Protein AF-A0A2V7ZHM8-F1 (afdb_monomer)

Structure (mmCIF, N/CA/C/O backbone):
data_AF-A0A2V7ZHM8-F1
#
_entry.id   AF-A0A2V7ZHM8-F1
#
loop_
_atom_site.group_PDB
_atom_site.id
_atom_site.type_symbol
_atom_site.label_atom_id
_atom_site.label_alt_id
_atom_site.label_comp_id
_atom_site.label_asym_id
_atom_site.label_entity_id
_atom_site.label_seq_id
_atom_site.pdbx_PDB_ins_code
_atom_site.Cartn_x
_atom_site.Cartn_y
_atom_site.Cartn_z
_atom_site.occupancy
_atom_site.B_iso_or_equiv
_atom_site.auth_seq_id
_atom_site.auth_comp_id
_atom_site.auth_asym_id
_atom_site.auth_atom_id
_atom_site.pdbx_PDB_model_num
ATOM 1 N N . ARG A 1 1 ? -1.872 -27.016 -12.077 1.00 74.06 1 ARG A N 1
ATOM 2 C CA . ARG A 1 1 ? -2.513 -27.579 -10.863 1.00 74.06 1 ARG A CA 1
ATOM 3 C C . ARG A 1 1 ? -2.550 -29.087 -11.020 1.00 74.06 1 ARG A C 1
ATOM 5 O O . ARG A 1 1 ? -3.034 -29.529 -12.051 1.00 74.06 1 ARG A O 1
ATOM 12 N N . THR A 1 2 ? -2.051 -29.843 -10.055 1.00 80.50 2 THR A N 1
ATOM 13 C CA . THR A 1 2 ? -2.220 -31.299 -9.960 1.00 80.50 2 THR A CA 1
ATOM 14 C C . THR A 1 2 ? -3.497 -31.598 -9.173 1.00 80.50 2 THR A C 1
ATOM 16 O O . THR A 1 2 ? -3.803 -30.917 -8.192 1.00 80.50 2 THR A O 1
ATOM 19 N N . ASP A 1 3 ? -4.294 -32.559 -9.631 1.00 82.62 3 ASP A N 1
ATOM 20 C CA . ASP A 1 3 ? -5.570 -32.958 -9.017 1.00 82.62 3 ASP A CA 1
ATOM 21 C C . ASP A 1 3 ? -5.411 -34.114 -8.013 1.00 82.62 3 ASP A C 1
ATOM 23 O O . ASP A 1 3 ? -6.248 -34.278 -7.124 1.00 82.62 3 ASP A O 1
ATOM 27 N N . ARG A 1 4 ? -4.313 -34.871 -8.121 1.00 87.69 4 ARG A N 1
ATOM 28 C CA . ARG A 1 4 ? -4.004 -36.047 -7.302 1.00 87.69 4 ARG A CA 1
ATOM 29 C C . ARG A 1 4 ? -2.527 -36.126 -6.919 1.00 87.69 4 ARG A C 1
ATOM 31 O O . ARG A 1 4 ? -1.658 -35.643 -7.649 1.00 87.69 4 ARG A O 1
ATOM 38 N N . ASP A 1 5 ? -2.264 -36.781 -5.795 1.00 89.88 5 ASP A N 1
ATOM 39 C CA . ASP A 1 5 ? -0.916 -37.145 -5.354 1.00 89.88 5 ASP A CA 1
ATOM 40 C C . ASP A 1 5 ? -0.389 -38.304 -6.222 1.00 89.88 5 ASP A C 1
ATOM 42 O O . ASP A 1 5 ? -1.156 -39.190 -6.605 1.00 89.88 5 ASP A O 1
ATOM 46 N N . GLY A 1 6 ? 0.911 -38.331 -6.526 1.00 91.50 6 GLY A N 1
ATOM 47 C CA . GLY A 1 6 ? 1.528 -39.464 -7.221 1.00 91.50 6 GLY A CA 1
ATOM 48 C C . GLY A 1 6 ? 2.809 -39.133 -7.984 1.00 91.50 6 GLY A C 1
ATOM 49 O O . GLY A 1 6 ? 3.387 -38.061 -7.828 1.00 91.50 6 GLY A O 1
ATOM 50 N N . GLN A 1 7 ? 3.266 -40.085 -8.800 1.00 92.06 7 GLN A N 1
ATOM 51 C CA . GLN A 1 7 ? 4.446 -39.941 -9.658 1.00 92.06 7 GLN A CA 1
ATOM 52 C C . GLN A 1 7 ? 4.055 -39.308 -10.995 1.00 92.06 7 GLN A C 1
ATOM 54 O O . GLN A 1 7 ? 3.276 -39.893 -11.744 1.00 92.06 7 GLN A O 1
ATOM 59 N N . TYR A 1 8 ? 4.610 -38.135 -11.286 1.00 92.31 8 TYR A N 1
ATOM 60 C CA . TYR A 1 8 ? 4.442 -37.443 -12.560 1.00 92.31 8 TYR A CA 1
ATOM 61 C C . TYR A 1 8 ? 5.712 -37.604 -13.388 1.00 92.31 8 TYR A C 1
ATOM 63 O O . TYR A 1 8 ? 6.814 -37.379 -12.881 1.00 92.31 8 TYR A O 1
ATOM 71 N N . ALA A 1 9 ? 5.565 -37.970 -14.660 1.00 92.50 9 ALA A N 1
ATOM 72 C CA . ALA A 1 9 ? 6.679 -37.991 -15.601 1.00 92.50 9 ALA A CA 1
ATOM 73 C C . ALA A 1 9 ? 6.706 -36.696 -16.418 1.00 92.50 9 ALA A C 1
ATOM 75 O O . ALA A 1 9 ? 5.668 -36.208 -16.855 1.00 92.50 9 ALA A O 1
ATOM 76 N N . PHE A 1 10 ? 7.898 -36.158 -16.647 1.00 93.44 10 PHE A N 1
ATOM 77 C CA . PHE A 1 10 ? 8.151 -34.958 -17.434 1.00 93.44 10 PHE A CA 1
ATOM 78 C C . PHE A 1 10 ? 9.160 -35.267 -18.530 1.00 93.44 10 PHE A C 1
ATOM 80 O O . PHE A 1 10 ? 10.179 -35.901 -18.264 1.00 93.44 10 PHE A O 1
ATOM 87 N N . ASN A 1 11 ? 8.894 -34.794 -19.746 1.00 91.69 11 ASN A N 1
ATOM 88 C CA . ASN A 1 11 ? 9.739 -35.008 -20.914 1.00 91.69 11 ASN A CA 1
ATOM 89 C C . ASN A 1 11 ? 10.029 -33.682 -21.619 1.00 91.69 11 ASN A C 1
ATOM 91 O O . ASN A 1 11 ? 9.105 -32.934 -21.933 1.00 91.69 11 ASN A O 1
ATOM 95 N N . LEU A 1 12 ? 11.301 -33.422 -21.909 1.00 90.69 12 LEU A N 1
ATOM 96 C CA . LEU A 1 12 ? 11.744 -32.324 -22.765 1.00 90.69 12 LEU A CA 1
ATOM 97 C C . LEU A 1 12 ? 12.401 -32.875 -24.019 1.00 90.69 12 LEU A C 1
ATOM 99 O O . LEU A 1 12 ? 13.257 -33.752 -23.925 1.00 90.69 12 LEU A O 1
ATOM 103 N N . ARG A 1 13 ? 12.032 -32.329 -25.174 1.00 88.00 13 ARG A N 1
ATOM 104 C CA . ARG A 1 13 ? 12.689 -32.575 -26.454 1.00 88.00 13 ARG A CA 1
ATOM 105 C C . ARG A 1 13 ? 13.188 -31.255 -27.021 1.00 88.00 13 ARG A C 1
ATOM 107 O O . ARG A 1 13 ? 12.374 -30.357 -27.231 1.00 88.00 13 ARG A O 1
ATOM 114 N N . SER A 1 14 ? 14.493 -31.147 -27.256 1.00 84.75 14 SER A N 1
ATOM 115 C CA . SER A 1 14 ? 15.100 -29.931 -27.797 1.00 84.75 14 SER A CA 1
ATOM 116 C C . SER A 1 14 ? 16.310 -30.188 -28.692 1.00 84.75 14 SER A C 1
ATOM 118 O O . SER A 1 14 ? 17.034 -31.163 -28.479 1.00 84.75 14 SER A O 1
ATOM 120 N N . ASP A 1 15 ? 16.505 -29.327 -29.692 1.00 76.69 15 ASP A N 1
ATOM 121 C CA . ASP A 1 15 ? 17.686 -29.260 -30.573 1.00 76.69 15 ASP A CA 1
ATOM 122 C C . ASP A 1 15 ? 18.849 -28.447 -29.985 1.00 76.69 15 ASP A C 1
ATOM 124 O O . ASP A 1 15 ? 19.999 -28.641 -30.350 1.00 76.69 15 ASP A O 1
ATOM 128 N N . ASP A 1 16 ? 18.572 -27.564 -29.038 1.00 79.94 16 ASP A N 1
ATOM 129 C CA . ASP A 1 16 ? 19.584 -26.875 -28.242 1.00 79.94 16 ASP A CA 1
ATOM 130 C C . ASP A 1 16 ? 19.283 -27.036 -26.737 1.00 79.94 16 ASP A C 1
ATOM 132 O O . ASP A 1 16 ? 18.416 -27.813 -26.322 1.00 79.94 16 ASP A O 1
ATOM 136 N N . GLY A 1 17 ? 20.020 -26.329 -25.879 1.00 82.56 17 GLY A N 1
ATOM 137 C CA . GLY A 1 17 ? 19.919 -26.471 -24.431 1.00 82.56 17 GLY A CA 1
ATOM 138 C C . GLY A 1 17 ? 18.535 -26.116 -23.883 1.00 82.56 17 GLY A C 1
ATOM 139 O O . GLY A 1 17 ? 18.048 -24.994 -24.064 1.00 82.56 17 GLY A O 1
ATOM 140 N N . SER A 1 18 ? 17.935 -27.043 -23.132 1.00 87.75 18 SER A N 1
ATOM 141 C CA . SER A 1 18 ? 16.683 -26.797 -22.415 1.00 87.75 18 SER A CA 1
ATOM 142 C C . SER A 1 18 ? 16.666 -27.340 -20.986 1.00 87.75 18 SER A C 1
ATOM 144 O O . SER A 1 18 ? 17.352 -28.304 -20.655 1.00 87.75 18 SER A O 1
ATOM 146 N N . THR A 1 19 ? 15.881 -26.707 -20.109 1.00 90.06 19 THR A N 1
ATOM 147 C CA . THR A 1 19 ? 15.662 -27.182 -18.735 1.00 90.06 19 THR A CA 1
ATOM 148 C C . THR A 1 19 ? 14.205 -27.042 -18.302 1.00 90.06 19 THR A C 1
ATOM 150 O O . THR A 1 19 ? 13.504 -26.108 -18.704 1.00 90.06 19 THR A O 1
ATOM 153 N N . LEU A 1 20 ? 13.751 -27.973 -17.459 1.00 91.12 20 LEU A N 1
ATOM 154 C CA . LEU A 1 20 ? 12.465 -27.932 -16.764 1.00 91.12 20 LEU A CA 1
ATOM 155 C C . LEU A 1 20 ? 12.730 -27.803 -15.269 1.00 91.12 20 LEU A C 1
ATOM 157 O O . LEU A 1 20 ? 13.329 -28.687 -14.654 1.00 91.12 20 LEU A O 1
ATOM 161 N N . GLU A 1 21 ? 12.253 -26.711 -14.685 1.00 88.38 21 GLU A N 1
ATOM 162 C CA . GLU A 1 21 ? 12.226 -26.489 -13.244 1.00 88.38 21 GLU A CA 1
ATOM 163 C C . GLU A 1 21 ? 10.799 -26.686 -12.717 1.00 88.38 21 GLU A C 1
ATOM 165 O O . GLU A 1 21 ? 9.851 -26.111 -13.256 1.00 88.38 21 GLU A O 1
ATOM 170 N N . LEU A 1 22 ? 10.663 -27.442 -11.628 1.00 83.50 22 LEU A N 1
ATOM 171 C CA . LEU A 1 22 ? 9.430 -27.603 -10.862 1.00 83.50 22 LEU A CA 1
ATOM 172 C C . LEU A 1 22 ? 9.650 -27.034 -9.457 1.00 83.50 22 LEU A C 1
ATOM 174 O O . LEU A 1 22 ? 10.612 -27.390 -8.779 1.00 83.50 22 LEU A O 1
ATOM 178 N N . ASP A 1 23 ? 8.808 -26.090 -9.043 1.00 78.56 23 ASP A N 1
ATOM 179 C CA . ASP A 1 23 ? 8.861 -25.391 -7.750 1.00 78.56 23 ASP A CA 1
ATOM 180 C C . ASP A 1 23 ? 10.210 -24.710 -7.418 1.00 78.56 23 ASP A C 1
ATOM 182 O O . ASP A 1 23 ? 10.410 -24.157 -6.335 1.00 78.56 23 ASP A O 1
ATOM 186 N N . GLY A 1 24 ? 11.108 -24.588 -8.400 1.00 69.62 24 GLY A N 1
ATOM 187 C CA . GLY A 1 24 ? 12.451 -24.013 -8.262 1.00 69.62 24 GLY A CA 1
ATOM 188 C C . GLY A 1 24 ? 13.589 -25.025 -8.273 1.00 69.62 24 GLY A C 1
ATOM 189 O O . GLY A 1 24 ? 14.740 -24.614 -8.156 1.00 69.62 24 GLY A O 1
ATOM 190 N N . HIS A 1 25 ? 13.285 -26.310 -8.420 1.00 75.38 25 HIS A N 1
ATOM 191 C CA . HIS A 1 25 ? 14.269 -27.373 -8.565 1.00 75.38 25 HIS A CA 1
ATOM 192 C C . HIS A 1 25 ? 14.314 -27.824 -10.022 1.00 75.38 25 HIS A C 1
ATOM 194 O O . HIS A 1 25 ? 13.267 -28.022 -10.632 1.00 75.38 25 HIS A O 1
ATOM 200 N N . ILE A 1 26 ? 15.511 -27.976 -10.590 1.00 83.62 26 ILE A N 1
ATOM 201 C CA . ILE A 1 26 ? 15.668 -28.542 -11.935 1.00 83.62 26 ILE A CA 1
ATOM 202 C C . ILE A 1 26 ? 15.297 -30.025 -11.858 1.00 83.62 26 ILE A C 1
ATOM 204 O O . ILE A 1 26 ? 15.892 -30.774 -11.087 1.00 83.62 26 ILE A O 1
ATOM 208 N N . VAL A 1 27 ? 14.297 -30.423 -12.641 1.00 88.31 27 VAL A N 1
ATOM 209 C CA . VAL A 1 27 ? 13.792 -31.801 -12.711 1.00 88.31 27 VAL A CA 1
ATOM 210 C C . VAL A 1 27 ? 14.253 -32.474 -13.999 1.00 88.31 27 VAL A C 1
ATOM 212 O O . VAL A 1 27 ? 14.586 -33.653 -13.982 1.00 88.31 27 VAL A O 1
ATOM 215 N N . VAL A 1 28 ? 14.341 -31.720 -15.099 1.00 89.81 28 VAL A N 1
ATOM 216 C CA . VAL A 1 28 ? 14.947 -32.185 -16.353 1.00 89.81 28 VAL A CA 1
ATOM 217 C C . VAL A 1 28 ? 16.000 -31.176 -16.789 1.00 89.81 28 VAL A C 1
ATOM 219 O O . VAL A 1 28 ? 15.697 -29.992 -16.940 1.00 89.81 28 VAL A O 1
ATOM 222 N N . ASP A 1 29 ? 17.223 -31.650 -17.011 1.00 85.81 29 ASP A N 1
ATOM 223 C CA . ASP A 1 29 ? 18.295 -30.888 -17.647 1.00 85.81 29 ASP A CA 1
ATOM 224 C C . ASP A 1 29 ? 18.658 -31.564 -18.973 1.00 85.81 29 ASP A C 1
ATOM 226 O O . ASP A 1 29 ? 19.174 -32.686 -19.007 1.00 85.81 29 ASP A O 1
ATOM 230 N N .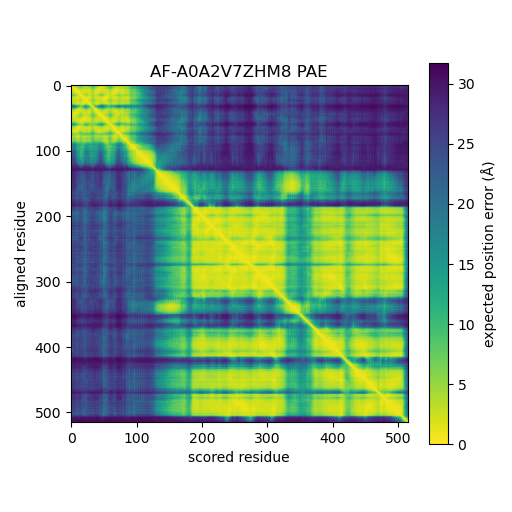 ALA A 1 30 ? 18.314 -30.893 -20.066 1.00 77.44 30 ALA A N 1
ATOM 231 C CA . ALA A 1 30 ? 18.616 -31.282 -21.433 1.00 77.44 30 ALA A CA 1
ATOM 232 C C . ALA A 1 30 ? 19.594 -30.268 -22.053 1.00 77.44 30 ALA A C 1
ATOM 234 O O . ALA A 1 30 ? 19.362 -29.734 -23.135 1.00 77.44 30 ALA A O 1
ATOM 235 N N . GLY A 1 31 ? 20.676 -29.957 -21.332 1.00 62.97 31 GLY A N 1
ATOM 236 C CA . GLY A 1 31 ? 21.770 -29.120 -21.821 1.00 62.97 31 GLY A CA 1
ATOM 237 C C . GLY A 1 31 ? 22.610 -29.753 -22.944 1.00 62.97 31 GLY A C 1
ATOM 238 O O . GLY A 1 31 ? 22.758 -30.974 -23.026 1.00 62.97 31 GLY A O 1
ATOM 239 N N . GLY A 1 32 ? 23.207 -28.891 -23.780 1.00 58.19 32 GLY A N 1
ATOM 240 C CA . GLY A 1 32 ? 24.093 -29.240 -24.903 1.00 58.19 32 GLY A CA 1
ATOM 241 C C . GLY A 1 32 ? 23.743 -28.493 -26.201 1.00 58.19 32 GLY A C 1
ATOM 242 O O . GLY A 1 32 ? 22.665 -27.922 -26.303 1.00 58.19 32 GLY A O 1
ATOM 243 N N . VAL A 1 33 ? 24.664 -28.490 -27.174 1.00 49.91 33 VAL A N 1
ATOM 244 C CA . VAL A 1 33 ? 24.449 -28.028 -28.564 1.00 49.91 33 VAL A CA 1
ATOM 245 C C . VAL A 1 33 ? 24.645 -29.258 -29.460 1.00 49.91 33 VAL A C 1
ATOM 247 O O . VAL A 1 33 ? 25.788 -29.653 -29.699 1.00 49.91 33 VAL A O 1
ATOM 250 N N . ALA A 1 34 ? 23.568 -29.952 -29.844 1.00 56.69 34 ALA A N 1
ATOM 251 C CA . ALA A 1 34 ? 23.609 -31.179 -30.659 1.00 56.69 34 ALA A CA 1
ATOM 252 C C . ALA A 1 34 ? 22.212 -31.541 -31.211 1.00 56.69 34 ALA A C 1
ATOM 254 O O . ALA A 1 34 ? 21.230 -30.959 -30.796 1.00 56.69 34 ALA A O 1
ATOM 255 N N . PHE A 1 35 ? 22.107 -32.537 -32.105 1.00 57.66 35 PHE A N 1
ATOM 256 C CA . PHE A 1 35 ? 20.836 -33.052 -32.661 1.00 57.66 35 PHE A CA 1
ATOM 257 C C . PHE A 1 35 ? 19.686 -33.187 -31.635 1.00 57.66 35 PHE A C 1
ATOM 259 O O . PHE A 1 35 ? 19.971 -33.511 -30.482 1.00 57.66 35 PHE A O 1
ATOM 266 N N . PRO A 1 36 ? 18.402 -33.066 -32.051 1.00 66.38 36 PRO A N 1
ATOM 267 C CA . PRO A 1 36 ? 17.249 -33.122 -31.152 1.00 66.38 36 PRO A CA 1
ATOM 268 C C . PRO A 1 36 ? 17.295 -34.309 -30.183 1.00 66.38 36 PRO A C 1
ATOM 270 O O . PRO A 1 36 ? 17.154 -35.467 -30.590 1.00 66.38 36 PRO A O 1
ATOM 273 N N . THR A 1 37 ? 17.478 -34.032 -28.890 1.00 76.12 37 THR A N 1
ATOM 274 C CA . THR A 1 37 ? 17.498 -35.059 -27.839 1.00 76.12 37 THR A CA 1
ATOM 275 C C . THR A 1 37 ? 16.251 -34.976 -26.977 1.00 76.12 37 THR A C 1
ATOM 277 O O . THR A 1 37 ? 15.681 -33.908 -26.781 1.00 76.12 37 THR A O 1
ATOM 280 N N . THR A 1 38 ? 15.792 -36.126 -26.477 1.00 84.81 38 THR A N 1
ATOM 281 C CA . THR A 1 38 ? 14.689 -36.206 -25.510 1.00 84.81 38 THR A CA 1
ATOM 282 C C . THR A 1 38 ? 15.230 -36.643 -24.153 1.00 84.81 38 THR A C 1
ATOM 284 O O . THR A 1 38 ? 15.964 -37.629 -24.062 1.00 84.81 38 THR A O 1
ATOM 287 N N . ARG A 1 39 ? 14.880 -35.911 -23.094 1.00 87.06 39 ARG A N 1
ATOM 288 C CA . ARG A 1 39 ? 15.233 -36.210 -21.702 1.00 87.06 39 ARG A CA 1
ATOM 289 C C . ARG A 1 39 ? 13.972 -36.297 -20.858 1.00 87.06 39 ARG A C 1
ATOM 291 O O . ARG A 1 39 ? 13.073 -35.472 -21.000 1.00 87.06 39 ARG A O 1
ATOM 298 N N . ALA A 1 40 ? 13.945 -37.279 -19.965 1.00 89.94 40 ALA A N 1
ATOM 299 C CA . ALA A 1 40 ? 12.804 -37.580 -19.116 1.00 89.94 40 ALA A CA 1
ATOM 300 C C . ALA A 1 40 ? 13.210 -37.608 -17.642 1.00 89.94 40 ALA A C 1
ATOM 302 O O . ALA A 1 40 ? 14.314 -38.046 -17.313 1.00 89.94 40 ALA A O 1
ATOM 303 N N . ALA A 1 41 ? 12.298 -37.217 -16.760 1.00 90.12 41 ALA A N 1
ATOM 304 C CA . ALA A 1 41 ? 12.413 -37.448 -15.325 1.00 90.12 41 ALA A CA 1
ATOM 305 C C . ALA A 1 41 ? 11.041 -37.751 -14.725 1.00 90.12 41 ALA A C 1
ATOM 307 O O . ALA A 1 41 ? 10.019 -37.293 -15.227 1.00 90.12 41 ALA A O 1
ATOM 308 N N . THR A 1 42 ? 11.017 -38.531 -13.647 1.00 91.31 42 THR A N 1
ATOM 309 C CA . THR A 1 42 ? 9.798 -38.820 -12.882 1.00 91.31 42 THR A CA 1
ATOM 310 C C . THR A 1 42 ? 9.975 -38.303 -11.464 1.00 91.31 42 THR A C 1
ATOM 312 O O . THR A 1 42 ? 11.020 -38.530 -10.855 1.00 91.31 42 THR A O 1
ATOM 315 N N . ILE A 1 43 ? 8.976 -37.589 -10.952 1.00 89.06 43 ILE A N 1
ATOM 316 C CA . ILE A 1 43 ? 9.017 -36.972 -9.627 1.00 89.06 43 ILE A CA 1
ATOM 317 C C . ILE A 1 43 ? 7.688 -37.163 -8.897 1.00 89.06 43 ILE A C 1
ATOM 319 O O . ILE A 1 43 ? 6.608 -37.068 -9.484 1.00 89.06 43 ILE A O 1
ATOM 323 N N . ALA A 1 44 ? 7.774 -37.422 -7.593 1.00 88.81 44 ALA A N 1
ATOM 324 C CA . ALA A 1 44 ? 6.609 -37.490 -6.727 1.00 88.81 44 ALA A CA 1
ATOM 325 C C . ALA A 1 44 ? 6.087 -36.078 -6.443 1.00 88.81 44 ALA A C 1
ATOM 327 O O . ALA A 1 44 ? 6.843 -35.208 -6.012 1.00 88.81 44 ALA A O 1
ATOM 328 N N . MET A 1 45 ? 4.791 -35.864 -6.645 1.00 85.19 45 MET A N 1
ATOM 329 C CA . MET A 1 45 ? 4.121 -34.596 -6.372 1.00 85.19 45 MET A CA 1
ATOM 330 C C . MET A 1 45 ? 2.849 -34.832 -5.561 1.00 85.19 45 MET A C 1
ATOM 332 O O . MET A 1 45 ? 2.212 -35.881 -5.664 1.00 85.19 45 MET A O 1
ATOM 336 N N . ILE A 1 46 ? 2.477 -33.834 -4.765 1.00 84.00 46 ILE A N 1
ATOM 337 C CA . ILE A 1 46 ? 1.189 -33.784 -4.067 1.00 84.00 46 ILE A CA 1
ATOM 338 C C . ILE A 1 46 ? 0.162 -33.029 -4.918 1.00 84.00 46 ILE A C 1
ATOM 340 O O . ILE A 1 46 ? 0.514 -32.314 -5.852 1.00 84.00 46 ILE A O 1
ATOM 344 N N . ARG A 1 47 ? -1.121 -33.164 -4.602 1.00 80.00 47 ARG A N 1
ATOM 345 C CA . ARG A 1 47 ? -2.193 -32.358 -5.183 1.00 80.00 47 ARG A CA 1
ATOM 346 C C . ARG A 1 47 ? -1.987 -30.892 -4.805 1.00 80.00 47 ARG A C 1
ATOM 348 O O . ARG A 1 47 ? -1.780 -30.565 -3.634 1.00 80.00 47 ARG A O 1
ATOM 355 N N . GLY A 1 48 ? -2.088 -29.992 -5.776 1.00 72.12 48 GLY A N 1
ATOM 356 C CA . GLY A 1 48 ? -1.901 -28.571 -5.513 1.00 72.12 48 GLY A CA 1
ATOM 357 C C . GLY A 1 48 ? -1.474 -27.742 -6.714 1.00 72.12 48 GLY A C 1
ATOM 358 O O . GLY A 1 48 ? -1.542 -28.147 -7.877 1.00 72.12 48 GLY A O 1
ATOM 359 N N . LEU A 1 49 ? -1.082 -26.505 -6.428 1.00 74.06 49 LEU A N 1
ATOM 360 C CA . LEU A 1 49 ? -0.471 -25.620 -7.411 1.00 74.06 49 LEU A CA 1
ATOM 361 C C . LEU A 1 49 ? 1.041 -25.809 -7.364 1.00 74.06 49 LEU A C 1
ATOM 363 O O . LEU A 1 49 ? 1.640 -25.704 -6.300 1.00 74.06 49 LEU A O 1
ATOM 367 N N . HIS A 1 50 ? 1.618 -26.060 -8.534 1.00 76.00 50 HIS A N 1
ATOM 368 C CA . HIS A 1 50 ? 3.051 -26.217 -8.729 1.00 76.00 50 HIS A CA 1
ATOM 369 C C . HIS A 1 50 ? 3.514 -25.217 -9.769 1.00 76.00 50 HIS A C 1
ATOM 371 O O . HIS A 1 50 ? 2.853 -25.027 -10.796 1.00 76.00 50 HIS A O 1
ATOM 377 N N . GLN A 1 51 ? 4.642 -24.581 -9.491 1.00 77.69 51 GLN A N 1
ATOM 378 C CA . GLN A 1 51 ? 5.281 -23.675 -10.421 1.00 77.69 51 GLN A CA 1
ATOM 379 C C . GLN A 1 51 ? 6.120 -24.476 -11.412 1.00 77.69 51 GLN A C 1
ATOM 381 O O . GLN A 1 51 ? 6.951 -25.284 -11.009 1.00 77.69 51 GLN A O 1
ATOM 386 N N . ILE A 1 52 ? 5.957 -24.196 -12.703 1.00 82.56 52 ILE A N 1
ATOM 387 C CA . ILE A 1 52 ? 6.731 -24.834 -13.768 1.00 82.56 52 ILE A CA 1
ATOM 388 C C . ILE A 1 52 ? 7.450 -23.743 -14.552 1.00 82.56 52 ILE A C 1
ATOM 390 O O . ILE A 1 52 ? 6.841 -22.748 -14.944 1.00 82.56 52 ILE A O 1
ATOM 394 N N . ARG A 1 53 ? 8.758 -23.906 -14.761 1.00 84.56 53 ARG A N 1
ATOM 395 C CA . ARG A 1 53 ? 9.550 -23.029 -15.626 1.00 84.56 53 ARG A CA 1
ATOM 396 C C . ARG A 1 53 ? 10.293 -23.860 -16.655 1.00 84.56 53 ARG A C 1
ATOM 398 O O . ARG A 1 53 ? 11.114 -24.701 -16.311 1.00 84.56 53 ARG A O 1
ATOM 405 N N . LEU A 1 54 ? 10.032 -23.545 -17.914 1.00 87.88 54 LEU A N 1
ATOM 406 C CA . LEU A 1 54 ? 10.739 -24.084 -19.063 1.00 87.88 54 LEU A CA 1
ATOM 407 C C . LEU A 1 54 ? 11.753 -23.043 -19.534 1.00 87.88 54 LEU A C 1
ATOM 409 O O . LEU A 1 54 ? 11.399 -21.878 -19.726 1.00 87.88 54 LEU A O 1
ATOM 413 N N . ARG A 1 55 ? 13.015 -23.438 -19.693 1.00 86.69 55 ARG A N 1
ATOM 414 C CA . ARG A 1 55 ? 14.045 -22.609 -20.327 1.00 86.69 55 ARG A CA 1
ATOM 415 C C . ARG A 1 55 ? 14.515 -23.292 -21.591 1.00 86.69 55 ARG A C 1
ATOM 417 O O . ARG A 1 55 ? 14.743 -24.494 -21.587 1.00 86.69 55 ARG A O 1
ATOM 424 N N . PHE A 1 56 ? 14.687 -22.499 -22.635 1.00 83.69 56 PHE A N 1
ATOM 425 C CA . PHE A 1 56 ? 15.201 -22.935 -23.919 1.00 83.69 56 PHE A CA 1
ATOM 426 C C . PHE A 1 56 ? 16.145 -21.864 -24.457 1.00 83.69 56 PHE A C 1
ATOM 428 O O . PHE A 1 56 ? 15.871 -20.666 -24.327 1.00 83.69 56 PHE A O 1
ATOM 435 N N . VAL A 1 57 ? 17.266 -22.291 -25.022 1.00 77.56 57 VAL A N 1
ATOM 436 C CA . VAL A 1 57 ? 18.257 -21.425 -25.658 1.00 77.56 57 VAL A CA 1
ATOM 437 C C . VAL A 1 57 ? 18.407 -21.896 -27.091 1.00 77.56 57 VAL A C 1
ATOM 439 O O . VAL A 1 57 ? 18.737 -23.051 -27.268 1.00 77.56 57 VAL A O 1
ATOM 442 N N . GLN A 1 58 ? 18.223 -21.009 -28.075 1.00 72.88 58 GLN A N 1
ATOM 443 C CA . GLN A 1 58 ? 18.546 -21.307 -29.475 1.00 72.88 58 GLN A CA 1
ATOM 444 C C . GLN A 1 58 ? 19.879 -20.675 -29.854 1.00 72.88 58 GLN A C 1
ATOM 446 O O . GLN A 1 58 ? 20.057 -19.458 -29.711 1.00 72.88 58 GLN A O 1
ATOM 451 N N . THR A 1 59 ? 20.766 -21.475 -30.429 1.00 64.12 59 THR A N 1
ATOM 452 C CA . THR A 1 59 ? 22.048 -21.023 -30.959 1.00 64.12 59 THR A CA 1
ATOM 453 C C . THR A 1 59 ? 21.869 -20.456 -32.373 1.00 64.12 59 THR A C 1
ATOM 455 O O . THR A 1 59 ? 22.003 -19.243 -32.567 1.00 64.12 59 THR A O 1
ATOM 458 N N . ASP A 1 60 ? 21.491 -21.290 -33.350 1.00 58.97 60 ASP A N 1
ATOM 459 C CA . ASP A 1 60 ? 21.325 -20.914 -34.767 1.00 58.97 60 ASP A CA 1
ATOM 460 C C . ASP A 1 60 ? 20.288 -21.804 -35.490 1.00 58.97 60 ASP A C 1
ATOM 462 O O . ASP A 1 60 ? 19.875 -22.822 -34.953 1.00 58.97 60 ASP A O 1
ATOM 466 N N . GLY A 1 61 ? 19.847 -21.440 -36.697 1.00 61.94 61 GLY A N 1
ATOM 467 C CA . GLY A 1 61 ? 18.923 -22.253 -37.502 1.00 61.94 61 GLY A CA 1
ATOM 468 C C . GLY A 1 61 ? 17.450 -22.225 -37.055 1.00 61.94 61 GLY A C 1
ATOM 469 O O . GLY A 1 61 ? 17.014 -21.323 -36.334 1.00 61.94 61 GLY A O 1
ATOM 470 N N . ALA A 1 62 ? 16.665 -23.185 -37.562 1.00 59.31 62 ALA A N 1
ATOM 471 C CA . ALA A 1 62 ? 15.298 -23.439 -37.098 1.00 59.31 62 ALA A CA 1
ATOM 472 C C . ALA A 1 62 ? 15.341 -24.110 -35.719 1.00 59.31 62 ALA A C 1
ATOM 474 O O . ALA A 1 62 ? 16.253 -24.889 -35.480 1.00 59.31 62 ALA A O 1
ATOM 475 N N . TYR A 1 63 ? 14.368 -23.806 -34.857 1.00 71.06 63 TYR A N 1
ATOM 476 C CA . TYR A 1 63 ? 14.330 -24.312 -33.484 1.00 71.06 63 TYR A CA 1
ATOM 477 C C . TYR A 1 63 ? 13.369 -25.496 -33.332 1.00 71.06 63 TYR A C 1
ATOM 479 O O . TYR A 1 63 ? 12.318 -25.531 -33.981 1.00 71.06 63 TYR A O 1
ATOM 487 N N . GLU A 1 64 ? 13.678 -26.416 -32.418 1.00 78.81 64 GLU A N 1
ATOM 488 C CA . GLU A 1 64 ? 12.805 -27.517 -32.010 1.00 78.81 64 GLU A CA 1
ATOM 489 C C . GLU A 1 64 ? 12.721 -27.555 -30.478 1.00 78.81 64 GLU A C 1
ATOM 491 O O . GLU A 1 64 ? 13.692 -27.876 -29.806 1.00 78.81 64 GLU A O 1
ATOM 496 N N . PHE A 1 65 ? 11.558 -27.243 -29.896 1.00 86.19 65 PHE A N 1
ATOM 497 C CA . PHE A 1 65 ? 11.353 -27.342 -28.446 1.00 86.19 65 PHE A CA 1
ATOM 498 C C . PHE A 1 65 ? 9.955 -27.858 -28.113 1.00 86.19 65 PHE A C 1
ATOM 500 O O . PHE A 1 65 ? 8.954 -27.205 -28.409 1.00 86.19 65 PHE A O 1
ATOM 507 N N . TYR A 1 66 ? 9.891 -29.011 -27.447 1.00 88.25 66 TYR A N 1
ATOM 508 C CA . TYR A 1 66 ? 8.652 -29.609 -26.966 1.00 88.25 66 TYR A CA 1
ATOM 509 C C . TYR A 1 66 ? 8.776 -30.031 -25.505 1.00 88.25 66 TYR A C 1
ATOM 511 O O . TYR A 1 66 ? 9.763 -30.644 -25.100 1.00 88.25 66 TYR A O 1
ATOM 519 N N . ALA A 1 67 ? 7.734 -29.751 -24.727 1.00 91.00 67 ALA A N 1
ATOM 520 C CA . ALA A 1 67 ? 7.617 -30.180 -23.344 1.00 91.00 67 ALA A CA 1
ATOM 521 C C . ALA A 1 67 ? 6.331 -30.989 -23.161 1.00 91.00 67 ALA A C 1
ATOM 523 O O . ALA A 1 67 ? 5.246 -30.539 -23.542 1.00 91.00 67 ALA A O 1
ATOM 524 N N . TYR A 1 68 ? 6.455 -32.147 -22.518 1.00 92.38 68 TYR A N 1
ATOM 525 C CA . TYR A 1 68 ? 5.355 -33.061 -22.231 1.00 92.38 68 TYR A CA 1
ATOM 526 C C . TYR A 1 68 ? 5.357 -33.492 -20.767 1.00 92.38 68 TYR A C 1
ATOM 528 O O . TYR A 1 68 ? 6.389 -33.467 -20.090 1.00 92.38 68 TYR A O 1
ATOM 536 N N . TRP A 1 69 ? 4.201 -33.938 -20.295 1.00 92.06 69 TRP A N 1
ATOM 537 C CA . TRP A 1 69 ? 4.022 -34.508 -18.968 1.00 92.06 69 TRP A CA 1
ATOM 538 C C . TRP A 1 69 ? 3.014 -35.661 -18.993 1.00 92.06 69 TRP A C 1
ATOM 540 O O . TRP A 1 69 ? 2.178 -35.744 -19.892 1.00 92.06 69 TRP A O 1
ATOM 550 N N . THR A 1 70 ? 3.101 -36.544 -18.002 1.00 92.38 70 THR A N 1
ATOM 551 C CA . THR A 1 70 ? 2.177 -37.669 -17.817 1.00 92.38 70 THR A CA 1
ATOM 552 C C . THR A 1 70 ? 1.751 -37.733 -16.349 1.00 92.38 70 THR A C 1
ATOM 554 O O . THR A 1 70 ? 2.615 -37.919 -15.479 1.00 92.38 70 THR A O 1
ATOM 557 N N . PRO A 1 71 ? 0.451 -37.546 -16.049 1.00 88.75 71 PRO A N 1
ATOM 558 C CA . PRO A 1 71 ? -0.090 -37.687 -14.701 1.00 88.75 71 PRO A CA 1
ATOM 559 C C . PRO A 1 71 ? -0.022 -39.125 -14.146 1.00 88.75 71 PRO A C 1
ATOM 561 O O . PRO A 1 71 ? 0.072 -40.089 -14.909 1.00 88.75 71 PRO A O 1
ATOM 564 N N . PRO A 1 72 ? -0.126 -39.307 -12.814 1.00 88.81 72 PRO A N 1
ATOM 565 C CA . PRO A 1 72 ? -0.124 -40.620 -12.185 1.00 88.81 72 PRO A CA 1
ATOM 566 C C . PRO A 1 72 ? -1.264 -41.507 -12.696 1.00 88.81 72 PRO A C 1
ATOM 568 O O . PRO A 1 72 ? -2.441 -41.160 -12.572 1.00 88.81 72 PRO A O 1
ATOM 571 N N . GLY A 1 73 ? -0.903 -42.688 -13.201 1.00 82.75 73 GLY A N 1
ATOM 572 C CA . GLY A 1 73 ? -1.851 -43.687 -13.704 1.00 82.75 73 GLY A CA 1
ATOM 573 C C . GLY A 1 73 ? -2.274 -43.489 -15.161 1.00 82.75 73 GLY A C 1
ATOM 574 O O . GLY A 1 73 ? -3.061 -44.289 -15.661 1.00 82.75 73 GLY A O 1
ATOM 575 N N . GLU A 1 74 ? -1.748 -42.474 -15.845 1.00 86.56 74 GLU A N 1
ATOM 576 C CA . GLU A 1 74 ? -1.942 -42.277 -17.282 1.00 86.56 74 GLU A CA 1
ATOM 577 C C . GLU A 1 74 ? -0.748 -42.835 -18.070 1.00 86.56 74 GLU A C 1
ATOM 579 O O . GLU A 1 74 ? 0.382 -42.856 -17.581 1.00 86.56 74 GLU A O 1
ATOM 584 N N . ALA A 1 75 ? -1.005 -43.328 -19.284 1.00 75.06 75 ALA A N 1
ATOM 585 C CA . ALA A 1 75 ? 0.019 -43.916 -20.154 1.00 75.06 75 ALA A CA 1
ATOM 586 C C . ALA A 1 75 ? 0.437 -42.991 -21.309 1.00 75.06 75 ALA A C 1
ATOM 588 O O . ALA A 1 75 ? 1.479 -43.215 -21.925 1.00 75.06 75 ALA A O 1
ATOM 589 N N . GLU A 1 76 ? -0.359 -41.964 -21.615 1.00 81.31 76 GLU A N 1
ATOM 590 C CA . GLU A 1 76 ? -0.111 -41.064 -22.742 1.00 81.31 76 GLU A CA 1
ATOM 591 C C . GLU A 1 76 ? 0.668 -39.809 -22.323 1.00 81.31 76 GLU A C 1
ATOM 593 O O . GLU A 1 76 ? 0.549 -39.293 -21.209 1.00 81.31 76 GLU A O 1
ATOM 598 N N . LEU A 1 77 ? 1.504 -39.318 -23.239 1.00 82.88 77 LEU A N 1
ATOM 599 C CA . LEU A 1 77 ? 2.224 -38.057 -23.089 1.00 82.88 77 LEU A CA 1
ATOM 600 C C . LEU A 1 77 ? 1.291 -36.908 -23.471 1.00 82.88 77 LEU A C 1
ATOM 602 O O . LEU A 1 77 ? 0.920 -36.771 -24.635 1.00 82.88 77 LEU A O 1
ATOM 606 N N . ALA A 1 78 ? 0.958 -36.051 -22.510 1.00 87.06 78 ALA A N 1
ATOM 607 C CA . ALA A 1 78 ? 0.217 -34.826 -22.768 1.00 87.06 78 ALA A CA 1
ATOM 608 C C . ALA A 1 78 ? 1.186 -33.661 -22.999 1.00 87.06 78 ALA A C 1
ATOM 610 O O . ALA A 1 78 ? 2.204 -33.536 -22.315 1.00 87.06 78 ALA A O 1
ATOM 611 N N . ALA A 1 79 ? 0.873 -32.774 -23.946 1.00 86.31 79 ALA A N 1
ATOM 612 C CA . ALA A 1 79 ? 1.587 -31.507 -24.070 1.00 86.31 79 ALA A CA 1
ATOM 613 C C . ALA A 1 79 ? 1.320 -30.627 -22.841 1.00 86.31 79 ALA A C 1
ATOM 615 O O . ALA A 1 79 ? 0.250 -30.689 -22.228 1.00 86.31 79 ALA A O 1
ATOM 616 N N . PHE A 1 80 ? 2.292 -29.791 -22.480 1.00 83.69 80 PHE A N 1
ATOM 617 C CA . PHE A 1 80 ? 2.052 -28.770 -21.467 1.00 83.69 80 PHE A CA 1
ATOM 618 C C . PHE A 1 80 ? 0.955 -27.793 -21.922 1.00 83.69 80 PHE A C 1
ATOM 620 O O . PHE A 1 80 ? 0.997 -27.343 -23.068 1.00 83.69 80 PHE A O 1
ATOM 627 N N . PRO A 1 81 ? 0.009 -27.418 -21.039 1.00 75.75 81 PRO A N 1
ATOM 628 C CA . PRO A 1 81 ? -1.039 -26.455 -21.366 1.00 75.75 81 PRO A CA 1
ATOM 629 C C . PRO A 1 81 ? -0.424 -25.064 -21.550 1.00 75.75 81 PRO A C 1
ATOM 631 O O . PRO A 1 81 ? -0.151 -24.349 -20.583 1.00 75.75 81 PRO A O 1
ATOM 634 N N . THR A 1 82 ? -0.152 -24.691 -22.801 1.00 71.31 82 THR A N 1
ATOM 635 C CA . THR A 1 82 ? 0.547 -23.446 -23.159 1.00 71.31 82 THR A CA 1
ATOM 636 C C . THR A 1 82 ? -0.189 -22.189 -22.705 1.00 71.31 82 THR A C 1
ATOM 638 O O . THR A 1 82 ? 0.444 -21.193 -22.379 1.00 71.31 82 THR A O 1
ATOM 641 N N . GLU A 1 83 ? -1.513 -22.251 -22.596 1.00 68.50 83 GLU A N 1
ATOM 642 C CA . GLU A 1 83 ? -2.385 -21.191 -22.091 1.00 68.50 83 GLU A CA 1
ATOM 643 C C . GLU A 1 83 ? -2.170 -20.868 -20.604 1.00 68.50 83 GLU A C 1
ATOM 645 O O . GLU A 1 83 ? -2.584 -19.812 -20.136 1.00 68.50 83 GLU A O 1
ATOM 650 N N . GLN A 1 84 ? -1.507 -21.757 -19.860 1.00 67.56 84 GLN A N 1
ATOM 651 C CA . GLN A 1 84 ? -1.116 -21.543 -18.464 1.00 67.56 84 GLN A CA 1
ATOM 652 C C . GLN A 1 84 ? 0.340 -21.060 -18.333 1.00 67.56 84 GLN A C 1
ATOM 654 O O . GLN A 1 84 ? 0.824 -20.860 -17.217 1.00 67.56 84 GLN A O 1
ATOM 659 N N . LEU A 1 85 ? 1.061 -20.910 -19.451 1.00 66.19 85 LEU A N 1
ATOM 660 C CA . LEU A 1 85 ? 2.470 -20.532 -19.485 1.00 66.19 85 LEU A CA 1
ATOM 661 C C . LEU A 1 85 ? 2.644 -19.104 -20.010 1.00 66.19 85 LEU A C 1
ATOM 663 O O . LEU A 1 85 ? 2.112 -18.721 -21.048 1.00 66.19 85 LEU A O 1
ATOM 667 N N . PHE A 1 86 ? 3.471 -18.325 -19.316 1.00 68.81 86 PHE A N 1
ATOM 668 C CA . PHE A 1 86 ? 3.867 -16.991 -19.757 1.00 68.81 86 PHE A CA 1
ATOM 669 C C . PHE A 1 86 ? 5.180 -17.075 -20.532 1.00 68.81 86 PHE A C 1
ATOM 671 O O . PHE A 1 86 ? 6.201 -17.518 -20.000 1.00 68.81 86 PHE A O 1
ATOM 678 N N . VAL A 1 87 ? 5.172 -16.629 -21.788 1.00 70.75 87 VAL A N 1
ATOM 679 C CA . VAL A 1 87 ? 6.375 -16.620 -22.623 1.00 70.75 87 VAL A CA 1
ATOM 680 C C . VAL A 1 87 ? 7.165 -15.339 -22.366 1.00 70.75 87 VAL A C 1
ATOM 682 O O . VAL A 1 87 ? 6.729 -14.243 -22.710 1.00 70.75 87 VAL A O 1
ATOM 685 N N . GLN A 1 88 ? 8.364 -15.474 -21.801 1.00 62.34 88 GLN A N 1
ATOM 686 C CA . GLN A 1 88 ? 9.319 -14.373 -21.689 1.00 62.34 88 GLN A CA 1
ATOM 687 C C . GLN A 1 88 ? 10.321 -14.444 -22.848 1.00 62.34 88 GLN A C 1
ATOM 689 O O . GLN A 1 88 ? 11.359 -15.095 -22.745 1.00 62.34 88 GLN A O 1
ATOM 694 N N . GLN A 1 89 ? 10.015 -13.775 -23.962 1.00 61.91 89 GLN A N 1
ATOM 695 C CA . GLN A 1 89 ? 10.977 -13.628 -25.058 1.00 61.91 89 GLN A CA 1
ATOM 696 C C . GLN A 1 89 ? 11.997 -12.533 -24.730 1.00 61.91 89 GLN A C 1
ATOM 698 O O . GLN A 1 89 ? 11.651 -11.476 -24.198 1.00 61.91 89 GLN A O 1
ATOM 703 N N . GLN A 1 90 ? 13.264 -12.765 -25.075 1.00 59.06 90 GLN A N 1
ATOM 704 C CA . GLN A 1 90 ? 14.235 -11.675 -25.111 1.00 59.06 90 GLN A CA 1
ATOM 705 C C . GLN A 1 90 ? 13.823 -10.699 -26.227 1.00 59.06 90 GLN A C 1
ATOM 707 O O . GLN A 1 90 ? 13.446 -11.156 -27.308 1.00 59.06 90 GLN A O 1
ATOM 712 N N . PRO A 1 91 ? 13.884 -9.373 -26.009 1.00 59.03 91 PRO A N 1
ATOM 713 C CA . PRO A 1 91 ? 13.554 -8.396 -27.039 1.00 59.03 91 PRO A CA 1
ATOM 714 C C . PRO A 1 91 ? 14.306 -8.694 -28.339 1.00 59.03 91 PRO A C 1
ATOM 716 O O . PRO A 1 91 ? 15.516 -8.922 -28.306 1.00 59.03 91 PRO A O 1
ATOM 719 N N . ALA A 1 92 ? 13.621 -8.632 -29.485 1.00 54.41 92 ALA A N 1
ATOM 720 C CA . ALA A 1 92 ? 14.225 -8.912 -30.792 1.00 54.41 92 ALA A CA 1
ATOM 721 C C . ALA A 1 92 ? 15.494 -8.078 -31.041 1.00 54.41 92 ALA A C 1
ATOM 723 O O . ALA A 1 92 ? 16.450 -8.568 -31.631 1.00 54.41 92 ALA A O 1
ATOM 724 N N . VAL A 1 93 ? 15.543 -6.846 -30.516 1.00 50.03 93 VAL A N 1
ATOM 725 C CA . VAL A 1 93 ? 16.733 -5.988 -30.590 1.00 50.03 93 VAL A CA 1
ATOM 726 C C . VAL A 1 93 ? 17.916 -6.564 -29.815 1.00 50.03 93 VAL A C 1
ATOM 728 O O . VAL A 1 93 ? 19.041 -6.440 -30.266 1.00 50.03 93 VAL A O 1
ATOM 731 N N . ILE A 1 94 ? 17.691 -7.224 -28.678 1.00 51.91 94 ILE A N 1
ATOM 732 C CA . ILE A 1 94 ? 18.757 -7.840 -27.883 1.00 51.91 94 ILE A CA 1
ATOM 733 C C . ILE A 1 94 ? 19.264 -9.084 -28.585 1.00 51.91 94 ILE A C 1
ATOM 735 O O . ILE A 1 94 ? 20.470 -9.222 -28.710 1.00 51.91 94 ILE A O 1
ATOM 739 N N . VAL A 1 95 ? 18.365 -9.924 -29.103 1.00 59.19 95 VAL A N 1
ATOM 740 C CA . VAL A 1 95 ? 18.735 -11.098 -29.909 1.00 59.19 95 VAL A CA 1
ATOM 741 C C . VAL A 1 95 ? 19.504 -10.677 -31.167 1.00 59.19 95 VAL A C 1
ATOM 743 O O . VAL A 1 95 ? 20.522 -11.274 -31.497 1.00 59.19 95 VAL A O 1
ATOM 746 N N . PHE A 1 96 ? 19.065 -9.614 -31.845 1.00 58.56 96 PHE A N 1
ATOM 747 C CA . PHE A 1 96 ? 19.755 -9.042 -33.002 1.00 58.56 96 PHE A CA 1
ATOM 748 C C . PHE A 1 96 ? 21.129 -8.481 -32.621 1.00 58.56 96 PHE A C 1
ATOM 750 O O . PHE A 1 96 ? 22.127 -8.793 -33.265 1.00 58.56 96 PHE A O 1
ATOM 757 N N . LEU A 1 97 ? 21.199 -7.675 -31.557 1.00 53.66 97 LEU A N 1
ATOM 758 C CA . LEU A 1 97 ? 22.449 -7.095 -31.081 1.00 53.66 97 LEU A CA 1
ATOM 759 C C . LEU A 1 97 ? 23.422 -8.198 -30.677 1.00 53.66 97 LEU A C 1
ATOM 761 O O . LEU A 1 97 ? 24.533 -8.172 -31.177 1.00 53.66 97 LEU A O 1
ATOM 765 N N . THR A 1 98 ? 23.032 -9.184 -29.862 1.00 54.91 98 THR A N 1
ATOM 766 C CA . THR A 1 98 ? 23.917 -10.283 -29.434 1.00 54.91 98 THR A CA 1
ATOM 767 C C . THR A 1 98 ? 24.383 -11.145 -30.600 1.00 54.91 98 THR A C 1
ATOM 769 O O . THR A 1 98 ? 25.570 -11.459 -30.664 1.00 54.91 98 THR A O 1
ATOM 772 N N . ARG A 1 99 ? 23.506 -11.455 -31.565 1.00 58.44 99 ARG A N 1
ATOM 773 C CA . ARG A 1 99 ? 23.879 -12.191 -32.787 1.00 58.44 99 ARG A CA 1
ATOM 774 C C . ARG A 1 99 ? 24.812 -11.407 -33.707 1.00 58.44 99 ARG A C 1
ATOM 776 O O . ARG A 1 99 ? 25.599 -12.007 -34.433 1.00 58.44 99 ARG A O 1
ATOM 783 N N . HIS A 1 100 ? 24.760 -10.076 -33.672 1.00 58.75 100 HIS A N 1
ATOM 784 C CA . HIS A 1 100 ? 25.532 -9.216 -34.568 1.00 58.75 100 HIS A CA 1
ATOM 785 C C . HIS A 1 100 ? 26.534 -8.302 -33.852 1.00 58.75 100 HIS A C 1
ATOM 787 O O . HIS A 1 100 ? 27.079 -7.414 -34.503 1.00 58.75 100 HIS A O 1
ATOM 793 N N . VAL A 1 101 ? 26.836 -8.515 -32.561 1.00 55.53 101 VAL A N 1
ATOM 794 C CA . VAL A 1 101 ? 27.754 -7.661 -31.773 1.00 55.53 101 VAL A CA 1
ATOM 795 C C . VAL A 1 101 ? 29.084 -7.520 -32.503 1.00 55.53 101 VAL A C 1
ATOM 797 O O . VAL A 1 101 ? 29.562 -6.406 -32.687 1.00 55.53 101 VAL A O 1
ATOM 800 N N . SER A 1 102 ? 29.644 -8.624 -32.998 1.00 49.06 102 SER A N 1
ATOM 801 C CA . SER A 1 102 ? 30.918 -8.625 -33.723 1.00 49.06 102 SER A CA 1
ATOM 802 C C . SER A 1 102 ? 30.845 -7.843 -35.040 1.00 49.06 102 SER A C 1
ATOM 804 O O . SER A 1 102 ? 31.788 -7.141 -35.399 1.00 49.06 102 SER A O 1
ATOM 806 N N . LEU A 1 103 ? 29.707 -7.908 -35.740 1.00 58.31 103 LEU A N 1
ATOM 807 C CA . LEU A 1 103 ? 29.484 -7.218 -37.012 1.00 58.31 103 LEU A CA 1
ATOM 808 C C . LEU A 1 103 ? 29.254 -5.712 -36.803 1.00 58.31 103 LEU A C 1
ATOM 810 O O . LEU A 1 103 ? 29.822 -4.890 -37.515 1.00 58.31 103 LEU A O 1
ATOM 814 N N . LEU A 1 104 ? 28.483 -5.340 -35.781 1.00 56.22 104 LEU A N 1
ATOM 815 C CA . LEU A 1 104 ? 28.259 -3.953 -35.369 1.00 56.22 104 LEU A CA 1
ATOM 816 C C . LEU A 1 104 ? 29.548 -3.310 -34.850 1.00 56.22 104 LEU A C 1
ATOM 818 O O . LEU A 1 104 ? 29.839 -2.162 -35.172 1.00 56.22 104 LEU A O 1
ATOM 822 N N . TRP A 1 105 ? 30.358 -4.063 -34.105 1.00 60.12 105 TRP A N 1
ATOM 823 C CA . TRP A 1 105 ? 31.671 -3.618 -33.647 1.00 60.12 105 TRP A CA 1
ATOM 824 C C . TRP A 1 105 ? 32.625 -3.393 -34.828 1.00 60.12 105 TRP A C 1
ATOM 826 O O . TRP A 1 105 ? 33.279 -2.352 -34.896 1.00 60.12 105 TRP A O 1
ATOM 836 N N . ALA A 1 106 ? 32.633 -4.293 -35.818 1.00 58.34 106 ALA A N 1
ATOM 837 C CA . ALA A 1 106 ? 33.383 -4.110 -37.061 1.00 58.34 106 ALA A CA 1
ATOM 838 C C . ALA A 1 106 ? 32.904 -2.884 -37.865 1.00 58.34 106 ALA A C 1
ATOM 840 O O . ALA A 1 106 ? 33.730 -2.113 -38.356 1.00 58.34 106 ALA A O 1
ATOM 841 N N . LEU A 1 107 ? 31.589 -2.644 -37.944 1.00 65.19 107 LEU A N 1
ATOM 842 C CA . LEU A 1 107 ? 31.016 -1.458 -38.593 1.00 65.19 107 LEU A CA 1
ATOM 843 C C . LEU A 1 107 ? 31.404 -0.157 -37.874 1.00 65.19 107 LEU A C 1
ATOM 845 O O . LEU A 1 107 ? 31.699 0.836 -38.539 1.00 65.19 107 LEU A O 1
ATOM 849 N N . CYS A 1 108 ? 31.472 -0.153 -36.540 1.00 64.94 108 CYS A N 1
ATOM 850 C CA . CYS A 1 108 ? 31.952 0.990 -35.758 1.00 64.94 108 CYS A CA 1
ATOM 851 C C . CYS A 1 108 ? 33.430 1.299 -36.036 1.00 64.94 108 CYS A C 1
ATOM 853 O O . CYS A 1 108 ? 33.782 2.462 -36.247 1.00 64.94 108 CYS A O 1
ATOM 855 N N . TRP A 1 109 ? 34.291 0.279 -36.100 1.00 68.44 109 TRP A N 1
ATOM 856 C CA . TRP A 1 109 ? 35.695 0.456 -36.488 1.00 68.44 109 TRP A CA 1
ATOM 857 C C . TRP A 1 109 ? 35.846 0.932 -37.927 1.00 68.44 109 TRP A C 1
ATOM 859 O O . TRP A 1 109 ? 36.671 1.803 -38.201 1.00 68.44 109 TRP A O 1
ATOM 869 N N . PHE A 1 110 ? 35.016 0.426 -38.835 1.00 68.44 110 PHE A N 1
ATOM 870 C CA . PHE A 1 110 ? 34.998 0.868 -40.223 1.00 68.44 110 PHE A CA 1
ATOM 871 C C . PHE A 1 110 ? 34.542 2.329 -40.353 1.00 68.44 110 PHE A C 1
ATOM 873 O O . PHE A 1 110 ? 35.177 3.117 -41.052 1.00 68.44 110 PHE A O 1
ATOM 880 N N . ALA A 1 111 ? 33.502 2.738 -39.622 1.00 70.06 111 ALA A N 1
ATOM 881 C CA . ALA A 1 111 ? 33.046 4.125 -39.576 1.00 70.06 111 ALA A CA 1
ATOM 882 C C . ALA A 1 111 ? 34.109 5.058 -38.972 1.00 70.06 111 ALA A C 1
ATOM 884 O O . ALA A 1 111 ? 34.361 6.138 -39.510 1.00 70.06 111 ALA A O 1
ATOM 885 N N . LEU A 1 112 ? 34.786 4.634 -37.900 1.00 67.25 112 LEU A N 1
ATOM 886 C CA . LEU A 1 112 ? 35.899 5.376 -37.308 1.00 67.25 112 LEU A CA 1
ATOM 887 C C . LEU A 1 112 ? 37.067 5.511 -38.295 1.00 67.25 112 LEU A C 1
ATOM 889 O O . LEU A 1 112 ? 37.605 6.607 -38.462 1.00 67.25 112 LEU A O 1
ATOM 893 N N . ALA A 1 113 ? 37.412 4.436 -39.006 1.00 64.25 113 ALA A N 1
ATOM 894 C CA . ALA A 1 113 ? 38.425 4.451 -40.055 1.00 64.25 113 ALA A CA 1
ATOM 895 C C . ALA A 1 113 ? 38.042 5.402 -41.199 1.00 64.25 113 ALA A C 1
ATOM 897 O O . ALA A 1 113 ? 38.886 6.172 -41.650 1.00 64.25 113 ALA A O 1
ATOM 898 N N . LEU A 1 114 ? 36.770 5.436 -41.614 1.00 72.44 114 LEU A N 1
ATOM 899 C CA . LEU A 1 114 ? 36.269 6.391 -42.608 1.00 72.44 114 LEU A CA 1
ATOM 900 C C . LEU A 1 114 ? 36.347 7.841 -42.118 1.00 72.44 114 LEU A C 1
ATOM 902 O O . LEU A 1 114 ? 36.707 8.724 -42.894 1.00 72.44 114 LEU A O 1
ATOM 906 N N . VAL A 1 115 ? 36.054 8.111 -40.843 1.00 75.88 115 VAL A N 1
ATOM 907 C CA . VAL A 1 115 ? 36.180 9.454 -40.251 1.00 75.88 115 VAL A CA 1
ATOM 908 C C . VAL A 1 115 ? 37.643 9.895 -40.192 1.00 75.88 115 VAL A C 1
ATOM 910 O O . VAL A 1 115 ? 37.956 11.038 -40.541 1.00 75.88 115 VAL A O 1
ATOM 913 N N . ILE A 1 116 ? 38.549 8.998 -39.798 1.00 69.00 116 ILE A N 1
ATOM 914 C CA . ILE A 1 116 ? 39.994 9.250 -39.772 1.00 69.00 116 ILE A CA 1
ATOM 915 C C . ILE A 1 116 ? 40.511 9.472 -41.197 1.00 69.00 116 ILE A C 1
ATOM 917 O O . ILE A 1 116 ? 41.164 10.483 -41.455 1.00 69.00 116 ILE A O 1
ATOM 921 N N . ALA A 1 117 ? 40.145 8.612 -42.148 1.00 67.12 117 ALA A N 1
ATOM 922 C CA . ALA A 1 117 ? 40.506 8.744 -43.556 1.00 67.12 117 ALA A CA 1
ATOM 923 C C . ALA A 1 117 ? 39.953 10.039 -44.168 1.00 67.12 117 ALA A C 1
ATOM 925 O O . ALA A 1 117 ? 40.670 10.742 -44.874 1.00 67.12 117 ALA A O 1
ATOM 926 N N . ALA A 1 118 ? 38.714 10.425 -43.848 1.00 69.38 118 ALA A N 1
ATOM 927 C CA . ALA A 1 118 ? 38.123 11.684 -44.289 1.00 69.38 118 ALA A CA 1
ATOM 928 C C . ALA A 1 118 ? 38.817 12.905 -43.667 1.00 69.38 118 ALA A C 1
ATOM 930 O O . ALA A 1 118 ? 38.936 13.937 -44.333 1.00 69.38 118 ALA A O 1
ATOM 931 N N . ARG A 1 119 ? 39.299 12.810 -42.418 1.00 68.44 119 ARG A N 1
ATOM 932 C CA . ARG A 1 119 ? 40.138 13.848 -41.802 1.00 68.44 119 ARG A CA 1
ATOM 933 C C . ARG A 1 119 ? 41.501 13.940 -42.474 1.00 68.44 119 ARG A C 1
ATOM 935 O O . ARG A 1 119 ? 41.880 15.044 -42.837 1.00 68.44 119 ARG A O 1
ATOM 942 N N . ILE A 1 120 ? 42.184 12.822 -42.707 1.00 66.31 120 ILE A N 1
ATOM 943 C CA . ILE A 1 120 ? 43.491 12.784 -43.380 1.00 66.31 120 ILE A CA 1
ATOM 944 C C . ILE A 1 120 ? 43.369 13.305 -44.820 1.00 66.31 120 ILE A C 1
ATOM 946 O O . ILE A 1 120 ? 44.130 14.175 -45.234 1.00 66.31 120 ILE A O 1
ATOM 950 N N . ALA A 1 121 ? 42.345 12.874 -45.561 1.00 62.16 121 ALA A N 1
ATOM 951 C CA . ALA A 1 121 ? 42.052 13.360 -46.908 1.00 62.16 121 ALA A CA 1
ATOM 952 C C . ALA A 1 121 ? 41.647 14.845 -46.934 1.00 62.16 121 ALA A C 1
ATOM 954 O O . ALA A 1 121 ? 41.844 15.521 -47.941 1.00 62.16 121 ALA A O 1
ATOM 955 N N . LYS A 1 122 ? 41.082 15.374 -45.841 1.00 57.84 122 LYS A N 1
ATOM 956 C CA . LYS A 1 122 ? 40.798 16.806 -45.665 1.00 57.84 122 LYS A CA 1
ATOM 957 C C . LYS A 1 122 ? 42.074 17.595 -45.370 1.00 57.84 122 LYS A C 1
ATOM 959 O O . LYS A 1 122 ? 42.232 18.642 -45.983 1.00 57.84 122 LYS A O 1
ATOM 964 N N . SER A 1 123 ? 42.972 17.083 -44.526 1.00 59.09 123 SER A N 1
ATOM 965 C CA . SER A 1 123 ? 44.306 17.660 -44.299 1.00 59.09 123 SER A CA 1
ATOM 966 C C . SER A 1 123 ? 45.121 17.694 -45.597 1.00 59.09 123 SER A C 1
ATOM 968 O O . SER A 1 123 ? 45.779 18.682 -45.891 1.00 59.09 123 SER A O 1
ATOM 970 N N . ALA A 1 124 ? 44.994 16.659 -46.435 1.00 54.12 124 ALA A N 1
ATOM 971 C CA . ALA A 1 124 ? 45.630 16.599 -47.751 1.00 54.12 124 ALA A CA 1
ATOM 972 C C . ALA A 1 124 ? 44.974 17.522 -48.804 1.00 54.12 124 ALA A C 1
ATOM 974 O O . ALA A 1 124 ? 45.631 17.948 -49.748 1.00 54.12 124 ALA A O 1
ATOM 975 N N . ARG A 1 125 ? 43.682 17.856 -48.655 1.00 54.00 125 ARG A N 1
ATOM 976 C CA . ARG A 1 125 ? 42.924 18.751 -49.559 1.00 54.00 125 ARG A CA 1
ATOM 977 C C . ARG A 1 125 ? 42.838 20.201 -49.072 1.00 54.00 125 ARG A C 1
ATOM 979 O O . ARG A 1 125 ? 42.077 20.982 -49.640 1.00 54.00 125 ARG A O 1
ATOM 986 N N . GLU A 1 126 ? 43.598 20.594 -48.051 1.00 53.59 126 GLU A N 1
ATOM 987 C CA . GLU A 1 126 ? 43.692 22.003 -47.631 1.00 53.59 126 GLU A CA 1
ATOM 988 C C . GLU A 1 126 ? 44.438 22.903 -48.635 1.00 53.59 126 GLU A C 1
ATOM 990 O O . GLU A 1 126 ? 44.530 24.113 -48.438 1.00 53.59 126 GLU A O 1
ATOM 995 N N . ILE A 1 127 ? 44.814 22.358 -49.795 1.00 55.03 127 ILE A N 1
ATOM 996 C CA . ILE A 1 127 ? 45.228 23.103 -50.982 1.00 55.03 127 ILE A CA 1
ATOM 997 C C . ILE A 1 127 ? 44.009 23.273 -51.925 1.00 55.03 127 ILE A C 1
ATOM 999 O O . ILE A 1 127 ? 43.549 22.319 -52.543 1.00 55.03 127 ILE A O 1
ATOM 1003 N N . ALA A 1 128 ? 43.524 24.522 -52.034 1.00 49.47 128 ALA A N 1
ATOM 1004 C CA . ALA A 1 128 ? 42.611 25.104 -53.049 1.00 49.47 128 ALA A CA 1
ATOM 1005 C C . ALA A 1 128 ? 41.060 25.181 -52.821 1.00 49.47 128 ALA A C 1
ATOM 1007 O O . ALA A 1 128 ? 40.289 24.257 -53.055 1.00 49.47 128 ALA A O 1
ATOM 1008 N N . SER A 1 129 ? 40.620 26.422 -52.519 1.00 52.94 129 SER A N 1
ATOM 1009 C CA . SER A 1 129 ? 39.397 27.181 -52.929 1.00 52.94 129 SER A CA 1
ATOM 1010 C C . SER A 1 129 ? 37.957 27.003 -52.337 1.00 52.94 129 SER A C 1
ATOM 1012 O O . SER A 1 129 ? 37.509 25.923 -51.953 1.00 52.94 129 SER A O 1
ATOM 1014 N N . THR A 1 130 ? 37.295 28.183 -52.267 1.00 56.16 130 THR A N 1
ATOM 1015 C CA . THR A 1 130 ? 35.893 28.677 -52.072 1.00 56.16 130 THR A CA 1
ATOM 1016 C C . THR A 1 130 ? 35.032 28.396 -50.813 1.00 56.16 130 THR A C 1
ATOM 1018 O O . THR A 1 130 ? 34.790 27.268 -50.389 1.00 56.16 130 THR A O 1
ATOM 1021 N N . GLY A 1 131 ? 34.514 29.492 -50.223 1.00 66.75 131 GLY A N 1
ATOM 1022 C CA . GLY A 1 131 ? 33.994 29.589 -48.847 1.00 66.75 131 GLY A CA 1
ATOM 1023 C C . GLY A 1 131 ? 32.550 29.137 -48.575 1.00 66.75 131 GLY A C 1
ATOM 1024 O O . GLY A 1 131 ? 32.287 28.677 -47.469 1.00 66.75 131 GLY A O 1
ATOM 1025 N N . ARG A 1 132 ? 31.618 29.165 -49.541 1.00 61.56 132 ARG A N 1
ATOM 1026 C CA . ARG A 1 132 ? 30.199 28.795 -49.288 1.00 61.56 132 ARG A CA 1
ATOM 1027 C C . ARG A 1 132 ? 29.930 27.290 -49.315 1.00 61.56 132 ARG A C 1
ATOM 1029 O O . ARG A 1 132 ? 29.366 26.752 -48.369 1.00 61.56 132 ARG A O 1
ATOM 1036 N N . ARG A 1 133 ? 30.387 26.578 -50.352 1.00 65.00 133 ARG A N 1
ATOM 1037 C CA . ARG A 1 133 ? 30.235 25.110 -50.461 1.00 65.00 133 ARG A CA 1
ATOM 1038 C C . ARG A 1 133 ? 31.043 24.378 -49.382 1.00 65.00 133 ARG A C 1
ATOM 1040 O O . ARG A 1 133 ? 30.617 23.353 -48.858 1.00 65.00 133 ARG A O 1
ATOM 1047 N N . ARG A 1 134 ? 32.185 24.958 -48.999 1.00 66.69 134 ARG A N 1
ATOM 1048 C CA . ARG A 1 134 ? 33.017 24.526 -47.870 1.00 66.69 134 ARG A CA 1
ATOM 1049 C C . ARG A 1 134 ? 32.314 24.726 -46.529 1.00 66.69 134 ARG A C 1
ATOM 1051 O O . ARG A 1 134 ? 32.348 23.813 -45.710 1.00 66.69 134 ARG A O 1
ATOM 1058 N N . PHE A 1 135 ? 31.680 25.880 -46.316 1.00 69.94 135 PHE A N 1
ATOM 1059 C CA . PHE A 1 135 ? 30.888 26.142 -45.116 1.00 69.94 135 PHE A CA 1
ATOM 1060 C C . PHE A 1 135 ? 29.692 25.191 -45.019 1.00 69.94 135 PHE A C 1
ATOM 1062 O O . PHE A 1 135 ? 29.567 24.502 -44.014 1.00 69.94 135 PHE A O 1
ATOM 1069 N N . ALA A 1 136 ? 28.906 25.046 -46.091 1.00 69.44 136 ALA A N 1
ATOM 1070 C CA . ALA A 1 136 ? 27.773 24.122 -46.141 1.00 69.44 136 ALA A CA 1
ATOM 1071 C C . ALA A 1 136 ? 28.199 22.677 -45.843 1.00 69.44 136 ALA A C 1
ATOM 1073 O O . ALA A 1 136 ? 27.633 22.046 -44.962 1.00 69.44 136 ALA A O 1
ATOM 1074 N N . ARG A 1 137 ? 29.271 22.172 -46.473 1.00 75.94 137 ARG A N 1
ATOM 1075 C CA . ARG A 1 137 ? 29.773 20.811 -46.210 1.00 75.94 137 ARG A CA 1
ATOM 1076 C C . ARG A 1 137 ? 30.291 20.634 -44.779 1.00 75.94 137 ARG A C 1
ATOM 1078 O O . ARG A 1 137 ? 30.103 19.571 -44.196 1.00 75.94 137 ARG A O 1
ATOM 1085 N N . ARG A 1 138 ? 30.959 21.647 -44.212 1.00 76.56 138 ARG A N 1
ATOM 1086 C CA . ARG A 1 138 ? 31.419 21.627 -42.811 1.00 76.56 138 ARG A CA 1
ATOM 1087 C C . ARG A 1 138 ? 30.233 21.629 -41.845 1.00 76.56 138 ARG A C 1
ATOM 1089 O O . ARG A 1 138 ? 30.264 20.862 -40.893 1.00 76.56 138 ARG A O 1
ATOM 1096 N N . LEU A 1 139 ? 29.201 22.421 -42.126 1.00 73.44 139 LEU A N 1
ATOM 1097 C CA . LEU A 1 139 ? 27.967 22.467 -41.348 1.00 73.44 139 LEU A CA 1
ATOM 1098 C C . LEU A 1 139 ? 27.197 21.144 -41.441 1.00 73.44 139 LEU A C 1
ATOM 1100 O O . LEU A 1 139 ? 26.815 20.605 -40.413 1.00 73.44 139 LEU A O 1
ATOM 1104 N N . THR A 1 140 ? 27.045 20.563 -42.636 1.00 76.88 140 THR A N 1
ATOM 1105 C CA . THR A 1 140 ? 26.402 19.252 -42.819 1.00 76.88 140 THR A CA 1
ATOM 1106 C C . THR A 1 140 ? 27.148 18.152 -42.071 1.00 76.88 140 THR A C 1
ATOM 1108 O O . THR A 1 140 ? 26.517 17.357 -41.388 1.00 76.88 140 THR A O 1
ATOM 1111 N N . LEU A 1 141 ? 28.483 18.114 -42.155 1.00 82.12 141 LEU A N 1
ATOM 1112 C CA . LEU A 1 141 ? 29.283 17.138 -41.411 1.00 82.12 141 LEU A CA 1
ATOM 1113 C C . LEU A 1 141 ? 29.177 17.347 -39.898 1.00 82.12 141 LEU A C 1
ATOM 1115 O O . LEU A 1 141 ? 29.067 16.365 -39.174 1.00 82.12 141 LEU A O 1
ATOM 1119 N N . ALA A 1 142 ? 29.182 18.599 -39.429 1.00 75.88 142 ALA A N 1
ATOM 1120 C CA . ALA A 1 142 ? 28.994 18.912 -38.017 1.00 75.88 142 ALA A CA 1
ATOM 1121 C C . ALA A 1 142 ? 27.616 18.436 -37.534 1.00 75.88 142 ALA A C 1
ATOM 1123 O O . ALA A 1 142 ? 27.555 17.627 -36.616 1.00 75.88 142 ALA A O 1
ATOM 1124 N N . LEU A 1 143 ? 26.536 18.825 -38.218 1.00 72.75 143 LEU A N 1
ATOM 1125 C CA . LEU A 1 143 ? 25.169 18.415 -37.886 1.00 72.75 143 LEU A CA 1
ATOM 1126 C C . LEU A 1 143 ? 24.992 16.894 -37.936 1.00 72.75 143 LEU A C 1
ATOM 1128 O O . LEU A 1 143 ? 24.457 16.316 -36.996 1.00 72.75 143 LEU A O 1
ATOM 1132 N N . ALA A 1 144 ? 25.496 16.229 -38.980 1.00 79.81 144 ALA A N 1
ATOM 1133 C CA . ALA A 1 144 ? 25.442 14.773 -39.086 1.00 79.81 144 ALA A CA 1
ATOM 1134 C C . ALA A 1 144 ? 26.216 14.096 -37.944 1.00 79.81 144 ALA A C 1
ATOM 1136 O O . ALA A 1 144 ? 25.707 13.162 -37.329 1.00 79.81 144 ALA A O 1
ATOM 1137 N N . SER A 1 145 ? 27.410 14.596 -37.605 1.00 80.00 145 SER A N 1
ATOM 1138 C CA . SER A 1 145 ? 28.193 14.068 -36.483 1.00 80.00 145 SER A CA 1
ATOM 1139 C C . SER A 1 145 ? 27.513 14.293 -35.131 1.00 80.00 145 SER A C 1
ATOM 1141 O O . SER A 1 145 ? 27.546 13.405 -34.285 1.00 80.00 145 SER A O 1
ATOM 1143 N N . THR A 1 146 ? 26.839 15.431 -34.942 1.00 79.19 146 THR A N 1
ATOM 1144 C CA . THR A 1 146 ? 26.060 15.727 -33.735 1.00 79.19 146 THR A CA 1
ATOM 1145 C C . THR A 1 146 ? 24.852 14.803 -33.620 1.00 79.19 146 THR A C 1
ATOM 1147 O O . THR A 1 146 ? 24.631 14.247 -32.552 1.00 79.19 146 THR A O 1
ATOM 1150 N N . ILE A 1 147 ? 24.107 14.575 -34.706 1.00 78.62 147 ILE A N 1
ATOM 1151 C CA . ILE A 1 147 ? 22.967 13.645 -34.713 1.00 78.62 147 ILE A CA 1
ATOM 1152 C C . ILE A 1 147 ? 23.434 12.231 -34.360 1.00 78.62 147 ILE A C 1
ATOM 1154 O O . ILE A 1 147 ? 22.854 11.602 -33.479 1.00 78.62 147 ILE A O 1
ATOM 1158 N N . VAL A 1 148 ? 24.512 11.746 -34.986 1.00 83.94 148 VAL A N 1
ATOM 1159 C CA . VAL A 1 148 ? 25.078 10.425 -34.668 1.00 83.94 148 VAL A CA 1
ATOM 1160 C C . VAL A 1 148 ? 25.510 10.358 -33.203 1.00 83.94 148 VAL A C 1
ATOM 1162 O O . VAL A 1 148 ? 25.160 9.403 -32.518 1.00 83.94 148 VAL A O 1
ATOM 1165 N N . ALA A 1 149 ? 26.204 11.377 -32.690 1.00 78.69 149 ALA A N 1
ATOM 1166 C CA . ALA A 1 149 ? 26.621 11.418 -31.290 1.00 78.69 149 ALA A CA 1
ATOM 1167 C C . ALA A 1 149 ? 25.429 11.379 -30.317 1.00 78.69 149 ALA A C 1
ATOM 1169 O O . ALA A 1 149 ? 25.478 10.652 -29.327 1.00 78.69 149 ALA A O 1
ATOM 1170 N N . LEU A 1 150 ? 24.345 12.105 -30.614 1.00 79.06 150 LEU A N 1
ATOM 1171 C CA . LEU A 1 150 ? 23.120 12.089 -29.810 1.00 79.06 150 LEU A CA 1
ATOM 1172 C C . LEU A 1 150 ? 22.431 10.719 -29.842 1.00 79.06 150 LEU A C 1
ATOM 1174 O O . LEU A 1 150 ? 21.994 10.242 -28.800 1.00 79.06 150 LEU A O 1
ATOM 1178 N N . LEU A 1 151 ? 22.384 10.055 -31.000 1.00 81.06 151 LEU A N 1
ATOM 1179 C CA . LEU A 1 151 ? 21.825 8.703 -31.121 1.00 81.06 151 LEU A CA 1
ATOM 1180 C C . LEU A 1 151 ? 22.657 7.664 -30.356 1.00 81.06 151 LEU A C 1
ATOM 1182 O O . LEU A 1 151 ? 22.092 6.803 -29.683 1.00 81.06 151 LEU A O 1
ATOM 1186 N N . VAL A 1 152 ? 23.990 7.759 -30.410 1.00 82.25 152 VAL A N 1
ATOM 1187 C CA . VAL A 1 152 ? 24.877 6.891 -29.617 1.00 82.25 152 VAL A CA 1
ATOM 1188 C C . VAL A 1 152 ? 24.679 7.141 -28.122 1.00 82.25 152 VAL A C 1
ATOM 1190 O O . VAL A 1 152 ? 24.542 6.185 -27.362 1.00 82.25 152 VAL A O 1
ATOM 1193 N N . ALA A 1 153 ? 24.616 8.403 -27.694 1.00 76.69 153 ALA A N 1
ATOM 1194 C CA . ALA A 1 153 ? 24.376 8.749 -26.297 1.00 76.69 153 ALA A CA 1
ATOM 1195 C C . ALA A 1 153 ? 23.011 8.232 -25.808 1.00 76.69 153 ALA A C 1
ATOM 1197 O O . ALA A 1 153 ? 22.940 7.607 -24.754 1.00 76.69 153 ALA A O 1
ATOM 1198 N N . GLU A 1 154 ? 21.947 8.397 -26.596 1.00 82.12 154 GLU A N 1
ATOM 1199 C CA . GLU A 1 154 ? 20.623 7.823 -26.325 1.00 82.12 154 GLU A CA 1
ATOM 1200 C C . GLU A 1 154 ? 20.688 6.292 -26.181 1.00 82.12 154 GLU A C 1
ATOM 1202 O O . GLU A 1 154 ? 20.151 5.742 -25.218 1.00 82.12 154 GLU A O 1
ATOM 1207 N N . GLY A 1 155 ? 21.398 5.600 -27.080 1.00 77.94 155 GLY A N 1
ATOM 1208 C CA . GLY A 1 155 ? 21.612 4.153 -27.005 1.00 77.94 155 GLY A CA 1
ATOM 1209 C C . GLY A 1 155 ? 22.359 3.714 -25.740 1.00 77.94 155 GLY A C 1
ATOM 1210 O O . GLY A 1 155 ? 21.954 2.749 -25.092 1.00 77.94 155 GLY A O 1
ATOM 1211 N N . ILE A 1 156 ? 23.401 4.452 -25.340 1.00 78.19 156 ILE A N 1
ATOM 1212 C CA . ILE A 1 156 ? 24.158 4.194 -24.106 1.00 78.19 156 ILE A CA 1
ATOM 1213 C C . ILE A 1 156 ? 23.265 4.372 -22.877 1.00 78.19 156 ILE A C 1
ATOM 1215 O O . ILE A 1 156 ? 23.273 3.512 -21.998 1.00 78.19 156 ILE A O 1
ATOM 1219 N N . VAL A 1 157 ? 22.475 5.449 -22.804 1.00 71.88 157 VAL A N 1
ATOM 1220 C CA . VAL A 1 157 ? 21.582 5.689 -21.657 1.00 71.88 157 VAL A CA 1
ATOM 1221 C C . VAL A 1 157 ? 20.490 4.617 -21.586 1.00 71.88 157 VAL A C 1
ATOM 1223 O O . VAL A 1 157 ? 20.221 4.099 -20.501 1.00 71.88 157 VAL A O 1
ATOM 1226 N N . ARG A 1 158 ? 19.912 4.213 -22.726 1.00 76.38 158 ARG A N 1
ATOM 1227 C CA . ARG A 1 158 ? 18.947 3.100 -22.797 1.00 76.38 158 ARG A CA 1
ATOM 1228 C C . ARG A 1 158 ? 19.546 1.788 -22.311 1.00 76.38 158 ARG A C 1
ATOM 1230 O O . ARG A 1 158 ? 18.912 1.089 -21.525 1.00 76.38 158 ARG A O 1
ATOM 1237 N N . LEU A 1 159 ? 20.766 1.464 -22.739 1.00 72.69 159 LEU A N 1
ATOM 1238 C CA . LEU A 1 159 ? 21.465 0.256 -22.305 1.00 72.69 159 LEU A CA 1
ATOM 1239 C C . LEU A 1 159 ? 21.819 0.312 -20.812 1.00 72.69 159 LEU A C 1
ATOM 1241 O O . LEU A 1 159 ? 21.612 -0.661 -20.092 1.00 72.69 159 LEU A O 1
ATOM 1245 N N . ALA A 1 160 ? 22.298 1.455 -20.320 1.00 66.94 160 ALA A N 1
ATOM 1246 C CA . ALA A 1 160 ? 22.588 1.647 -18.902 1.00 66.94 160 ALA A CA 1
ATOM 1247 C C . ALA A 1 160 ? 21.327 1.497 -18.034 1.00 66.94 160 ALA A C 1
ATOM 1249 O O . ALA A 1 160 ? 21.399 0.922 -16.949 1.00 66.94 160 ALA A O 1
ATOM 1250 N N . HIS A 1 161 ? 20.172 1.970 -18.515 1.00 65.38 161 HIS A N 1
ATOM 1251 C CA . HIS A 1 161 ? 18.888 1.735 -17.859 1.00 65.38 161 HIS A CA 1
ATOM 1252 C C . HIS A 1 161 ? 18.484 0.257 -17.913 1.00 65.38 161 HIS A C 1
ATOM 1254 O O . HIS A 1 161 ? 18.132 -0.309 -16.883 1.00 65.38 161 HIS A O 1
ATOM 1260 N N . TYR A 1 162 ? 18.604 -0.387 -19.080 1.00 66.81 162 TYR A N 1
ATOM 1261 C CA . TYR A 1 162 ? 18.294 -1.809 -19.265 1.00 66.81 162 TYR A CA 1
ATOM 1262 C C . TYR A 1 162 ? 19.010 -2.706 -18.257 1.00 66.81 162 TYR A C 1
ATOM 1264 O O . TYR A 1 162 ? 18.394 -3.573 -17.651 1.00 66.81 162 TYR A O 1
ATOM 1272 N N . VAL A 1 163 ? 20.315 -2.486 -18.081 1.00 63.16 163 VAL A N 1
ATOM 1273 C CA . VAL A 1 163 ? 21.165 -3.319 -17.222 1.00 63.16 163 VAL A CA 1
ATOM 1274 C C . VAL A 1 163 ? 20.880 -3.085 -15.732 1.00 63.16 163 VAL A C 1
ATOM 1276 O O . VAL A 1 163 ? 21.129 -3.969 -14.917 1.00 63.16 163 VAL A O 1
ATOM 1279 N N . ARG A 1 164 ? 20.362 -1.908 -15.355 1.00 59.88 164 ARG A N 1
ATOM 1280 C CA . ARG A 1 164 ? 20.053 -1.554 -13.957 1.00 59.88 164 ARG A CA 1
ATOM 1281 C C . ARG A 1 164 ? 18.628 -1.894 -13.527 1.00 59.88 164 ARG A C 1
ATOM 1283 O O . ARG A 1 164 ? 18.365 -1.981 -12.328 1.00 59.88 164 ARG A O 1
ATOM 1290 N N . GLU A 1 165 ? 17.702 -2.020 -14.468 1.00 58.97 165 GLU A N 1
ATOM 1291 C CA . GLU A 1 165 ? 16.305 -2.342 -14.193 1.00 58.97 165 GLU A CA 1
ATOM 1292 C C . GLU A 1 165 ? 16.155 -3.854 -13.960 1.00 58.97 165 GLU A C 1
ATOM 1294 O O . GLU A 1 165 ? 16.568 -4.662 -14.790 1.00 58.97 165 GLU A O 1
ATOM 1299 N N . ASP A 1 166 ? 15.578 -4.261 -12.826 1.00 52.34 166 ASP A N 1
ATOM 1300 C CA . ASP A 1 166 ? 15.330 -5.679 -12.558 1.00 52.34 166 ASP A CA 1
ATOM 1301 C C . ASP A 1 166 ? 14.102 -6.140 -13.353 1.00 52.34 166 ASP A C 1
ATOM 1303 O O . ASP A 1 166 ? 12.962 -5.870 -12.987 1.00 52.34 166 ASP A O 1
ATOM 1307 N N . ARG A 1 167 ? 14.346 -6.800 -14.489 1.00 54.72 167 ARG A N 1
ATOM 1308 C CA . ARG A 1 167 ? 13.306 -7.261 -15.427 1.00 54.72 167 ARG A CA 1
ATOM 1309 C C . ARG A 1 167 ? 12.911 -8.725 -15.234 1.00 54.72 167 ARG A C 1
ATOM 1311 O O . ARG A 1 167 ? 12.261 -9.316 -16.099 1.00 54.72 167 ARG A O 1
ATOM 1318 N N . ARG A 1 168 ? 13.367 -9.357 -14.152 1.00 52.84 168 ARG A N 1
ATOM 1319 C CA . ARG A 1 168 ? 13.062 -10.766 -13.870 1.00 52.84 168 ARG A CA 1
ATOM 1320 C C . ARG A 1 168 ? 11.583 -10.897 -13.462 1.00 52.84 168 ARG A C 1
ATOM 1322 O O . ARG A 1 168 ? 11.036 -9.932 -12.935 1.00 52.84 168 ARG A O 1
ATOM 1329 N N . PRO A 1 169 ? 10.916 -12.046 -13.679 1.00 54.78 169 PRO A N 1
ATOM 1330 C CA . PRO A 1 169 ? 9.554 -12.262 -13.181 1.00 54.78 169 PRO A CA 1
ATOM 1331 C C . PRO A 1 169 ? 9.467 -11.965 -11.683 1.00 54.78 169 PRO A C 1
ATOM 1333 O O . PRO A 1 169 ? 10.435 -12.233 -10.969 1.00 54.78 169 PRO A O 1
ATOM 1336 N N . LEU A 1 170 ? 8.329 -11.459 -11.200 1.00 55.31 170 LEU A N 1
ATOM 1337 C CA . LEU A 1 170 ? 8.157 -11.054 -9.799 1.00 55.31 170 LEU A CA 1
ATOM 1338 C C . LEU A 1 170 ? 8.667 -12.119 -8.818 1.00 55.31 170 LEU A C 1
ATOM 1340 O O . LEU A 1 170 ? 9.473 -11.851 -7.935 1.00 55.31 170 LEU A O 1
ATOM 1344 N N . GLU A 1 171 ? 8.300 -13.373 -9.036 1.00 51.94 171 GLU A N 1
ATOM 1345 C CA . GLU A 1 171 ? 8.728 -14.495 -8.200 1.00 51.94 171 GLU A CA 1
ATOM 1346 C C . GLU A 1 171 ? 10.253 -14.680 -8.173 1.00 51.94 171 GLU A C 1
ATOM 1348 O O . GLU A 1 171 ? 10.800 -15.120 -7.168 1.00 51.94 171 GLU A O 1
ATOM 1353 N N . VAL A 1 172 ? 10.964 -14.333 -9.250 1.00 52.84 172 VAL A N 1
ATOM 1354 C CA . VAL A 1 172 ? 12.433 -14.349 -9.325 1.00 52.84 172 VAL A CA 1
ATOM 1355 C C . VAL A 1 172 ? 13.035 -13.123 -8.650 1.00 52.84 172 VAL A C 1
ATOM 1357 O O . VAL A 1 172 ? 14.073 -13.259 -8.008 1.00 52.84 172 VAL A O 1
ATOM 1360 N N . GLN A 1 173 ? 12.396 -11.955 -8.734 1.00 55.72 173 GLN A N 1
ATOM 1361 C CA . GLN A 1 173 ? 12.812 -10.781 -7.959 1.00 55.72 173 GLN A CA 1
ATOM 1362 C C . GLN A 1 173 ? 12.726 -11.085 -6.453 1.00 55.72 173 GLN A C 1
ATOM 1364 O O . GLN A 1 173 ? 13.688 -10.871 -5.715 1.00 55.72 173 GLN A O 1
ATOM 1369 N N . LEU A 1 174 ? 11.626 -11.715 -6.024 1.00 56.47 174 LEU A N 1
ATOM 1370 C CA . LEU A 1 174 ? 11.390 -12.130 -4.637 1.00 56.47 174 LEU A CA 1
ATOM 1371 C C . LEU A 1 174 ? 12.251 -13.335 -4.209 1.00 56.47 174 LEU A C 1
ATOM 1373 O O . LEU A 1 174 ? 12.645 -13.436 -3.049 1.00 56.47 174 LEU A O 1
ATOM 1377 N N . ARG A 1 175 ? 12.592 -14.262 -5.119 1.00 51.50 175 ARG A N 1
ATOM 1378 C CA . ARG A 1 175 ? 13.497 -15.400 -4.835 1.00 51.50 175 ARG A CA 1
ATOM 1379 C C . ARG A 1 175 ? 14.981 -15.024 -4.884 1.00 51.50 175 ARG A C 1
ATOM 1381 O O . ARG A 1 175 ? 15.753 -15.583 -4.114 1.00 51.50 175 ARG A O 1
ATOM 1388 N N . GLY A 1 176 ? 15.402 -14.095 -5.741 1.00 47.59 176 GLY A N 1
ATOM 1389 C CA . GLY A 1 176 ? 16.792 -13.622 -5.818 1.00 47.59 176 GLY A CA 1
ATOM 1390 C C . GLY A 1 176 ? 17.234 -12.925 -4.530 1.00 47.59 176 GLY A C 1
ATOM 1391 O O . GLY A 1 176 ? 18.362 -13.100 -4.084 1.00 47.59 176 GLY A O 1
ATOM 1392 N N . ALA A 1 177 ? 16.287 -12.244 -3.892 1.00 45.00 177 ALA A N 1
ATOM 1393 C CA . ALA A 1 177 ? 16.346 -11.770 -2.516 1.00 45.00 177 ALA A CA 1
ATOM 1394 C C . ALA A 1 177 ? 16.601 -12.906 -1.488 1.00 45.00 177 ALA A C 1
ATOM 1396 O O . ALA A 1 177 ? 17.378 -12.751 -0.555 1.00 45.00 177 ALA A O 1
ATOM 1397 N N . ARG A 1 178 ? 16.021 -14.102 -1.679 1.00 42.44 178 ARG A N 1
ATOM 1398 C CA . ARG A 1 178 ? 16.203 -15.260 -0.773 1.00 42.44 178 ARG A CA 1
ATOM 1399 C C . ARG A 1 178 ? 17.583 -15.919 -0.871 1.00 42.44 178 ARG A C 1
ATOM 1401 O O . ARG A 1 178 ? 18.053 -16.455 0.125 1.00 42.44 178 ARG A O 1
ATOM 1408 N N . ALA A 1 179 ? 18.214 -15.916 -2.048 1.00 39.22 179 ALA A N 1
ATOM 1409 C CA . ALA A 1 179 ? 19.487 -16.611 -2.281 1.00 39.22 179 ALA A CA 1
ATOM 1410 C C . ALA A 1 179 ? 20.716 -15.852 -1.740 1.00 39.22 179 ALA A C 1
ATOM 1412 O O . ALA A 1 179 ? 21.804 -16.419 -1.675 1.00 39.22 179 ALA A O 1
ATOM 1413 N N . GLN A 1 180 ? 20.547 -14.584 -1.349 1.00 39.25 180 GLN A N 1
ATOM 1414 C CA . GLN A 1 180 ? 21.610 -13.727 -0.816 1.00 39.25 180 GLN A CA 1
ATOM 1415 C C . GLN A 1 180 ? 21.470 -13.426 0.678 1.00 39.25 180 GLN A C 1
ATOM 1417 O O . GLN A 1 180 ? 22.180 -12.556 1.164 1.00 39.25 18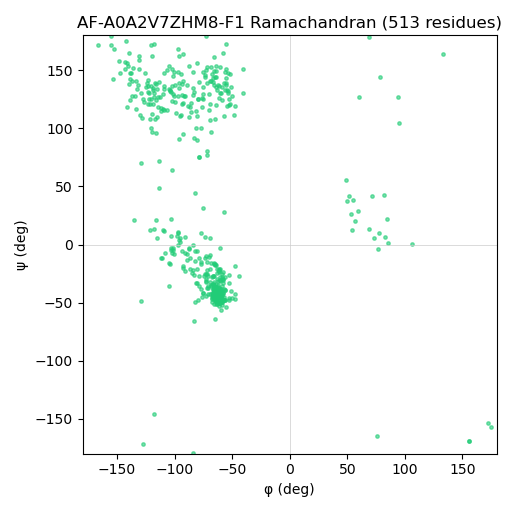0 GLN A O 1
ATOM 1422 N N . ALA A 1 181 ? 20.603 -14.126 1.414 1.00 37.09 181 ALA A N 1
ATOM 1423 C CA . ALA A 1 181 ? 20.396 -13.868 2.835 1.00 37.09 181 ALA A CA 1
ATOM 1424 C C . ALA A 1 181 ? 21.297 -14.769 3.708 1.00 37.09 181 ALA A C 1
ATOM 1426 O O . ALA A 1 181 ? 20.910 -15.903 4.009 1.00 37.09 181 ALA A O 1
ATOM 1427 N N . PRO A 1 182 ? 22.489 -14.318 4.147 1.00 42.97 182 PRO A N 1
ATOM 1428 C CA . PRO A 1 182 ? 23.167 -14.955 5.261 1.00 42.97 182 PRO A CA 1
ATOM 1429 C C . PRO A 1 182 ? 22.359 -14.734 6.544 1.00 42.97 182 PRO A C 1
ATOM 1431 O O . PRO A 1 182 ? 21.747 -13.689 6.774 1.00 42.97 182 PRO A O 1
ATOM 1434 N N . LEU A 1 183 ? 22.360 -15.757 7.391 1.00 48.31 183 LEU A N 1
ATOM 1435 C CA . LEU A 1 183 ? 21.753 -15.729 8.713 1.00 48.31 183 LEU A CA 1
ATOM 1436 C C . LEU A 1 183 ? 22.396 -14.618 9.573 1.00 48.31 183 LEU A C 1
ATOM 1438 O O . LEU A 1 183 ? 23.614 -14.572 9.729 1.00 48.31 183 LEU A O 1
ATOM 1442 N N . SER A 1 184 ? 21.537 -13.792 10.182 1.00 46.91 184 SER A N 1
ATOM 1443 C CA . SER A 1 184 ? 21.779 -12.725 11.177 1.00 46.91 184 SER A CA 1
ATOM 1444 C C . SER A 1 184 ? 21.967 -11.273 10.673 1.00 46.91 184 SER A C 1
AT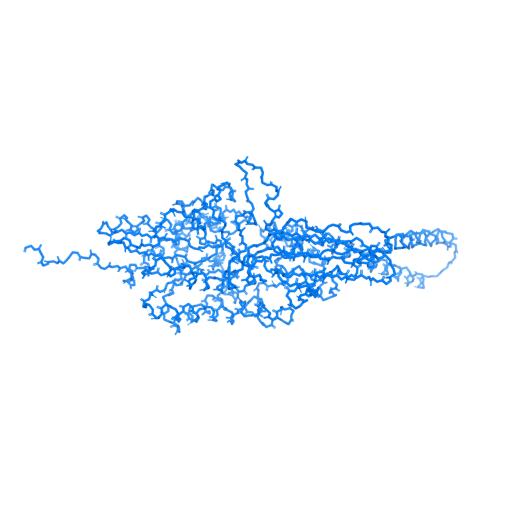OM 1446 O O . SER A 1 184 ? 22.810 -10.958 9.843 1.00 46.91 184 SER A O 1
ATOM 1448 N N . MET A 1 185 ? 21.159 -10.368 11.254 1.00 51.97 185 MET A N 1
ATOM 1449 C CA . MET A 1 185 ? 21.388 -8.915 11.422 1.00 51.97 185 MET A CA 1
ATOM 1450 C C . MET A 1 185 ? 21.655 -8.035 10.177 1.00 51.97 185 MET A C 1
ATOM 1452 O O . MET A 1 185 ? 22.145 -6.917 10.330 1.00 51.97 185 MET A O 1
ATOM 1456 N N . GLN A 1 186 ? 21.303 -8.454 8.958 1.00 66.69 186 GLN A N 1
ATOM 1457 C CA . GLN A 1 186 ? 21.456 -7.597 7.771 1.00 66.69 186 GLN A CA 1
ATOM 1458 C C . GLN A 1 186 ? 20.253 -6.677 7.495 1.00 66.69 186 GLN A C 1
ATOM 1460 O O . GLN A 1 186 ? 19.114 -6.949 7.889 1.00 66.69 186 GLN A O 1
ATOM 1465 N N . SER A 1 187 ? 20.546 -5.559 6.820 1.00 77.12 187 SER A N 1
ATOM 1466 C CA . SER A 1 187 ? 19.564 -4.634 6.248 1.00 77.12 187 SER A CA 1
ATOM 1467 C C . SER A 1 187 ? 18.851 -5.293 5.065 1.00 77.12 187 SER A C 1
ATOM 1469 O O . SER A 1 187 ? 19.431 -5.443 3.994 1.00 77.12 187 SER A O 1
ATOM 1471 N N . LEU A 1 188 ? 17.596 -5.665 5.280 1.00 80.38 188 LEU A N 1
ATOM 1472 C CA . LEU A 1 188 ? 16.682 -6.272 4.326 1.00 80.38 188 LEU A CA 1
ATOM 1473 C C . LEU A 1 188 ? 16.146 -5.232 3.330 1.00 80.38 188 LEU A C 1
ATOM 1475 O O . LEU A 1 188 ? 15.925 -4.063 3.662 1.00 80.38 188 LEU A O 1
ATOM 1479 N N . ARG A 1 189 ? 15.880 -5.688 2.110 1.00 79.00 189 ARG A N 1
ATOM 1480 C CA . ARG A 1 189 ? 15.182 -4.991 1.025 1.00 79.00 189 ARG A CA 1
ATOM 1481 C C . ARG A 1 189 ? 13.710 -5.392 1.006 1.00 79.00 189 ARG A C 1
ATOM 1483 O O . ARG A 1 189 ? 13.334 -6.440 1.524 1.00 79.00 189 ARG A O 1
ATOM 1490 N N . LEU A 1 190 ? 12.871 -4.602 0.331 1.00 80.81 190 LEU A N 1
ATOM 1491 C CA . LEU A 1 190 ? 11.429 -4.874 0.266 1.00 80.81 190 LEU A CA 1
ATOM 1492 C C . LEU A 1 190 ? 11.123 -6.269 -0.316 1.00 80.81 190 LEU A C 1
ATOM 1494 O O . LEU A 1 190 ? 10.317 -7.006 0.240 1.00 80.81 190 LEU A O 1
ATOM 1498 N N . GLY A 1 191 ? 11.832 -6.676 -1.373 1.00 76.81 191 GLY A N 1
ATOM 1499 C CA . GLY A 1 191 ? 11.661 -8.002 -1.981 1.00 76.81 191 GLY A CA 1
ATOM 1500 C C . GLY A 1 191 ? 12.058 -9.185 -1.082 1.00 76.81 191 GLY A C 1
ATOM 1501 O O . GLY A 1 191 ? 11.654 -10.309 -1.355 1.00 76.81 191 GLY A O 1
ATOM 1502 N N . GLU A 1 192 ? 12.824 -8.954 -0.008 1.00 77.44 192 GLU A N 1
ATOM 1503 C CA . GLU A 1 192 ? 13.245 -9.989 0.954 1.00 77.44 192 GLU A CA 1
ATOM 1504 C C . GLU A 1 192 ? 12.216 -10.217 2.067 1.00 77.44 192 GLU A C 1
ATOM 1506 O O . GLU A 1 192 ? 12.206 -11.279 2.695 1.00 77.44 192 GLU A O 1
ATOM 1511 N N . ILE A 1 193 ? 11.340 -9.236 2.301 1.00 85.12 193 ILE A N 1
ATOM 1512 C CA . ILE A 1 193 ? 10.352 -9.259 3.387 1.00 85.12 193 ILE A CA 1
ATOM 1513 C C . ILE A 1 193 ? 8.938 -9.585 2.900 1.00 85.12 193 ILE A C 1
ATOM 1515 O O . ILE A 1 193 ? 8.028 -9.709 3.716 1.00 85.12 193 ILE A O 1
ATOM 1519 N N . VAL A 1 194 ? 8.755 -9.748 1.590 1.00 85.81 194 VAL A N 1
ATOM 1520 C CA . VAL A 1 194 ? 7.474 -10.071 0.952 1.00 85.81 194 VAL A CA 1
ATOM 1521 C C . VAL A 1 194 ? 7.529 -11.394 0.187 1.00 85.81 194 VAL A C 1
ATOM 1523 O O . VAL A 1 194 ? 8.591 -11.940 -0.123 1.00 85.81 194 VAL A O 1
ATOM 1526 N N . GLN A 1 195 ? 6.357 -11.938 -0.103 1.00 79.69 195 GLN A N 1
ATOM 1527 C CA . GLN A 1 195 ? 6.141 -13.140 -0.897 1.00 79.69 195 GLN A CA 1
ATOM 1528 C C . GLN A 1 195 ? 4.901 -12.955 -1.780 1.00 79.69 195 GLN A C 1
ATOM 1530 O O . GLN A 1 195 ? 4.042 -12.154 -1.418 1.00 79.69 195 GLN A O 1
ATOM 1535 N N . PRO A 1 196 ? 4.761 -13.681 -2.903 1.00 80.31 196 PRO A N 1
ATOM 1536 C CA . PRO A 1 196 ? 3.495 -13.708 -3.635 1.00 80.31 196 PRO A CA 1
ATOM 1537 C C . PRO A 1 196 ? 2.353 -14.130 -2.705 1.00 80.31 196 PRO A C 1
ATOM 1539 O O . PRO A 1 196 ? 2.541 -15.051 -1.903 1.00 80.31 196 PRO A O 1
ATOM 1542 N N . SER A 1 197 ? 1.192 -13.475 -2.789 1.00 82.06 197 SER A N 1
ATOM 1543 C CA . SER A 1 197 ? 0.036 -13.919 -2.005 1.00 82.06 197 SER A CA 1
ATOM 1544 C C . SER A 1 197 ? -0.656 -15.094 -2.688 1.00 82.06 197 SER A C 1
ATOM 1546 O O . SER A 1 197 ? -0.595 -15.280 -3.903 1.00 82.06 197 SER A O 1
ATOM 1548 N N . ARG A 1 198 ? -1.375 -15.878 -1.886 1.00 81.31 198 ARG A N 1
ATOM 1549 C CA . ARG A 1 198 ? -2.284 -16.923 -2.375 1.00 81.31 198 ARG A CA 1
ATOM 1550 C C . ARG A 1 198 ? -3.607 -16.368 -2.913 1.00 81.31 198 ARG A C 1
ATOM 1552 O O . ARG A 1 198 ? -4.342 -17.100 -3.570 1.00 81.31 198 ARG A O 1
ATOM 1559 N N . TYR A 1 199 ? -3.944 -15.120 -2.588 1.00 81.81 199 TYR A N 1
ATOM 1560 C CA . TYR A 1 199 ? -5.180 -14.475 -3.021 1.00 81.81 199 TYR A CA 1
ATOM 1561 C C . TYR A 1 199 ? -4.921 -13.700 -4.310 1.00 81.81 199 TYR A C 1
ATOM 1563 O O . TYR A 1 199 ? -4.097 -12.798 -4.314 1.00 81.81 199 TYR A O 1
ATOM 1571 N N . ALA A 1 200 ? -5.642 -14.005 -5.390 1.00 73.94 200 ALA A N 1
ATOM 1572 C CA . ALA A 1 200 ? -5.382 -13.413 -6.709 1.00 73.94 200 ALA A CA 1
ATOM 1573 C C . ALA A 1 200 ? -5.457 -11.871 -6.737 1.00 73.94 200 ALA A C 1
ATOM 1575 O O . ALA A 1 200 ? -4.761 -11.236 -7.522 1.00 73.94 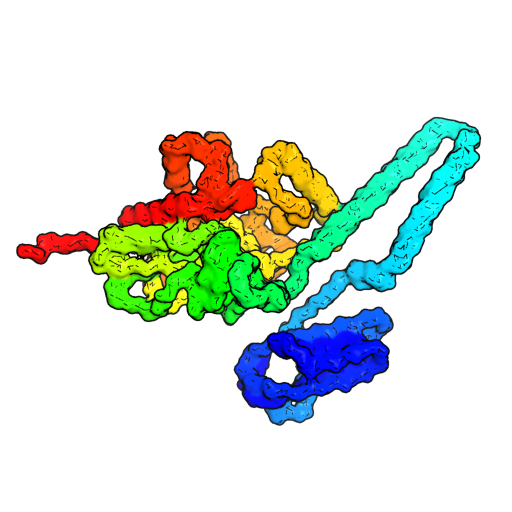200 ALA A O 1
ATOM 1576 N N . GLY A 1 201 ? -6.281 -11.274 -5.870 1.00 80.56 201 GLY A N 1
ATOM 1577 C CA . GLY A 1 201 ? -6.414 -9.821 -5.728 1.00 80.56 201 GLY A CA 1
ATOM 1578 C C . GLY A 1 201 ? -5.326 -9.151 -4.874 1.00 80.56 201 GLY A C 1
ATOM 1579 O O . GLY A 1 201 ? -5.275 -7.928 -4.783 1.00 80.56 201 GLY A O 1
ATOM 1580 N N . ILE A 1 202 ? -4.445 -9.938 -4.250 1.00 86.94 202 ILE A N 1
ATOM 1581 C CA . ILE A 1 202 ? -3.302 -9.468 -3.469 1.00 86.94 202 ILE A CA 1
ATOM 1582 C C . ILE A 1 202 ? -2.046 -9.971 -4.179 1.00 86.94 202 ILE A C 1
ATOM 1584 O O . ILE A 1 202 ? -1.720 -11.146 -4.177 1.00 86.94 202 ILE A O 1
ATOM 1588 N N . VAL A 1 203 ? -1.314 -9.080 -4.821 1.00 82.50 203 VAL A N 1
ATOM 1589 C CA . VAL A 1 203 ? -0.154 -9.442 -5.647 1.00 82.50 203 VAL A CA 1
ATOM 1590 C C . VAL A 1 203 ? 0.966 -10.067 -4.809 1.00 82.50 203 VAL A C 1
ATOM 1592 O O . VAL A 1 203 ? 1.560 -11.082 -5.173 1.00 82.50 203 VAL A O 1
ATOM 1595 N N . TYR A 1 204 ? 1.257 -9.461 -3.663 1.00 85.69 204 TYR A N 1
ATOM 1596 C CA . TYR A 1 204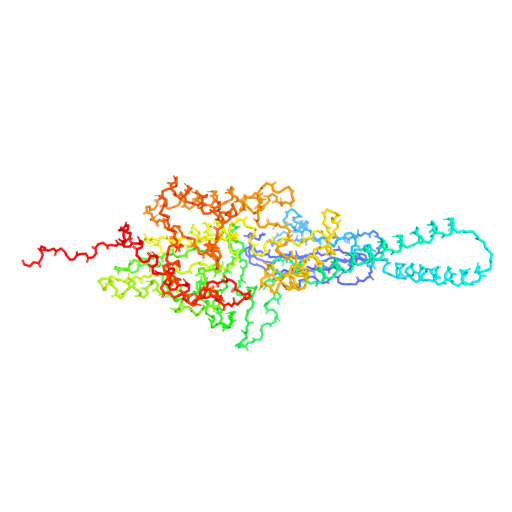 ? 2.268 -9.900 -2.712 1.00 85.69 204 TYR A CA 1
ATOM 1597 C C . TYR A 1 204 ? 1.829 -9.522 -1.302 1.00 85.69 204 TYR A C 1
ATOM 1599 O O . TYR A 1 204 ? 1.034 -8.612 -1.135 1.00 85.69 204 TYR A O 1
ATOM 1607 N N . GLU A 1 205 ? 2.362 -10.203 -0.298 1.00 91.19 205 GLU A N 1
ATOM 1608 C CA . GLU A 1 205 ? 2.102 -9.971 1.121 1.00 91.19 205 GLU A CA 1
ATOM 1609 C C . GLU A 1 205 ? 3.399 -10.111 1.925 1.00 91.19 205 GLU A C 1
ATOM 1611 O O . GLU A 1 205 ? 4.393 -10.654 1.438 1.00 91.19 205 GLU A O 1
ATOM 1616 N N . LEU A 1 206 ? 3.410 -9.633 3.169 1.00 93.81 206 LEU A N 1
ATOM 1617 C CA . LEU A 1 206 ? 4.561 -9.796 4.055 1.00 93.81 206 LEU A CA 1
ATOM 1618 C C . LEU A 1 206 ? 4.813 -11.277 4.370 1.00 93.81 206 LEU A C 1
ATOM 1620 O O . LEU A 1 206 ? 3.901 -12.035 4.699 1.00 93.81 206 LEU A O 1
ATOM 1624 N N . LYS A 1 207 ? 6.082 -11.678 4.312 1.00 89.69 207 LYS A N 1
ATOM 1625 C CA . LYS A 1 207 ? 6.522 -13.035 4.629 1.00 89.69 207 LYS A CA 1
ATOM 1626 C C . LYS A 1 207 ? 6.507 -13.247 6.153 1.00 89.69 207 LYS A C 1
ATOM 1628 O O . LYS A 1 207 ? 7.187 -12.501 6.860 1.00 89.69 207 LYS A O 1
ATOM 1633 N N . PRO A 1 208 ? 5.809 -14.271 6.676 1.00 90.25 208 PRO A N 1
ATOM 1634 C CA . PRO A 1 208 ? 5.780 -14.549 8.111 1.00 90.25 208 PRO A CA 1
ATOM 1635 C C . PRO A 1 208 ? 7.157 -14.854 8.709 1.00 90.25 208 PRO A C 1
ATOM 1637 O O . PRO A 1 208 ? 8.029 -15.416 8.041 1.00 90.25 208 PRO A O 1
ATOM 1640 N N . ASN A 1 209 ? 7.314 -14.560 10.002 1.00 87.06 209 ASN A N 1
ATOM 1641 C CA . ASN A 1 209 ? 8.493 -14.896 10.813 1.00 87.06 209 ASN A CA 1
ATOM 1642 C C . ASN A 1 209 ? 9.823 -14.312 10.301 1.00 87.06 209 ASN A C 1
ATOM 1644 O O . ASN A 1 209 ? 10.893 -14.887 10.521 1.00 87.06 209 ASN A O 1
ATOM 1648 N N . VAL A 1 210 ? 9.781 -13.168 9.619 1.00 86.62 210 VAL A N 1
ATOM 1649 C CA . VAL A 1 210 ? 10.988 -12.464 9.168 1.00 86.62 210 VAL A CA 1
ATOM 1650 C C . VAL A 1 210 ? 11.538 -11.591 10.290 1.00 86.62 210 VAL A C 1
ATOM 1652 O O . VAL A 1 210 ? 10.801 -10.864 10.956 1.00 86.62 210 VAL A O 1
ATOM 1655 N N . ARG A 1 211 ? 12.858 -11.650 10.484 1.00 87.44 211 ARG A N 1
ATOM 1656 C CA . ARG A 1 211 ? 13.602 -10.848 11.461 1.00 87.44 211 ARG A CA 1
ATOM 1657 C C . ARG A 1 211 ? 14.830 -10.239 10.801 1.00 87.44 211 ARG A C 1
ATOM 1659 O O . ARG A 1 211 ? 15.571 -10.947 10.125 1.00 87.44 211 ARG A O 1
ATOM 1666 N N . GLY A 1 212 ? 15.065 -8.951 11.023 1.00 88.00 212 GLY A N 1
ATOM 1667 C CA . GLY A 1 212 ? 16.248 -8.256 10.515 1.00 88.00 212 GLY A CA 1
ATOM 1668 C C . GLY A 1 212 ? 16.167 -6.755 10.743 1.00 88.00 212 GLY A C 1
ATOM 1669 O O . GLY A 1 212 ? 15.494 -6.301 11.667 1.00 88.00 212 GLY A O 1
ATOM 1670 N N . ARG A 1 213 ? 16.842 -5.974 9.899 1.00 88.88 213 ARG A N 1
ATOM 1671 C CA . ARG A 1 213 ? 16.660 -4.518 9.855 1.00 88.88 213 ARG A CA 1
ATOM 1672 C C . ARG A 1 213 ? 16.040 -4.128 8.526 1.00 88.88 213 ARG A C 1
ATOM 1674 O O . ARG A 1 213 ? 16.441 -4.660 7.507 1.00 88.88 213 ARG A O 1
ATOM 1681 N N . PHE A 1 214 ? 15.105 -3.195 8.506 1.00 88.38 214 PHE A N 1
ATOM 1682 C CA . PHE A 1 214 ? 14.516 -2.659 7.283 1.00 88.38 214 PHE A CA 1
ATOM 1683 C C . PHE A 1 214 ? 14.458 -1.142 7.404 1.00 88.38 214 PHE A C 1
ATOM 1685 O O . PHE A 1 214 ? 13.996 -0.622 8.417 1.00 88.38 214 PHE A O 1
ATOM 1692 N N . MET A 1 215 ? 14.990 -0.431 6.406 1.00 86.38 215 MET A N 1
ATOM 1693 C CA . MET A 1 215 ? 15.094 1.038 6.422 1.00 86.38 215 MET A CA 1
ATOM 1694 C C . MET A 1 215 ? 15.751 1.586 7.700 1.00 86.38 215 MET A C 1
ATOM 1696 O O . MET A 1 215 ? 15.297 2.553 8.300 1.00 86.38 215 MET A O 1
ATOM 1700 N N . GLY A 1 216 ? 16.813 0.918 8.159 1.00 85.31 216 GLY A N 1
ATOM 1701 C CA . GLY A 1 216 ? 17.549 1.309 9.364 1.00 85.31 216 GLY A CA 1
ATOM 1702 C C . GLY A 1 216 ? 16.865 0.955 10.689 1.00 85.31 216 GLY A C 1
ATOM 1703 O O . GLY A 1 216 ? 17.498 1.105 11.732 1.00 85.31 216 GLY A O 1
ATOM 1704 N N . GLN A 1 217 ? 15.646 0.412 10.682 1.00 91.81 217 GLN A N 1
ATOM 1705 C CA . GLN A 1 217 ? 14.922 0.041 11.900 1.00 91.81 217 GLN A CA 1
ATOM 1706 C C . GLN A 1 217 ? 14.870 -1.472 12.109 1.00 91.81 217 GLN A C 1
ATOM 1708 O O . GLN A 1 217 ? 14.874 -2.216 11.126 1.00 91.81 217 GLN A O 1
ATOM 1713 N N . PRO A 1 218 ? 14.816 -1.963 13.360 1.00 91.25 218 PRO A N 1
ATOM 1714 C CA . PRO A 1 218 ? 14.487 -3.356 13.631 1.00 91.25 218 PRO A CA 1
ATOM 1715 C C . PRO A 1 218 ? 13.151 -3.740 12.984 1.00 91.25 218 PRO A C 1
ATOM 1717 O O . PRO A 1 218 ? 12.153 -3.026 13.099 1.00 91.25 218 PRO A O 1
ATOM 1720 N N . LEU A 1 219 ? 13.137 -4.880 12.299 1.00 91.88 219 LEU A N 1
ATOM 1721 C CA . LEU A 1 219 ? 11.949 -5.448 11.682 1.00 91.88 219 LEU A CA 1
ATOM 1722 C C . LEU A 1 219 ? 11.681 -6.831 12.267 1.00 91.88 219 LEU A C 1
ATOM 1724 O O . LEU A 1 219 ? 12.526 -7.726 12.192 1.00 91.88 219 LEU A O 1
ATOM 1728 N N . LEU A 1 220 ? 10.465 -6.995 12.777 1.00 91.94 220 LEU A N 1
ATOM 1729 C CA . LEU A 1 220 ? 9.855 -8.277 13.086 1.00 91.94 220 LEU A CA 1
ATOM 1730 C C . LEU A 1 220 ? 8.537 -8.356 12.315 1.00 91.94 220 LEU A C 1
ATOM 1732 O O . LEU A 1 220 ? 7.662 -7.512 12.498 1.00 91.94 220 LEU A O 1
ATOM 1736 N N . ILE A 1 221 ? 8.415 -9.362 11.454 1.00 94.81 221 ILE A N 1
ATOM 1737 C CA . ILE A 1 221 ? 7.140 -9.765 10.866 1.00 94.81 221 ILE A CA 1
ATOM 1738 C C . ILE A 1 221 ? 6.687 -11.010 11.616 1.00 94.81 221 ILE A C 1
ATOM 1740 O O . ILE A 1 221 ? 7.424 -11.996 11.707 1.00 94.81 221 ILE A O 1
ATOM 1744 N N . ASN A 1 222 ? 5.492 -10.934 12.182 1.00 94.31 222 ASN A N 1
ATOM 1745 C CA . ASN A 1 222 ? 4.941 -11.930 13.084 1.00 94.31 222 ASN A CA 1
ATOM 1746 C C . ASN A 1 222 ? 4.527 -13.224 12.350 1.00 94.31 222 ASN A C 1
ATOM 1748 O O . ASN A 1 222 ? 4.662 -13.354 11.124 1.00 94.31 222 ASN A O 1
ATOM 1752 N N . SER A 1 223 ? 4.026 -14.201 13.104 1.00 93.75 223 SER A N 1
ATOM 1753 C CA . SER A 1 223 ? 3.613 -15.513 12.593 1.00 93.75 223 SER A CA 1
ATOM 1754 C C . SER A 1 223 ? 2.482 -15.451 11.559 1.00 93.75 223 SER A C 1
ATOM 1756 O O . SER A 1 223 ? 2.332 -16.361 10.743 1.00 93.75 223 SER A O 1
ATOM 1758 N N . GLN A 1 224 ? 1.711 -14.361 11.562 1.00 94.25 224 GLN A N 1
ATOM 1759 C CA . GLN A 1 224 ? 0.583 -14.110 10.668 1.00 94.25 224 GLN A CA 1
ATOM 1760 C C . GLN A 1 224 ? 0.973 -13.278 9.438 1.00 94.25 224 GLN A C 1
ATOM 1762 O O . GLN A 1 224 ? 0.106 -12.954 8.626 1.00 94.25 224 GLN A O 1
ATOM 1767 N N . GLY A 1 225 ? 2.253 -12.924 9.277 1.00 95.19 225 GLY A N 1
ATOM 1768 C CA . GLY A 1 225 ? 2.697 -12.080 8.170 1.00 95.19 225 GLY A CA 1
ATOM 1769 C C . GLY A 1 225 ? 2.241 -10.629 8.326 1.00 95.19 225 GLY A C 1
ATOM 1770 O O . GLY A 1 225 ? 1.770 -10.038 7.358 1.00 95.19 225 GLY A O 1
ATOM 1771 N N . LEU A 1 226 ? 2.321 -10.079 9.541 1.00 97.44 226 LEU A N 1
ATOM 1772 C CA . LEU A 1 226 ? 2.064 -8.669 9.850 1.00 97.44 226 LEU A CA 1
ATOM 1773 C C . LEU A 1 226 ? 3.301 -8.068 10.521 1.00 97.44 226 LEU A C 1
ATOM 1775 O O . LEU A 1 226 ? 3.938 -8.725 11.348 1.00 97.44 226 LEU A O 1
ATOM 1779 N N . ARG A 1 227 ? 3.646 -6.817 10.201 1.00 96.62 227 ARG A N 1
ATOM 1780 C CA . ARG A 1 227 ? 4.629 -6.062 10.990 1.00 96.62 227 ARG A CA 1
ATOM 1781 C C . ARG A 1 227 ? 3.935 -5.536 12.240 1.00 96.62 227 ARG A C 1
ATOM 1783 O O . ARG A 1 227 ? 3.556 -4.369 12.316 1.00 96.62 227 ARG A O 1
ATOM 1790 N N . ASP A 1 228 ? 3.715 -6.442 13.179 1.00 96.81 228 ASP A N 1
ATOM 1791 C CA . ASP A 1 228 ? 2.933 -6.165 14.369 1.00 96.81 228 ASP A CA 1
ATOM 1792 C C . ASP A 1 228 ? 3.300 -7.092 15.546 1.00 96.81 228 ASP A C 1
ATOM 1794 O O . ASP A 1 228 ? 4.050 -8.058 15.384 1.00 96.81 228 ASP A O 1
ATOM 1798 N N . TYR A 1 229 ? 2.756 -6.814 16.729 1.00 94.81 229 TYR A N 1
ATOM 1799 C CA . TYR A 1 229 ? 2.612 -7.756 17.829 1.00 94.81 229 TYR A CA 1
ATOM 1800 C C . TYR A 1 229 ? 1.789 -8.982 17.399 1.00 94.81 229 TYR A C 1
ATOM 1802 O O . TYR A 1 229 ? 1.120 -9.003 16.361 1.00 94.81 229 TYR A O 1
ATOM 1810 N N . GLU A 1 230 ? 1.845 -10.042 18.200 1.00 94.88 230 GLU A N 1
ATOM 1811 C CA . GLU A 1 230 ? 1.024 -11.232 17.974 1.00 94.88 230 GLU A CA 1
ATOM 1812 C C . GLU A 1 230 ? -0.389 -10.996 18.522 1.00 94.88 230 GLU A C 1
ATOM 1814 O O . GLU A 1 230 ? -0.593 -10.945 19.735 1.00 94.88 230 GLU A O 1
ATOM 1819 N N . TYR A 1 231 ? -1.365 -10.881 17.619 1.00 95.00 231 TYR A N 1
ATOM 1820 C CA . TYR A 1 231 ? -2.787 -10.834 17.958 1.00 95.00 231 TYR A CA 1
ATOM 1821 C C . TYR A 1 231 ? -3.481 -12.120 17.529 1.00 95.00 231 TYR A C 1
ATOM 1823 O O . TYR A 1 231 ? -3.312 -12.603 16.405 1.00 95.00 231 TYR A O 1
ATOM 1831 N N . THR A 1 232 ? -4.330 -12.648 18.405 1.00 93.75 232 THR A N 1
ATOM 1832 C CA . THR A 1 232 ? -5.207 -13.771 18.082 1.00 93.75 232 THR A CA 1
ATOM 1833 C C . THR A 1 232 ? -6.325 -13.316 17.145 1.00 93.75 232 THR A C 1
ATOM 1835 O O . THR A 1 232 ? -6.936 -12.264 17.330 1.00 93.75 232 THR A O 1
ATOM 1838 N N . ARG A 1 233 ? -6.657 -14.141 16.144 1.00 93.62 233 ARG A N 1
ATOM 1839 C CA . ARG A 1 233 ? -7.802 -13.876 15.251 1.00 93.62 233 ARG A CA 1
ATOM 1840 C C . ARG A 1 233 ? -9.112 -13.814 16.032 1.00 93.62 233 ARG A C 1
ATOM 1842 O O . ARG A 1 233 ? -9.910 -12.902 15.844 1.00 93.62 233 ARG A O 1
ATOM 1849 N N . ARG A 1 234 ? -9.286 -14.732 16.988 1.00 93.62 234 ARG A N 1
ATOM 1850 C CA . ARG A 1 234 ? -10.383 -14.680 17.958 1.00 93.62 234 ARG A CA 1
ATOM 1851 C C . ARG A 1 234 ? -10.228 -13.433 18.829 1.00 93.62 234 ARG A C 1
ATOM 1853 O O . ARG A 1 234 ? -9.218 -13.282 19.509 1.00 93.62 234 ARG A O 1
ATOM 1860 N N . LYS A 1 235 ? -11.232 -12.559 18.785 1.00 93.06 235 LYS A N 1
ATOM 1861 C CA . LYS A 1 235 ? -11.320 -11.370 19.633 1.00 93.06 235 LYS A CA 1
ATOM 1862 C C . LYS A 1 235 ? -11.731 -11.775 21.048 1.00 93.06 235 LYS A C 1
ATOM 1864 O O . LYS A 1 235 ? -12.735 -12.468 21.216 1.00 93.06 235 LYS A O 1
ATOM 1869 N N . GLU A 1 236 ? -10.946 -11.365 22.040 1.00 91.81 236 GLU A N 1
ATOM 1870 C CA . GLU A 1 236 ? -11.250 -11.622 23.449 1.00 91.81 236 GLU A CA 1
ATOM 1871 C C . GLU A 1 236 ? -12.421 -10.742 23.935 1.00 91.81 236 GLU A C 1
ATOM 1873 O O . GLU A 1 236 ? -12.595 -9.622 23.438 1.00 91.81 236 GLU A O 1
ATOM 1878 N N . PRO A 1 237 ? -13.234 -11.200 24.907 1.00 91.50 237 PRO A N 1
ATOM 1879 C CA . PRO A 1 237 ? -14.281 -10.375 25.509 1.00 91.50 237 PRO A CA 1
ATOM 1880 C C . PRO A 1 237 ? -13.729 -9.056 26.069 1.00 91.50 237 PRO A C 1
ATOM 1882 O O . PRO A 1 237 ? -12.617 -9.011 26.589 1.00 91.50 237 PRO A O 1
ATOM 1885 N N . GLY A 1 238 ? -14.495 -7.969 25.951 1.00 90.94 238 GLY A N 1
ATOM 1886 C CA . GLY A 1 238 ? -14.049 -6.642 26.402 1.00 90.94 238 GLY A CA 1
ATOM 1887 C C . GLY A 1 238 ? -12.909 -6.044 25.567 1.00 90.94 238 GLY A C 1
ATOM 1888 O O . GLY A 1 238 ? -12.292 -5.070 25.990 1.00 90.94 238 GLY A O 1
ATOM 1889 N N . THR A 1 239 ? -12.621 -6.610 24.390 1.00 95.44 239 THR A N 1
ATOM 1890 C CA . THR A 1 239 ? -11.667 -6.051 23.428 1.00 95.44 239 THR A CA 1
ATOM 1891 C C . THR A 1 239 ? -12.400 -5.364 22.292 1.00 95.44 239 THR A C 1
ATOM 1893 O O . THR A 1 239 ? -13.341 -5.921 21.725 1.00 95.44 239 THR A O 1
ATOM 1896 N N . PHE A 1 240 ? -11.921 -4.187 21.912 1.00 97.06 240 PHE A N 1
ATOM 1897 C CA . PHE A 1 240 ? -12.309 -3.542 20.668 1.00 97.06 240 PHE A CA 1
ATOM 1898 C C . PHE A 1 240 ? -11.137 -3.438 19.737 1.00 97.06 240 PHE A C 1
ATOM 1900 O O . PHE A 1 240 ? -10.065 -2.945 20.100 1.00 97.06 240 PHE A O 1
ATOM 1907 N N . ARG A 1 241 ? -11.365 -3.932 18.531 1.00 97.81 241 ARG A N 1
ATOM 1908 C CA . ARG A 1 241 ? -10.310 -4.145 17.571 1.00 97.81 241 ARG A CA 1
ATOM 1909 C C . ARG A 1 241 ? -10.454 -3.183 16.414 1.00 97.81 241 ARG A C 1
ATOM 1911 O O . ARG A 1 241 ? -11.417 -3.236 15.655 1.00 97.81 241 ARG A O 1
ATOM 1918 N N . ILE A 1 242 ? -9.449 -2.340 16.271 1.00 98.44 242 ILE A N 1
ATOM 1919 C CA . ILE A 1 242 ? -9.261 -1.471 15.124 1.00 98.44 242 ILE A CA 1
ATOM 1920 C C . ILE A 1 242 ? -8.301 -2.185 14.173 1.00 98.44 242 ILE A C 1
ATOM 1922 O O . ILE A 1 242 ? -7.282 -2.720 14.605 1.00 98.44 242 ILE A O 1
ATOM 1926 N N . VAL A 1 243 ? -8.605 -2.207 12.881 1.00 98.19 243 VAL A N 1
ATOM 1927 C CA . VAL A 1 243 ? -7.673 -2.696 11.857 1.00 98.19 243 VAL A CA 1
ATOM 1928 C C . VAL A 1 243 ? -7.244 -1.538 10.971 1.00 98.19 243 VAL A C 1
ATOM 1930 O O . VAL A 1 243 ? -8.086 -0.824 10.437 1.00 98.19 243 VAL A O 1
ATOM 1933 N N . GLY A 1 244 ? -5.938 -1.349 10.812 1.00 97.94 244 GLY A N 1
ATOM 1934 C CA . GLY A 1 244 ? -5.372 -0.411 9.850 1.00 97.94 244 GLY A CA 1
ATOM 1935 C C . GLY A 1 244 ? -4.973 -1.118 8.560 1.00 97.94 244 GLY A C 1
ATOM 1936 O O . GLY A 1 244 ? -4.224 -2.092 8.608 1.00 97.94 244 GLY A O 1
ATOM 1937 N N . VAL A 1 245 ? -5.439 -0.619 7.420 1.00 97.25 245 VAL A N 1
ATOM 1938 C CA . VAL A 1 245 ? -5.071 -1.085 6.076 1.00 97.25 245 VAL A CA 1
ATOM 1939 C C . VAL A 1 245 ? -4.449 0.086 5.327 1.00 97.25 245 VAL A C 1
ATOM 1941 O O . VAL A 1 245 ? -4.924 1.214 5.445 1.00 97.25 245 VAL A O 1
ATOM 1944 N N . GLY A 1 246 ? -3.358 -0.161 4.613 1.00 94.81 246 GLY A N 1
ATOM 1945 C CA . GLY A 1 246 ? -2.621 0.897 3.937 1.00 94.81 246 GLY A CA 1
ATOM 1946 C C . GLY A 1 246 ? -1.341 0.389 3.290 1.00 94.81 246 GLY A C 1
ATOM 1947 O O . GLY A 1 246 ? -1.139 -0.815 3.099 1.00 94.81 246 GLY A O 1
ATOM 1948 N N . ASP A 1 247 ? -0.419 1.318 3.081 1.00 92.62 247 ASP A N 1
ATOM 1949 C CA . ASP A 1 247 ? 0.825 1.085 2.366 1.00 92.62 247 ASP A CA 1
ATOM 1950 C C . ASP A 1 247 ? 2.083 1.308 3.235 1.00 92.62 247 ASP A C 1
ATOM 1952 O O . ASP A 1 247 ? 2.107 1.016 4.433 1.00 92.62 247 ASP A O 1
ATOM 1956 N N . SER A 1 248 ? 3.174 1.809 2.643 1.00 92.25 248 SER A N 1
ATOM 1957 C CA . SER A 1 248 ? 4.426 2.095 3.347 1.00 92.25 248 SER A CA 1
ATOM 1958 C C . SER A 1 248 ? 4.280 3.155 4.442 1.00 92.25 248 SER A C 1
ATOM 1960 O O . SER A 1 248 ? 4.985 3.078 5.455 1.00 92.25 248 SER A O 1
ATOM 1962 N N . SER A 1 249 ? 3.371 4.118 4.270 1.00 91.19 249 SER A N 1
ATOM 1963 C CA . SER A 1 249 ? 3.126 5.179 5.242 1.00 91.19 249 SER A CA 1
ATOM 1964 C C . SER A 1 249 ? 2.508 4.604 6.510 1.00 91.19 249 SER A C 1
ATOM 1966 O O . SER A 1 249 ? 3.038 4.834 7.591 1.00 91.19 249 SER A O 1
ATOM 1968 N N . LEU A 1 250 ? 1.460 3.782 6.409 1.00 94.25 250 LEU A N 1
ATOM 1969 C CA . LEU A 1 250 ? 0.851 3.144 7.583 1.00 94.25 250 LEU A CA 1
ATOM 1970 C C . LEU A 1 250 ? 1.694 1.991 8.158 1.00 94.25 250 LEU A C 1
ATOM 1972 O O . LEU A 1 250 ? 1.674 1.745 9.366 1.00 94.25 250 LEU A O 1
ATOM 1976 N N . PHE A 1 251 ? 2.502 1.329 7.325 1.00 96.38 251 PHE A N 1
ATOM 1977 C CA . PHE A 1 251 ? 3.459 0.295 7.742 1.00 96.38 251 PHE A CA 1
ATOM 1978 C C . PHE A 1 251 ? 4.530 0.812 8.720 1.00 96.38 251 PHE A C 1
ATOM 1980 O O . PHE A 1 251 ? 5.155 0.014 9.425 1.00 96.38 251 PHE A O 1
ATOM 1987 N N . GLY A 1 252 ? 4.776 2.127 8.763 1.00 94.44 252 GLY A N 1
ATOM 1988 C CA . GLY A 1 252 ? 5.839 2.734 9.569 1.00 94.44 252 GLY A CA 1
ATOM 1989 C C . GLY A 1 252 ? 7.207 2.673 8.890 1.00 94.44 252 GLY A C 1
ATOM 1990 O O . GLY A 1 252 ? 8.196 2.282 9.516 1.00 94.44 252 GLY A O 1
ATOM 1991 N N . TRP A 1 253 ? 7.274 2.947 7.585 1.00 93.12 253 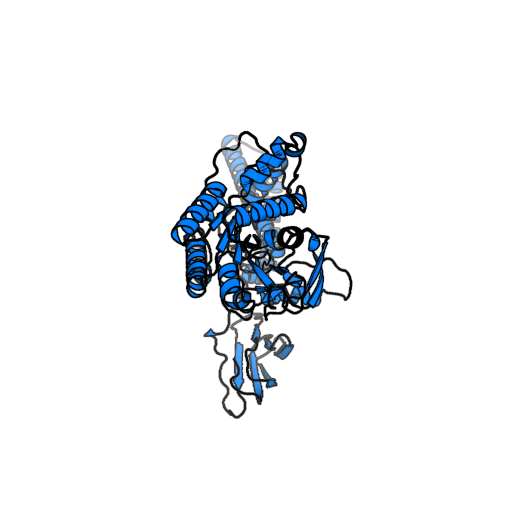TRP A N 1
ATOM 1992 C CA . TRP A 1 253 ? 8.520 2.927 6.813 1.00 93.12 253 TRP A CA 1
ATOM 1993 C C . TRP A 1 253 ? 9.610 3.799 7.457 1.00 93.12 253 TRP A C 1
ATOM 1995 O O . TRP A 1 253 ? 9.439 5.000 7.619 1.00 93.12 253 TRP A O 1
ATOM 2005 N N . GLY A 1 254 ? 10.742 3.191 7.829 1.00 91.75 254 GLY A N 1
ATOM 2006 C CA . GLY A 1 254 ? 11.855 3.905 8.472 1.00 91.75 254 GLY A CA 1
ATOM 2007 C C . GLY A 1 254 ? 11.618 4.307 9.935 1.00 91.75 254 GLY A C 1
ATOM 2008 O O . GLY A 1 254 ? 12.483 4.952 10.529 1.00 91.75 254 GLY A O 1
ATOM 2009 N N . VAL A 1 255 ? 10.503 3.887 10.542 1.00 95.06 255 VAL A N 1
ATOM 2010 C CA . VAL A 1 255 ? 10.109 4.221 11.922 1.00 95.06 255 VAL A CA 1
ATOM 2011 C C . VAL A 1 255 ? 10.033 2.952 12.784 1.00 95.06 255 VAL A C 1
ATOM 2013 O O . VAL A 1 255 ? 9.587 1.919 12.275 1.00 95.06 255 VAL A O 1
ATOM 2016 N N . PRO A 1 256 ? 10.494 2.965 14.052 1.00 95.38 256 PRO A N 1
ATOM 2017 C CA . PRO A 1 256 ? 10.291 1.849 14.980 1.00 95.38 256 PRO A CA 1
ATOM 2018 C C . PRO A 1 256 ? 8.806 1.482 15.130 1.00 95.38 256 PRO A C 1
ATOM 2020 O O . PRO A 1 256 ? 7.927 2.326 14.973 1.00 95.38 256 PRO A O 1
ATOM 2023 N N . ILE A 1 257 ? 8.491 0.216 15.416 1.00 95.06 257 ILE A N 1
ATOM 2024 C CA . ILE A 1 257 ? 7.091 -0.248 15.455 1.00 95.06 257 ILE A CA 1
ATOM 2025 C C . ILE A 1 257 ? 6.285 0.461 16.554 1.00 95.06 257 ILE A C 1
ATOM 2027 O O . ILE A 1 257 ? 5.155 0.880 16.318 1.00 95.06 257 ILE A O 1
ATOM 2031 N N . GLU A 1 258 ? 6.883 0.648 17.724 1.00 96.00 258 GLU A N 1
ATOM 2032 C CA . GLU A 1 258 ? 6.336 1.321 18.906 1.00 96.00 258 GLU A CA 1
ATOM 2033 C C . GLU A 1 258 ? 5.991 2.804 18.681 1.00 96.00 258 GLU A C 1
ATOM 2035 O O . GLU A 1 258 ? 5.140 3.365 19.385 1.00 96.00 258 GLU A O 1
ATOM 2040 N N . ASP A 1 259 ? 6.631 3.392 17.671 1.00 96.88 259 ASP A N 1
ATOM 2041 C CA . ASP A 1 259 ? 6.508 4.780 17.233 1.00 96.88 259 ASP A CA 1
ATOM 2042 C C . ASP A 1 259 ? 5.661 4.918 15.960 1.00 96.88 259 ASP A C 1
ATOM 2044 O O . ASP A 1 259 ? 5.375 6.029 15.506 1.00 96.88 259 ASP A O 1
ATOM 2048 N N . SER A 1 260 ? 5.235 3.797 15.374 1.00 95.69 260 SER A N 1
ATOM 2049 C CA . SER A 1 260 ? 4.321 3.809 14.239 1.00 95.69 260 SER A CA 1
ATOM 2050 C C . SER A 1 260 ? 2.944 4.325 14.664 1.00 95.69 260 SER A C 1
ATOM 2052 O O . SER A 1 260 ? 2.475 4.099 15.781 1.00 95.69 260 SER A O 1
ATOM 2054 N N . GLY A 1 261 ? 2.268 5.019 13.749 1.00 95.06 261 GLY A N 1
ATOM 2055 C CA . GLY A 1 261 ? 1.038 5.764 14.048 1.00 95.06 261 GLY A CA 1
ATOM 2056 C C . GLY A 1 261 ? -0.066 4.907 14.675 1.00 95.06 261 GLY A C 1
ATOM 2057 O O . GLY A 1 261 ? -0.710 5.341 15.626 1.00 95.06 261 GLY A O 1
ATOM 2058 N N . LEU A 1 262 ? -0.237 3.661 14.216 1.00 97.56 262 LEU A N 1
ATOM 2059 C CA . LEU A 1 262 ? -1.225 2.741 14.789 1.00 97.56 262 LEU A CA 1
ATOM 2060 C C . LEU A 1 262 ? -0.891 2.329 16.228 1.00 97.56 262 LEU A C 1
ATOM 2062 O O . LEU A 1 262 ? -1.802 2.168 17.033 1.00 97.56 262 LEU A O 1
ATOM 2066 N N . LYS A 1 263 ? 0.394 2.205 16.578 1.00 97.94 263 LYS A N 1
ATOM 2067 C CA . LYS A 1 263 ? 0.830 1.834 17.936 1.00 97.94 263 LYS A CA 1
ATOM 2068 C C . LYS A 1 263 ? 0.839 2.999 18.897 1.00 97.94 263 LYS A C 1
ATOM 2070 O O . LYS A 1 263 ? 0.478 2.837 20.061 1.00 97.94 263 LYS A O 1
ATOM 2075 N N . VAL A 1 264 ? 1.140 4.191 18.395 1.00 98.25 264 VAL A N 1
ATOM 2076 C CA . VAL A 1 264 ? 0.902 5.427 19.140 1.00 98.25 264 VAL A CA 1
ATOM 2077 C C . VAL A 1 264 ? -0.597 5.591 19.432 1.00 98.25 264 VAL A C 1
ATOM 2079 O O . VAL A 1 264 ? -0.953 5.922 20.562 1.00 98.25 264 VAL A O 1
ATOM 2082 N N . LEU A 1 265 ? -1.476 5.315 18.459 1.00 98.38 265 LEU A N 1
ATOM 2083 C CA . LEU A 1 265 ? -2.931 5.346 18.648 1.00 98.38 265 LEU A CA 1
ATOM 2084 C C . LEU A 1 265 ? -3.402 4.290 19.660 1.00 98.38 265 LEU A C 1
ATOM 2086 O O . LEU A 1 265 ? -4.141 4.623 20.580 1.00 98.38 265 LEU A O 1
ATOM 2090 N N . GLU A 1 266 ? -2.953 3.040 19.525 1.00 98.38 266 GLU A N 1
ATOM 2091 C CA . GLU A 1 266 ? -3.290 1.943 20.444 1.00 98.38 266 GLU A CA 1
ATOM 2092 C C . GLU A 1 266 ? -2.934 2.271 21.891 1.00 98.38 266 GLU A C 1
ATOM 2094 O O . GLU A 1 266 ? -3.756 2.095 22.791 1.00 98.38 266 GLU A O 1
ATOM 2099 N N . ARG A 1 267 ? -1.716 2.775 22.115 1.00 97.62 267 ARG A N 1
ATOM 2100 C CA . ARG A 1 267 ? -1.242 3.167 23.443 1.00 97.62 267 ARG A CA 1
ATOM 2101 C C . ARG A 1 267 ? -2.125 4.263 24.041 1.00 97.62 267 ARG A C 1
ATOM 2103 O O . ARG A 1 267 ? -2.611 4.091 25.152 1.00 97.62 267 ARG A O 1
ATOM 2110 N N . ARG A 1 268 ? -2.414 5.323 23.280 1.00 96.88 268 ARG A N 1
ATOM 2111 C CA . ARG A 1 268 ? -3.284 6.430 23.722 1.00 96.88 268 ARG A CA 1
ATOM 2112 C C . ARG A 1 268 ? -4.702 5.969 24.053 1.00 96.88 268 ARG A C 1
ATOM 2114 O O . ARG A 1 268 ? -5.255 6.371 25.070 1.00 96.88 268 ARG A O 1
ATOM 2121 N N . LEU A 1 269 ? -5.284 5.106 23.220 1.00 97.19 269 LEU A N 1
ATOM 2122 C CA . LEU A 1 269 ? -6.615 4.547 23.463 1.00 97.19 269 LEU A CA 1
ATOM 2123 C C . LEU A 1 269 ? -6.659 3.738 24.763 1.00 97.19 269 LEU A C 1
ATOM 2125 O O . LEU A 1 269 ? -7.576 3.922 25.554 1.00 97.19 269 LEU A O 1
ATOM 2129 N N . ASN A 1 270 ? -5.662 2.886 25.010 1.00 96.31 270 ASN A N 1
ATOM 2130 C CA . ASN A 1 270 ? -5.594 2.099 26.244 1.00 96.31 270 ASN A CA 1
ATOM 2131 C C . ASN A 1 270 ? -5.259 2.951 27.488 1.00 96.31 270 ASN A C 1
ATOM 2133 O O . ASN A 1 270 ? -5.637 2.582 28.599 1.00 96.31 270 ASN A O 1
ATOM 2137 N N . GLU A 1 271 ? -4.559 4.078 27.329 1.00 95.06 271 GLU A N 1
ATOM 2138 C CA . GLU A 1 271 ? -4.283 5.022 28.421 1.00 95.06 271 GLU A CA 1
ATOM 2139 C C . GLU A 1 271 ? -5.546 5.780 28.864 1.00 95.06 271 GLU A C 1
ATOM 2141 O O . GLU A 1 271 ? -5.773 5.907 30.074 1.00 95.06 271 GLU A O 1
ATOM 2146 N N . GLU A 1 272 ? -6.359 6.232 27.901 1.00 93.75 272 GLU A N 1
ATOM 2147 C CA . GLU A 1 272 ? -7.588 7.005 28.132 1.00 93.75 272 GLU A CA 1
ATOM 2148 C C . GLU A 1 272 ? -8.776 6.112 28.535 1.00 93.75 272 GLU A C 1
ATOM 2150 O O . GLU A 1 272 ? -9.460 6.374 29.524 1.00 93.75 272 GLU A O 1
ATOM 2155 N N . PHE A 1 273 ? -9.011 5.014 27.811 1.00 90.94 273 PHE A N 1
ATOM 2156 C CA . PHE A 1 273 ? -10.186 4.151 27.974 1.00 90.94 273 PHE A CA 1
ATOM 2157 C C . PHE A 1 273 ? -9.853 2.868 28.743 1.00 90.94 273 PHE A C 1
ATOM 2159 O O . PHE A 1 273 ? -9.962 1.756 28.232 1.00 90.94 273 PHE A O 1
ATOM 2166 N N . ARG A 1 274 ? -9.458 3.006 30.012 1.00 86.12 274 ARG A N 1
ATOM 2167 C CA . ARG A 1 274 ? -8.965 1.879 30.834 1.00 86.12 274 ARG A CA 1
ATOM 2168 C C . ARG A 1 274 ? -9.986 0.773 31.116 1.00 86.12 274 ARG A C 1
ATOM 2170 O O . ARG A 1 274 ? -9.594 -0.319 31.518 1.00 86.12 274 ARG A O 1
ATOM 2177 N N . ALA A 1 275 ? -11.279 1.049 30.943 1.00 85.38 275 ALA A N 1
ATOM 2178 C CA . ALA A 1 275 ? -12.348 0.071 31.144 1.00 85.38 275 ALA A CA 1
ATOM 2179 C C . ALA A 1 275 ? -12.387 -1.001 30.044 1.00 85.38 275 ALA A C 1
ATOM 2181 O O . ALA A 1 275 ? -13.020 -2.043 30.222 1.00 85.38 275 ALA A O 1
ATOM 2182 N N . ARG A 1 276 ? -11.707 -0.767 28.914 1.00 87.75 276 ARG A N 1
ATOM 2183 C CA . ARG A 1 276 ? -11.730 -1.661 27.765 1.00 87.75 276 ARG A CA 1
ATOM 2184 C C . ARG A 1 276 ? -10.346 -1.838 27.161 1.00 87.75 276 ARG A C 1
ATOM 2186 O O . ARG A 1 276 ? -9.539 -0.919 27.128 1.00 87.75 276 ARG A O 1
ATOM 2193 N N . LYS A 1 277 ? -10.084 -3.026 26.620 1.00 94.81 277 LYS A N 1
ATOM 2194 C CA . LYS A 1 277 ? -8.847 -3.284 25.883 1.00 94.81 277 LYS A CA 1
ATOM 2195 C C . LYS A 1 277 ? -9.005 -2.817 24.441 1.00 94.81 277 LYS A C 1
ATOM 2197 O O . LYS A 1 277 ? -9.946 -3.224 23.757 1.00 94.81 277 LYS A O 1
ATOM 2202 N N . PHE A 1 278 ? -8.069 -2.012 23.961 1.00 97.62 278 PHE A N 1
ATOM 2203 C CA . PHE A 1 278 ? -7.967 -1.669 22.547 1.00 97.62 278 PHE A CA 1
ATOM 2204 C C . PHE A 1 278 ? -6.841 -2.459 21.901 1.00 97.62 278 PHE A C 1
ATOM 2206 O O . PHE A 1 278 ? -5.725 -2.494 22.415 1.00 97.62 278 PHE A O 1
ATOM 2213 N N . GLU A 1 279 ? -7.149 -3.067 20.761 1.00 98.19 279 G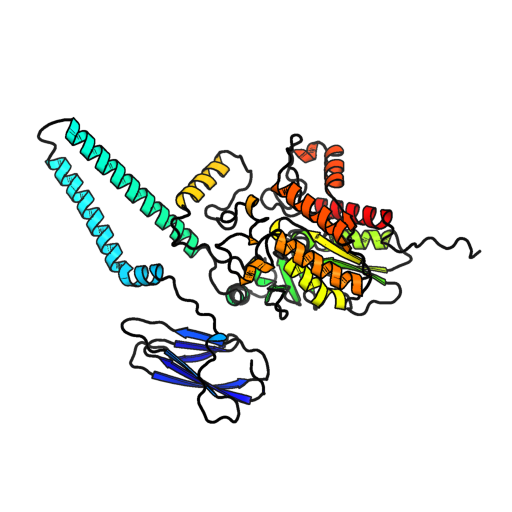LU A N 1
ATOM 2214 C CA . GLU A 1 279 ? -6.167 -3.691 19.881 1.00 98.19 279 GLU A CA 1
ATOM 2215 C C . GLU A 1 279 ? -6.186 -2.972 18.535 1.00 98.19 279 GLU A C 1
ATOM 2217 O O . GLU A 1 279 ? -7.252 -2.837 17.935 1.00 98.19 279 GLU A O 1
ATOM 2222 N N . VAL A 1 280 ? -5.032 -2.511 18.048 1.00 98.25 280 VAL A N 1
ATOM 2223 C CA . VAL A 1 280 ? -4.935 -1.820 16.748 1.00 98.25 280 VAL A CA 1
ATOM 2224 C C . VAL A 1 280 ? -4.006 -2.597 15.823 1.00 98.25 280 VAL A C 1
ATOM 2226 O O . VAL A 1 280 ? -2.791 -2.453 15.902 1.00 98.25 280 VAL A O 1
ATOM 2229 N N . VAL A 1 281 ? -4.563 -3.434 14.950 1.00 98.44 281 VAL A N 1
ATOM 2230 C CA . VAL A 1 281 ? -3.800 -4.398 14.140 1.00 98.44 281 VAL A CA 1
ATOM 2231 C C . VAL A 1 281 ? -3.409 -3.801 12.787 1.00 98.44 281 VAL A C 1
ATOM 2233 O O . VAL A 1 281 ? -4.262 -3.305 12.052 1.00 98.44 281 VAL A O 1
ATOM 2236 N N . ASN A 1 282 ? -2.126 -3.871 12.438 1.00 98.25 282 ASN A N 1
ATOM 2237 C CA . ASN A 1 282 ? -1.553 -3.299 11.224 1.00 98.25 282 ASN A CA 1
ATOM 2238 C C . ASN A 1 282 ? -1.486 -4.315 10.071 1.00 98.25 282 ASN A C 1
ATOM 2240 O O . ASN A 1 282 ? -0.678 -5.245 10.092 1.00 98.25 282 ASN A O 1
ATOM 2244 N N . PHE A 1 283 ? -2.296 -4.098 9.036 1.00 98.19 283 PHE A N 1
ATOM 2245 C CA . PHE A 1 283 ? -2.293 -4.855 7.779 1.00 98.19 283 PHE A CA 1
ATOM 2246 C C . PHE A 1 283 ? -1.619 -4.114 6.625 1.00 98.19 283 PHE A C 1
ATOM 2248 O O . PHE A 1 283 ? -1.672 -4.582 5.488 1.00 98.19 283 PHE A O 1
ATOM 2255 N N . ALA A 1 284 ? -0.994 -2.971 6.895 1.00 97.00 284 ALA A N 1
ATOM 2256 C CA . ALA A 1 284 ? -0.355 -2.186 5.861 1.00 97.00 284 ALA A CA 1
ATOM 2257 C C . ALA A 1 284 ? 0.876 -2.893 5.282 1.00 97.00 284 ALA A C 1
ATOM 2259 O O . ALA A 1 284 ? 1.663 -3.506 6.013 1.00 97.00 284 ALA A O 1
ATOM 2260 N N . VAL A 1 285 ? 1.063 -2.791 3.966 1.00 96.12 285 VAL A N 1
ATOM 2261 C CA . VAL A 1 285 ? 2.193 -3.407 3.261 1.00 96.12 285 VAL A CA 1
ATOM 2262 C C . VAL A 1 285 ? 2.765 -2.415 2.244 1.00 96.12 285 VAL A C 1
ATOM 2264 O O . VAL A 1 285 ? 2.023 -1.895 1.413 1.00 96.12 285 VAL A O 1
ATOM 2267 N N . PRO A 1 286 ? 4.086 -2.149 2.253 1.00 92.31 286 PRO A N 1
ATOM 2268 C CA . PRO A 1 286 ? 4.679 -1.168 1.352 1.00 92.31 286 PRO A CA 1
ATOM 2269 C C . PRO A 1 286 ? 4.390 -1.442 -0.125 1.00 92.31 286 PRO A C 1
ATOM 2271 O O . PRO A 1 286 ? 4.592 -2.565 -0.592 1.00 92.31 286 PRO A O 1
ATOM 2274 N N . GLY A 1 287 ? 3.979 -0.403 -0.856 1.00 85.81 287 GLY A N 1
ATOM 2275 C CA . GLY A 1 287 ? 3.725 -0.449 -2.301 1.00 85.81 287 GLY A CA 1
ATOM 2276 C C . GLY A 1 287 ? 2.347 -0.978 -2.706 1.00 85.81 287 GLY A C 1
ATOM 2277 O O . GLY A 1 287 ? 2.110 -1.172 -3.900 1.00 85.81 287 GLY A O 1
ATOM 2278 N N . TYR A 1 288 ? 1.462 -1.223 -1.736 1.00 91.81 288 TYR A N 1
ATOM 2279 C CA . TYR A 1 288 ? 0.052 -1.468 -2.014 1.00 91.81 288 TYR A CA 1
ATOM 2280 C C . TYR A 1 288 ? -0.604 -0.232 -2.636 1.00 91.81 288 TYR A C 1
ATOM 2282 O O . TYR A 1 288 ? -0.159 0.901 -2.445 1.00 91.81 288 TYR A O 1
ATOM 2290 N N . ASN A 1 289 ? -1.659 -0.489 -3.399 1.00 91.75 289 ASN A N 1
ATOM 2291 C CA . ASN A 1 289 ? -2.626 0.508 -3.823 1.00 91.75 289 ASN A CA 1
ATOM 2292 C C . ASN A 1 289 ? -4.009 0.148 -3.259 1.00 91.75 289 ASN A C 1
ATOM 2294 O O . ASN A 1 289 ? -4.199 -0.965 -2.750 1.00 91.75 289 ASN A O 1
ATOM 2298 N N . THR A 1 290 ? -4.998 1.031 -3.417 1.00 93.38 290 THR A N 1
ATOM 2299 C CA . THR A 1 290 ? -6.326 0.834 -2.813 1.00 93.38 290 THR A CA 1
ATOM 2300 C C . THR A 1 290 ? -6.992 -0.474 -3.246 1.00 93.38 290 THR A C 1
ATOM 2302 O O . THR A 1 290 ? -7.737 -1.079 -2.477 1.00 93.38 290 THR A O 1
ATOM 2305 N N . ALA A 1 291 ? -6.721 -0.967 -4.461 1.00 93.38 291 ALA A N 1
ATOM 2306 C CA . ALA A 1 291 ? -7.250 -2.254 -4.911 1.00 93.38 291 ALA A CA 1
ATOM 2307 C C . ALA A 1 291 ? -6.713 -3.416 -4.057 1.00 93.38 291 ALA A C 1
ATOM 2309 O O . ALA A 1 291 ? -7.504 -4.212 -3.545 1.00 93.38 291 ALA A O 1
ATOM 2310 N N . MET A 1 292 ? -5.399 -3.479 -3.826 1.00 94.38 292 MET A N 1
ATOM 2311 C CA . MET A 1 292 ? -4.793 -4.486 -2.947 1.00 94.38 292 MET A CA 1
ATOM 2312 C C . MET A 1 292 ? -5.201 -4.314 -1.480 1.00 94.38 292 MET A C 1
ATOM 2314 O O . MET A 1 292 ? -5.383 -5.305 -0.768 1.00 94.38 292 MET A O 1
ATOM 2318 N N . GLU A 1 293 ? -5.382 -3.076 -1.025 1.00 96.19 293 GLU A N 1
ATOM 2319 C CA . GLU A 1 293 ? -5.921 -2.774 0.304 1.00 96.19 293 GLU A CA 1
ATOM 2320 C C . GLU A 1 293 ? -7.350 -3.309 0.453 1.00 96.19 293 GLU A C 1
ATOM 2322 O O . GLU A 1 293 ? -7.660 -3.973 1.444 1.00 96.19 293 GLU A O 1
ATOM 2327 N N . SER A 1 294 ? -8.198 -3.122 -0.566 1.00 96.38 294 SER A N 1
ATOM 2328 C CA . SER A 1 294 ? -9.572 -3.635 -0.574 1.00 96.38 294 SER A CA 1
ATOM 2329 C C . SER A 1 294 ? -9.632 -5.160 -0.501 1.00 96.38 294 SER A C 1
ATOM 2331 O O . SER A 1 294 ? -10.425 -5.722 0.257 1.00 96.38 294 SER A O 1
ATOM 2333 N N . GLU A 1 295 ? -8.742 -5.848 -1.216 1.00 95.19 295 GLU A N 1
ATOM 2334 C CA . GLU A 1 295 ? -8.641 -7.307 -1.168 1.00 95.19 295 GLU A CA 1
ATOM 2335 C C . GLU A 1 295 ? -8.060 -7.786 0.160 1.00 95.19 295 GLU A C 1
ATOM 2337 O O . GLU A 1 295 ? -8.539 -8.764 0.728 1.00 95.19 295 GLU A O 1
ATOM 2342 N N . THR A 1 296 ? -7.094 -7.064 0.724 1.00 97.50 296 THR A N 1
ATOM 2343 C CA . THR A 1 296 ? -6.543 -7.371 2.050 1.00 97.50 296 THR A CA 1
ATOM 2344 C C . THR A 1 296 ? -7.595 -7.216 3.143 1.00 97.50 296 THR A C 1
ATOM 2346 O O . THR A 1 296 ? -7.658 -8.044 4.058 1.00 97.50 296 THR A O 1
ATOM 2349 N N . PHE A 1 297 ? -8.473 -6.215 3.037 1.00 97.25 297 PHE A N 1
ATOM 2350 C CA . PHE A 1 297 ? -9.606 -6.072 3.942 1.00 97.25 297 PHE A CA 1
ATOM 2351 C C . PHE A 1 297 ? -10.524 -7.298 3.891 1.00 97.25 297 PHE A C 1
ATOM 2353 O O . PHE A 1 297 ? -10.738 -7.955 4.914 1.00 97.25 297 PHE A O 1
ATOM 2360 N N . VAL A 1 298 ? -11.012 -7.641 2.696 1.00 95.62 298 VAL A N 1
ATOM 2361 C CA . VAL A 1 298 ? -11.991 -8.719 2.502 1.00 95.62 298 VAL A CA 1
ATOM 2362 C C . VAL A 1 298 ? -11.405 -10.092 2.839 1.00 95.62 298 VAL A C 1
ATOM 2364 O O . VAL A 1 298 ? -12.049 -10.882 3.524 1.00 95.62 298 VAL A O 1
ATOM 2367 N N . GLN A 1 299 ? -10.188 -10.381 2.376 1.00 95.00 299 GLN A N 1
ATOM 2368 C CA . GLN A 1 299 ? -9.593 -11.719 2.457 1.00 95.00 299 GLN A CA 1
ATOM 2369 C C . GLN A 1 299 ? -8.890 -11.997 3.786 1.00 95.00 299 GLN A C 1
ATOM 2371 O O . GLN A 1 299 ? -8.705 -13.162 4.132 1.00 95.00 299 GLN A O 1
ATOM 2376 N N . ARG A 1 300 ? -8.431 -10.957 4.499 1.00 96.00 300 ARG A N 1
ATOM 2377 C CA . ARG A 1 300 ? -7.584 -11.126 5.693 1.00 96.00 300 ARG A CA 1
ATOM 2378 C C . ARG A 1 300 ? -8.088 -10.360 6.909 1.00 96.00 300 ARG A C 1
ATOM 2380 O O . ARG A 1 300 ? -8.192 -10.945 7.982 1.00 96.00 300 ARG A O 1
ATOM 2387 N N . CYS A 1 301 ? -8.419 -9.077 6.773 1.00 96.56 301 CYS A N 1
ATOM 2388 C CA . CYS A 1 301 ? -8.776 -8.248 7.932 1.00 96.56 301 CYS A CA 1
ATOM 2389 C C . CYS A 1 301 ? -10.071 -8.716 8.606 1.00 96.56 301 CYS A C 1
ATOM 2391 O O . CYS A 1 301 ? -10.159 -8.728 9.833 1.00 96.56 301 CYS A O 1
ATOM 2393 N N . LEU A 1 302 ? -11.059 -9.157 7.820 1.00 95.81 302 LEU A N 1
ATOM 2394 C CA . LEU A 1 302 ? -12.324 -9.676 8.349 1.00 95.81 302 LEU A CA 1
ATOM 2395 C C . LEU A 1 302 ? -12.150 -10.920 9.239 1.00 95.81 302 LEU A C 1
ATOM 2397 O O . LEU A 1 302 ? -12.975 -11.141 10.125 1.00 95.81 302 LEU A O 1
ATOM 2401 N N . GLU A 1 303 ? -11.062 -11.685 9.083 1.00 95.12 303 GLU A N 1
ATOM 2402 C CA . GLU A 1 303 ? -10.751 -12.832 9.953 1.00 95.12 303 GLU A CA 1
ATOM 2403 C C . GLU A 1 303 ? -10.476 -12.417 11.412 1.00 95.12 303 GLU A C 1
ATOM 2405 O O . GLU A 1 303 ? -10.534 -13.255 12.310 1.00 95.12 303 GLU A O 1
ATOM 2410 N N . TYR A 1 304 ? -10.193 -11.133 11.658 1.00 96.50 304 TYR A N 1
ATOM 2411 C CA . TYR A 1 304 ? -9.901 -10.583 12.982 1.00 96.50 304 TYR A CA 1
ATOM 2412 C C . TYR A 1 304 ? -11.122 -9.954 13.663 1.00 96.50 304 TYR A C 1
ATOM 2414 O O . TYR A 1 304 ? -10.980 -9.420 14.759 1.00 96.50 304 TYR A O 1
ATOM 2422 N N . ALA A 1 305 ? -12.314 -10.019 13.060 1.00 95.50 305 ALA A N 1
ATOM 2423 C CA . ALA A 1 305 ? -13.544 -9.427 13.602 1.00 95.50 305 ALA A CA 1
ATOM 2424 C C . ALA A 1 305 ? -13.378 -7.952 14.061 1.00 95.50 305 ALA A C 1
ATOM 2426 O O . ALA A 1 305 ? -13.641 -7.647 15.235 1.00 95.50 305 ALA A O 1
ATOM 2427 N N . PRO A 1 306 ? -12.907 -7.051 13.170 1.00 97.06 306 PRO A N 1
ATOM 2428 C CA . PRO A 1 306 ? -12.699 -5.646 13.505 1.00 97.06 306 PRO A CA 1
ATOM 2429 C C . PRO A 1 306 ? -14.016 -4.945 13.848 1.00 97.06 306 PRO A C 1
ATOM 2431 O O . PRO A 1 306 ? -15.046 -5.207 13.231 1.00 97.06 306 PRO A O 1
ATOM 2434 N N . ASP A 1 307 ? -13.952 -4.028 14.806 1.00 97.31 307 ASP A N 1
ATOM 2435 C CA . ASP A 1 307 ? -15.036 -3.109 15.169 1.00 97.31 307 ASP A CA 1
ATOM 2436 C C . ASP A 1 307 ? -14.930 -1.770 14.427 1.00 97.31 307 ASP A C 1
ATOM 2438 O O . ASP A 1 307 ? -15.899 -1.025 14.350 1.00 97.31 307 ASP A O 1
ATOM 2442 N N . LEU A 1 308 ? -13.748 -1.453 13.895 1.00 98.00 308 LEU A N 1
ATOM 2443 C CA . LEU A 1 308 ? -13.452 -0.230 13.154 1.00 98.00 308 LEU A CA 1
ATOM 2444 C C . LEU A 1 308 ? -12.303 -0.503 12.182 1.00 98.00 308 LEU A C 1
ATOM 2446 O O . LEU A 1 308 ? -11.347 -1.205 12.527 1.00 98.00 308 LEU A O 1
ATOM 2450 N N . VAL A 1 309 ? -12.359 0.088 10.991 1.00 97.88 309 VAL A N 1
ATOM 2451 C CA . VAL A 1 309 ? -11.255 0.036 10.026 1.00 97.88 309 VAL A CA 1
ATOM 2452 C C . VAL A 1 309 ? -10.735 1.433 9.728 1.00 97.88 309 VAL A C 1
ATOM 2454 O O . VAL A 1 309 ? -11.506 2.362 9.496 1.00 97.88 309 VAL A O 1
ATOM 2457 N N . LEU A 1 310 ? -9.412 1.566 9.719 1.00 97.88 310 LEU A N 1
ATOM 2458 C CA . LEU A 1 310 ? -8.694 2.755 9.283 1.00 97.88 310 LEU A CA 1
ATOM 2459 C C . LEU A 1 310 ? -8.059 2.453 7.926 1.00 97.88 310 LEU A C 1
ATOM 2461 O O . LEU A 1 310 ? -7.187 1.590 7.839 1.00 97.88 310 LEU A O 1
ATOM 2465 N N . LEU A 1 311 ? -8.487 3.150 6.879 1.00 95.94 311 LEU A N 1
ATOM 2466 C CA . LEU A 1 311 ? -7.878 3.072 5.554 1.00 95.94 311 LEU A CA 1
ATOM 2467 C C . LEU A 1 311 ? -6.939 4.262 5.378 1.00 95.94 311 LEU A C 1
ATOM 2469 O O . LEU A 1 311 ? -7.392 5.409 5.333 1.00 95.94 311 LEU A O 1
ATOM 2473 N N . ASN A 1 312 ? -5.641 3.991 5.290 1.00 92.25 312 ASN A N 1
ATOM 2474 C CA . ASN A 1 312 ? -4.675 5.010 4.925 1.00 92.25 312 ASN A CA 1
ATOM 2475 C C . ASN A 1 312 ? -4.576 5.108 3.406 1.00 92.25 312 ASN A C 1
ATOM 2477 O O . ASN A 1 312 ? -4.192 4.144 2.766 1.00 92.25 312 ASN A O 1
ATOM 2481 N N . PHE A 1 313 ? -4.844 6.298 2.877 1.00 87.75 313 PHE A N 1
ATOM 2482 C CA . PHE A 1 313 ? -4.641 6.613 1.473 1.00 87.75 313 PHE A CA 1
ATOM 2483 C C . PHE A 1 313 ? -3.363 7.421 1.239 1.00 87.75 313 PHE A C 1
ATOM 2485 O O . PHE A 1 313 ? -2.999 8.285 2.050 1.00 87.75 313 PHE A O 1
ATOM 2492 N N . ASN A 1 314 ? -2.708 7.175 0.109 1.00 79.44 314 ASN A N 1
ATOM 2493 C CA . ASN A 1 314 ? -1.464 7.807 -0.295 1.00 79.44 314 ASN A CA 1
ATOM 2494 C C . ASN A 1 314 ? -1.436 8.076 -1.815 1.00 79.44 314 ASN A C 1
ATOM 2496 O O . ASN A 1 314 ? -2.344 7.741 -2.569 1.00 79.44 314 ASN A O 1
ATOM 2500 N N . THR A 1 315 ? -0.393 8.735 -2.317 1.00 71.25 315 THR A N 1
ATOM 2501 C CA . THR A 1 315 ? -0.323 9.123 -3.734 1.00 71.25 315 THR A CA 1
ATOM 2502 C C . THR A 1 315 ? -0.082 7.939 -4.677 1.00 71.25 315 THR A C 1
ATOM 2504 O O . THR A 1 315 ? -0.470 8.014 -5.845 1.00 71.25 315 THR A O 1
ATOM 2507 N N . ASN A 1 316 ? 0.531 6.852 -4.193 1.00 74.88 316 ASN A N 1
ATOM 2508 C CA . ASN A 1 316 ? 0.760 5.603 -4.936 1.00 74.88 316 ASN A CA 1
ATOM 2509 C C . ASN A 1 316 ? -0.502 4.756 -5.125 1.00 74.88 316 ASN A C 1
ATOM 2511 O O . ASN A 1 316 ? -0.483 3.855 -5.957 1.00 74.88 316 ASN A O 1
ATOM 2515 N N . ASP A 1 317 ? -1.601 5.061 -4.441 1.00 82.44 317 ASP A N 1
ATOM 2516 C CA . ASP A 1 317 ? -2.874 4.349 -4.579 1.00 82.44 317 ASP A CA 1
ATOM 2517 C C . ASP A 1 317 ? -3.489 4.400 -5.980 1.00 82.44 317 ASP A C 1
ATOM 2519 O O . ASP A 1 317 ? -4.298 3.552 -6.349 1.00 82.44 317 ASP A O 1
ATOM 2523 N N . TYR A 1 318 ? -3.090 5.384 -6.779 1.00 79.62 318 TYR A N 1
ATOM 2524 C CA . TYR A 1 318 ? -3.492 5.497 -8.177 1.00 79.62 318 TYR A CA 1
ATOM 2525 C C . TYR A 1 318 ? -2.595 4.713 -9.134 1.00 79.62 318 TYR A C 1
ATOM 2527 O O . TYR A 1 318 ? -2.924 4.600 -10.314 1.00 79.62 318 TYR A O 1
ATOM 2535 N N . ASP A 1 319 ? -1.447 4.233 -8.668 1.00 75.69 319 ASP A N 1
ATOM 2536 C CA . ASP A 1 319 ? -0.422 3.623 -9.502 1.00 75.69 319 ASP A CA 1
ATOM 2537 C C . ASP A 1 319 ? -0.538 2.090 -9.495 1.00 75.69 319 ASP A C 1
ATOM 2539 O O . ASP A 1 319 ? -1.263 1.484 -8.697 1.00 75.69 319 ASP A O 1
ATOM 2543 N N . VAL A 1 320 ? 0.192 1.444 -10.402 1.00 75.88 320 VAL A N 1
ATOM 2544 C CA . VAL A 1 320 ? 0.386 -0.006 -10.337 1.00 75.88 320 VAL A CA 1
ATOM 2545 C C . VAL A 1 320 ? 1.175 -0.366 -9.068 1.00 75.88 320 VAL A C 1
ATOM 2547 O O . VAL A 1 320 ? 2.107 0.365 -8.705 1.00 75.88 320 VAL A O 1
ATOM 2550 N N . PRO A 1 321 ? 0.868 -1.507 -8.418 1.00 75.44 321 PRO A N 1
ATOM 2551 C CA . PRO A 1 321 ? 1.623 -1.973 -7.259 1.00 75.44 321 PRO A CA 1
ATOM 2552 C C . PRO A 1 321 ? 3.125 -2.057 -7.544 1.00 75.44 321 PRO A C 1
ATOM 2554 O O . PRO A 1 321 ? 3.526 -2.379 -8.666 1.00 75.44 321 PRO A O 1
ATOM 2557 N N . GLU A 1 322 ? 3.959 -1.814 -6.526 1.00 68.94 322 GLU A N 1
ATOM 2558 C CA . GLU A 1 322 ? 5.423 -1.633 -6.663 1.00 68.94 322 GLU A CA 1
ATOM 2559 C C . GLU A 1 322 ? 6.090 -2.720 -7.524 1.00 68.94 322 GLU A C 1
ATOM 2561 O O . GLU A 1 322 ? 6.906 -2.452 -8.403 1.00 68.94 322 GLU A O 1
ATOM 2566 N N . PHE A 1 323 ? 5.673 -3.964 -7.312 1.00 67.62 323 PHE A N 1
ATOM 2567 C CA . PHE A 1 323 ? 6.212 -5.157 -7.953 1.00 67.62 323 PHE A CA 1
ATOM 2568 C C . PHE A 1 323 ? 5.574 -5.528 -9.306 1.00 67.62 323 PHE A C 1
ATOM 2570 O O . PHE A 1 323 ? 6.012 -6.483 -9.949 1.00 67.62 323 PHE A O 1
ATOM 2577 N N . MET A 1 324 ? 4.544 -4.801 -9.745 1.00 66.56 324 MET A N 1
ATOM 2578 C CA . MET A 1 324 ? 3.857 -5.009 -11.029 1.00 66.56 324 MET A CA 1
ATOM 2579 C C . MET A 1 324 ? 4.289 -4.027 -12.115 1.00 66.56 324 MET A C 1
ATOM 2581 O O . MET A 1 324 ? 3.906 -4.193 -13.277 1.00 66.56 324 MET A O 1
ATOM 2585 N N . ARG A 1 325 ? 5.091 -3.016 -11.759 1.00 61.22 325 ARG A N 1
ATOM 2586 C CA . ARG A 1 325 ? 5.644 -2.050 -12.711 1.00 61.22 325 ARG A CA 1
ATOM 2587 C C . ARG A 1 325 ? 6.428 -2.781 -13.791 1.00 61.22 325 ARG A C 1
ATOM 2589 O O . ARG A 1 325 ? 7.494 -3.345 -13.538 1.00 61.22 325 ARG A O 1
ATOM 2596 N N . ARG A 1 326 ? 5.890 -2.781 -15.014 1.00 55.38 326 ARG A N 1
ATOM 2597 C CA . ARG A 1 326 ? 6.598 -3.357 -16.154 1.00 55.38 326 ARG A CA 1
ATOM 2598 C C . ARG A 1 326 ? 7.805 -2.478 -16.489 1.00 55.38 326 ARG A C 1
ATOM 2600 O O . ARG A 1 326 ? 7.691 -1.252 -16.457 1.00 55.38 326 ARG A O 1
ATOM 2607 N N . PRO A 1 327 ? 8.945 -3.090 -16.841 1.00 54.25 327 PRO A N 1
ATOM 2608 C CA . PRO A 1 327 ? 10.105 -2.348 -17.297 1.00 54.25 327 PRO A CA 1
ATOM 2609 C C . PRO A 1 327 ? 9.758 -1.486 -18.509 1.00 54.25 327 PRO A C 1
ATOM 2611 O O . PRO A 1 327 ? 9.076 -1.958 -19.420 1.00 54.25 327 PRO A O 1
ATOM 2614 N N . ASN A 1 328 ? 10.257 -0.253 -18.563 1.00 55.31 328 ASN A N 1
ATOM 2615 C CA . ASN A 1 328 ? 9.942 0.644 -19.678 1.00 55.31 328 ASN A CA 1
ATOM 2616 C C . ASN A 1 328 ? 10.382 0.036 -21.030 1.00 55.31 328 ASN A C 1
ATOM 2618 O O . ASN A 1 328 ? 11.505 -0.472 -21.158 1.00 55.31 328 ASN A O 1
ATOM 2622 N N . GLU A 1 329 ? 9.532 0.111 -22.062 1.00 56.03 329 GLU A N 1
ATOM 2623 C CA . GLU A 1 329 ? 9.881 -0.368 -23.404 1.00 56.03 329 GLU A CA 1
ATOM 2624 C C . GLU A 1 329 ? 11.017 0.465 -24.010 1.00 56.03 329 GLU A C 1
ATOM 2626 O O . GLU A 1 329 ? 10.838 1.598 -24.449 1.00 56.03 329 GLU A O 1
ATOM 2631 N N . LEU A 1 330 ? 12.209 -0.123 -24.094 1.00 58.97 330 LEU A N 1
ATOM 2632 C CA . LEU A 1 330 ? 13.405 0.556 -24.605 1.00 58.97 330 LEU A CA 1
ATOM 2633 C C . LEU A 1 330 ? 13.391 0.777 -26.117 1.00 58.97 330 LEU A C 1
ATOM 2635 O O . LEU A 1 330 ? 14.269 1.467 -26.625 1.00 58.97 330 LEU A O 1
ATOM 2639 N N . ALA A 1 331 ? 12.445 0.183 -26.841 1.00 58.19 331 ALA A N 1
ATOM 2640 C CA . ALA A 1 331 ? 12.341 0.316 -28.290 1.00 58.19 331 ALA A CA 1
ATOM 2641 C C . ALA A 1 331 ? 11.485 1.519 -28.717 1.00 58.19 331 ALA A C 1
ATOM 2643 O O . ALA A 1 331 ? 11.535 1.921 -29.878 1.00 58.19 331 ALA A O 1
ATOM 2644 N N . THR A 1 332 ? 10.720 2.125 -27.800 1.00 61.09 332 THR A N 1
ATOM 2645 C CA . THR A 1 332 ? 9.854 3.246 -28.165 1.00 61.09 332 THR A CA 1
ATOM 2646 C C . THR A 1 332 ? 10.670 4.497 -28.489 1.00 61.09 332 THR A C 1
ATOM 2648 O O . THR A 1 332 ? 11.519 4.935 -27.705 1.00 61.09 332 THR A O 1
ATOM 2651 N N . LEU A 1 333 ? 10.387 5.100 -29.645 1.00 64.00 333 LEU A N 1
ATOM 2652 C CA . LEU A 1 333 ? 10.901 6.420 -30.027 1.00 64.00 333 LEU A CA 1
ATOM 2653 C C . LEU A 1 333 ? 10.072 7.561 -29.418 1.00 64.00 333 LEU A C 1
ATOM 2655 O O . LEU A 1 333 ? 10.443 8.723 -29.550 1.00 64.00 333 LEU A O 1
ATOM 2659 N N . ARG A 1 334 ? 8.961 7.247 -28.732 1.00 56.50 334 ARG A N 1
ATOM 2660 C CA . ARG A 1 334 ? 8.082 8.244 -28.092 1.00 56.50 334 ARG A CA 1
ATOM 2661 C C . ARG A 1 334 ? 8.716 8.925 -26.872 1.00 56.50 334 ARG A C 1
ATOM 2663 O O . ARG A 1 334 ? 8.164 9.896 -26.370 1.00 56.50 334 ARG A O 1
ATOM 2670 N N . ARG A 1 335 ? 9.856 8.423 -26.394 1.00 64.69 335 ARG A N 1
ATOM 2671 C CA . ARG A 1 335 ? 10.582 8.915 -25.218 1.00 64.69 335 ARG A CA 1
ATOM 2672 C C . ARG A 1 335 ? 12.064 9.043 -25.549 1.00 64.69 335 ARG A C 1
ATOM 2674 O O . ARG A 1 335 ? 12.588 8.155 -26.213 1.00 64.69 335 ARG A O 1
ATOM 2681 N N . SER A 1 336 ? 12.738 10.087 -25.063 1.00 71.50 336 SER A N 1
ATOM 2682 C CA . SER A 1 336 ? 14.205 10.200 -25.104 1.00 71.50 336 SER A CA 1
ATOM 2683 C C . SER A 1 336 ? 14.780 10.062 -23.697 1.00 71.50 336 SER A C 1
ATOM 2685 O O . SER A 1 336 ? 14.543 10.897 -22.828 1.00 71.50 336 SER A O 1
ATOM 2687 N N . TYR A 1 337 ? 15.570 9.013 -23.485 1.00 72.12 337 TYR A N 1
ATOM 2688 C CA . TYR A 1 337 ? 16.259 8.757 -22.222 1.00 72.12 337 TYR A CA 1
ATOM 2689 C C . TYR A 1 337 ? 17.428 9.725 -22.012 1.00 72.12 337 TYR A C 1
ATOM 2691 O O . TYR A 1 337 ? 17.754 10.070 -20.877 1.00 72.12 337 TYR A O 1
ATOM 2699 N N . LEU A 1 338 ? 18.050 10.195 -23.098 1.00 71.38 338 LEU A N 1
ATOM 2700 C CA . LEU A 1 338 ? 19.082 11.224 -23.050 1.00 71.38 338 LEU A CA 1
ATOM 2701 C C . LEU A 1 338 ? 18.510 12.565 -22.582 1.00 71.38 338 LEU A C 1
ATOM 2703 O O . LEU A 1 338 ? 19.130 13.237 -21.759 1.00 71.38 338 LEU A O 1
ATOM 2707 N N . PHE A 1 339 ? 17.321 12.934 -23.068 1.00 68.50 339 PHE A N 1
ATOM 2708 C CA . PHE A 1 339 ? 16.606 14.114 -22.590 1.00 68.50 339 PHE A CA 1
ATOM 2709 C C . PHE A 1 339 ? 16.216 13.971 -21.117 1.00 68.50 339 PHE A C 1
ATOM 2711 O O . PHE A 1 339 ? 16.476 14.882 -20.336 1.00 68.50 339 PHE A O 1
ATOM 2718 N N . ASP A 1 340 ? 15.683 12.817 -20.708 1.00 66.94 340 ASP A N 1
ATOM 2719 C CA . ASP A 1 340 ? 15.339 12.566 -19.305 1.00 66.94 340 ASP A CA 1
ATOM 2720 C C . ASP A 1 340 ? 16.558 12.681 -18.380 1.00 66.94 340 ASP A C 1
ATOM 2722 O O . ASP A 1 340 ? 16.456 13.249 -17.288 1.00 66.94 340 ASP A O 1
ATOM 2726 N N . LEU A 1 341 ? 17.718 12.180 -18.822 1.00 68.31 341 LEU A N 1
ATOM 2727 C CA . LEU A 1 341 ? 18.981 12.314 -18.100 1.00 68.31 341 LEU A CA 1
ATOM 2728 C C . LEU A 1 341 ? 19.408 13.783 -18.007 1.00 68.31 341 LEU A C 1
ATOM 2730 O O . LEU A 1 341 ? 19.669 14.270 -16.907 1.00 68.31 341 LEU A O 1
ATOM 2734 N N . ALA A 1 342 ? 19.439 14.504 -19.130 1.00 65.62 342 ALA A N 1
ATOM 2735 C CA . ALA A 1 342 ? 19.798 15.922 -19.161 1.00 65.62 342 ALA A CA 1
ATOM 2736 C C . ALA A 1 342 ? 18.869 16.762 -18.270 1.00 65.62 342 ALA A C 1
ATOM 2738 O O . ALA A 1 342 ? 19.336 17.608 -17.510 1.00 65.62 342 ALA A O 1
ATOM 2739 N N . TYR A 1 343 ? 17.567 16.475 -18.297 1.00 61.25 343 TYR A N 1
ATOM 2740 C CA . TYR A 1 343 ? 16.577 17.135 -17.457 1.00 61.25 343 TYR A CA 1
ATOM 2741 C C . TYR A 1 343 ? 16.746 16.777 -15.972 1.00 61.25 343 TYR A C 1
ATOM 2743 O O . TYR A 1 343 ? 16.554 17.627 -15.112 1.00 61.25 343 TYR A O 1
ATOM 2751 N N . SER A 1 344 ? 17.144 15.541 -15.639 1.00 55.75 344 SER A N 1
ATOM 2752 C CA . SER A 1 344 ? 17.455 15.161 -14.248 1.00 55.75 344 SER A CA 1
ATOM 2753 C C . SER A 1 344 ? 18.660 15.924 -13.688 1.00 55.75 344 SER A C 1
ATOM 2755 O O . SER A 1 344 ? 18.600 16.432 -12.572 1.00 55.75 344 SER A O 1
ATOM 2757 N N . VAL A 1 345 ? 19.713 16.086 -14.493 1.00 62.47 345 VAL A N 1
ATOM 2758 C CA . VAL A 1 345 ? 20.883 16.901 -14.143 1.00 62.47 345 VAL A CA 1
ATOM 2759 C C . VAL A 1 345 ? 20.497 18.373 -14.020 1.00 62.47 345 VAL A C 1
ATOM 2761 O O . VAL A 1 345 ? 20.901 19.016 -13.059 1.00 62.47 345 VAL A O 1
ATOM 2764 N N . TYR A 1 346 ? 19.683 18.899 -14.941 1.00 61.22 346 TYR A N 1
ATOM 2765 C CA . TYR A 1 346 ? 19.172 20.269 -14.865 1.00 61.22 346 TYR A CA 1
ATOM 2766 C C . TYR A 1 346 ? 18.380 20.521 -13.575 1.00 61.22 346 TYR A C 1
ATOM 2768 O O . TYR A 1 346 ? 18.684 21.477 -12.872 1.00 61.22 346 TYR A O 1
ATOM 2776 N N . GLU A 1 347 ? 17.425 19.655 -13.223 1.00 53.72 347 GLU A N 1
ATOM 2777 C CA . GLU A 1 347 ? 16.646 19.753 -11.976 1.00 53.72 347 GLU A CA 1
ATOM 2778 C C . GLU A 1 347 ? 17.545 19.710 -10.731 1.00 53.72 347 GLU A C 1
ATOM 2780 O O . GLU A 1 347 ? 17.383 20.526 -9.822 1.00 53.72 347 GLU A O 1
ATOM 2785 N N . GLY A 1 348 ? 18.524 18.796 -10.712 1.00 55.00 348 GLY A N 1
ATOM 2786 C CA . GLY A 1 348 ? 19.475 18.664 -9.609 1.00 55.00 348 GLY A CA 1
ATOM 2787 C C . GLY A 1 348 ? 20.412 19.869 -9.466 1.00 55.00 348 GLY A C 1
ATOM 2788 O O . GLY A 1 348 ? 20.700 20.291 -8.350 1.00 55.00 348 GLY A O 1
ATOM 2789 N N . VAL A 1 349 ? 20.859 20.455 -10.583 1.00 56.34 349 VAL A N 1
ATOM 2790 C CA . VAL A 1 349 ? 21.738 21.639 -10.606 1.00 56.34 349 VAL A CA 1
ATOM 2791 C C . VAL A 1 349 ? 20.965 22.929 -10.312 1.00 56.34 349 VAL A C 1
ATOM 2793 O O . VAL A 1 349 ? 21.479 23.795 -9.611 1.00 56.34 349 VAL A O 1
ATOM 2796 N N . MET A 1 350 ? 19.732 23.064 -10.812 1.00 51.12 350 MET A N 1
ATOM 2797 C CA . MET A 1 350 ? 18.896 24.261 -10.636 1.00 51.12 350 MET A CA 1
ATOM 2798 C C . MET A 1 350 ? 18.113 24.288 -9.317 1.00 51.12 350 MET A C 1
ATOM 2800 O O . MET A 1 350 ? 17.404 25.257 -9.054 1.00 51.12 350 MET A O 1
ATOM 2804 N N . ALA A 1 351 ? 18.237 23.256 -8.477 1.00 49.69 351 ALA A N 1
ATOM 2805 C CA . ALA A 1 351 ? 17.619 23.166 -7.152 1.00 49.69 351 ALA A CA 1
ATOM 2806 C C . ALA A 1 351 ? 16.089 23.398 -7.123 1.00 49.69 351 ALA A C 1
ATOM 2808 O O . ALA A 1 351 ? 15.543 23.777 -6.086 1.00 49.69 351 ALA A O 1
ATOM 2809 N N . VAL A 1 352 ? 15.382 23.132 -8.231 1.00 49.41 352 VAL A N 1
ATOM 2810 C CA . VAL A 1 352 ? 13.909 23.229 -8.301 1.00 49.41 352 VAL A CA 1
ATOM 2811 C C . VAL A 1 352 ? 13.240 22.084 -7.519 1.00 49.41 352 VAL A C 1
ATOM 2813 O O . VAL A 1 352 ? 12.134 22.251 -7.006 1.00 49.41 352 VAL A O 1
ATOM 2816 N N . LYS A 1 353 ? 13.949 20.968 -7.288 1.00 42.97 353 LYS A N 1
ATOM 2817 C CA . LYS A 1 353 ? 13.614 19.947 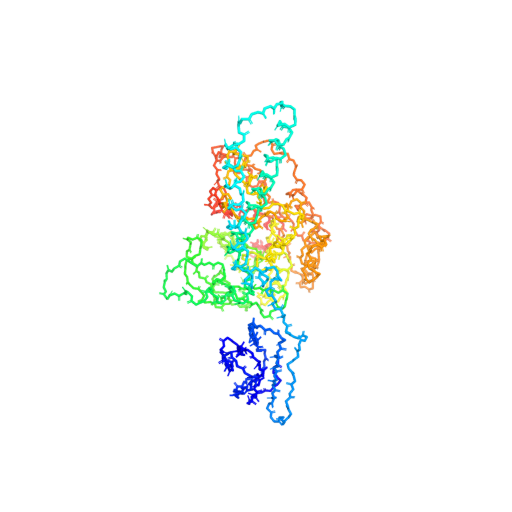-6.282 1.00 42.97 353 LYS A CA 1
ATOM 2818 C C . LYS A 1 353 ? 14.881 19.475 -5.565 1.00 42.97 353 LYS A C 1
ATOM 2820 O O . LYS A 1 353 ? 15.821 19.011 -6.198 1.00 42.97 353 LYS A O 1
ATOM 2825 N N . ARG A 1 354 ? 14.903 19.568 -4.230 1.00 43.06 354 ARG A N 1
ATOM 2826 C CA . ARG A 1 354 ? 16.001 19.106 -3.348 1.00 43.06 354 ARG A CA 1
ATOM 2827 C C . ARG A 1 354 ? 16.046 17.573 -3.183 1.00 43.06 354 ARG A C 1
ATOM 2829 O O . ARG A 1 354 ? 16.431 17.084 -2.128 1.00 43.06 354 ARG A O 1
ATOM 2836 N N . GLU A 1 355 ? 15.645 16.816 -4.196 1.00 45.47 355 GLU A N 1
ATOM 2837 C CA . GLU A 1 355 ? 15.778 15.358 -4.203 1.00 45.47 355 GLU A CA 1
ATOM 2838 C C . GLU A 1 355 ? 17.010 14.991 -5.038 1.00 45.47 355 GLU A C 1
ATOM 2840 O O . GLU A 1 355 ? 17.059 15.334 -6.223 1.00 45.47 355 GLU A O 1
ATOM 2845 N N . PRO A 1 356 ? 18.006 14.272 -4.495 1.00 38.50 356 PRO A N 1
ATOM 2846 C CA . PRO A 1 356 ? 18.967 13.574 -5.326 1.00 38.50 356 PRO A CA 1
ATOM 2847 C C . PRO A 1 356 ? 18.237 12.379 -5.942 1.00 38.50 356 PRO A C 1
ATOM 2849 O O . PRO A 1 356 ? 18.330 11.255 -5.455 1.00 38.50 356 PRO A O 1
ATOM 2852 N N . LEU A 1 357 ? 17.471 12.626 -7.007 1.00 45.72 357 LEU A N 1
ATOM 2853 C CA . LEU A 1 357 ? 17.045 11.560 -7.904 1.00 45.72 357 LEU A CA 1
ATOM 2854 C C . LEU A 1 357 ? 18.325 10.852 -8.344 1.00 45.72 357 LEU A C 1
ATOM 2856 O O . LEU A 1 357 ? 19.228 11.488 -8.896 1.00 45.72 357 LEU A O 1
ATOM 2860 N N . GLY A 1 358 ? 18.438 9.559 -8.033 1.00 45.38 358 GLY A N 1
ATOM 2861 C CA . GLY A 1 358 ? 19.586 8.769 -8.448 1.00 45.38 358 GLY A CA 1
ATOM 2862 C C . GLY A 1 358 ? 19.805 8.988 -9.940 1.00 45.38 358 GLY A C 1
ATOM 2863 O O . GLY A 1 358 ? 18.863 8.885 -10.726 1.00 45.38 358 GLY A O 1
ATOM 2864 N N . VAL A 1 359 ? 21.025 9.349 -10.343 1.00 45.88 359 VAL A N 1
ATOM 2865 C CA . VAL A 1 359 ? 21.348 9.475 -11.767 1.00 45.88 359 VAL A CA 1
ATOM 2866 C C . VAL A 1 359 ? 20.939 8.146 -12.414 1.00 45.88 359 VAL A C 1
ATOM 2868 O O . VAL A 1 359 ? 21.362 7.090 -11.942 1.00 45.88 359 VAL A O 1
ATOM 2871 N N . PHE A 1 360 ? 20.096 8.195 -13.450 1.00 45.38 360 PHE A N 1
ATOM 2872 C CA . PHE A 1 360 ? 19.493 7.031 -14.126 1.00 45.38 360 PHE A CA 1
ATOM 2873 C C . PHE A 1 360 ? 18.308 6.324 -13.430 1.00 45.38 360 PHE A C 1
ATOM 2875 O O . PHE A 1 360 ? 17.886 5.271 -13.914 1.00 45.38 360 PHE A O 1
ATOM 2882 N N . ASP A 1 361 ? 17.732 6.877 -12.359 1.00 48.31 361 ASP A N 1
ATOM 2883 C CA . ASP A 1 361 ? 16.437 6.428 -11.836 1.00 48.31 361 ASP A CA 1
ATOM 2884 C C . ASP A 1 361 ? 15.287 7.085 -12.616 1.00 48.31 361 ASP A C 1
ATOM 2886 O O . ASP A 1 361 ? 14.830 8.193 -12.330 1.00 48.31 361 ASP A O 1
ATOM 2890 N N . PHE A 1 362 ? 14.837 6.390 -13.660 1.00 48.50 362 PHE A N 1
ATOM 2891 C CA . PHE A 1 362 ? 13.714 6.816 -14.492 1.00 48.50 362 PHE A CA 1
ATOM 2892 C C . PHE A 1 362 ? 12.377 6.190 -14.051 1.00 48.50 362 PHE A C 1
ATOM 2894 O O . PHE A 1 362 ? 11.374 6.392 -14.744 1.00 48.50 362 PHE A O 1
ATOM 2901 N N . ARG A 1 363 ? 12.346 5.448 -12.924 1.00 46.72 363 ARG A N 1
ATOM 2902 C CA . ARG A 1 363 ? 11.177 4.682 -12.430 1.00 46.72 363 ARG A CA 1
ATOM 2903 C C . ARG A 1 363 ? 9.984 5.568 -12.075 1.00 46.72 363 ARG A C 1
ATOM 2905 O O . ARG A 1 363 ? 8.846 5.117 -12.139 1.00 46.72 363 ARG A O 1
ATOM 2912 N N . TYR A 1 364 ? 10.247 6.834 -11.758 1.00 43.72 364 TYR A N 1
ATOM 2913 C CA . TYR A 1 364 ? 9.239 7.844 -11.422 1.00 43.72 364 TYR A CA 1
ATOM 2914 C C . TYR A 1 364 ? 8.864 8.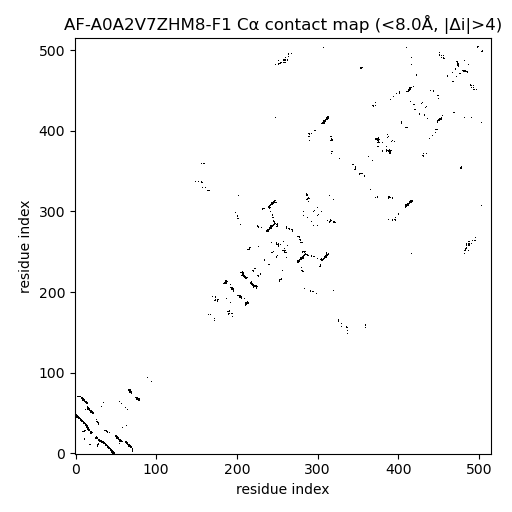758 -12.600 1.00 43.72 364 TYR A C 1
ATOM 2916 O O . TYR A 1 364 ? 8.182 9.761 -12.402 1.00 43.72 364 TYR A O 1
ATOM 2924 N N . ARG A 1 365 ? 9.347 8.474 -13.822 1.00 49.25 365 ARG A N 1
ATOM 2925 C CA . ARG A 1 365 ? 9.247 9.406 -14.963 1.00 49.25 365 ARG A CA 1
ATOM 2926 C C . ARG A 1 365 ? 8.503 8.885 -16.196 1.00 49.25 365 ARG A C 1
ATOM 2928 O O . ARG A 1 365 ? 8.557 9.547 -17.225 1.00 49.25 365 ARG A O 1
ATOM 2935 N N . THR A 1 366 ? 7.779 7.767 -16.121 1.00 38.19 366 THR A N 1
ATOM 2936 C CA . THR A 1 366 ? 6.904 7.324 -17.235 1.00 38.19 366 THR A CA 1
ATOM 2937 C C . THR A 1 366 ? 5.421 7.575 -17.054 1.00 38.19 366 THR A C 1
ATOM 2939 O O . THR A 1 366 ? 4.680 7.494 -18.021 1.00 38.19 366 THR A O 1
ATOM 2942 N N . ILE A 1 367 ? 5.013 8.015 -15.875 1.00 39.22 367 ILE A N 1
ATOM 2943 C CA . ILE A 1 367 ? 3.745 8.695 -15.663 1.00 39.22 367 ILE A CA 1
ATOM 2944 C C . ILE A 1 367 ? 4.195 9.946 -14.934 1.00 39.22 367 ILE A C 1
ATOM 2946 O O . ILE A 1 367 ? 4.683 9.859 -13.806 1.00 39.22 367 ILE A O 1
ATOM 2950 N N . ALA A 1 368 ? 4.150 11.120 -15.569 1.00 41.09 368 ALA A N 1
ATOM 2951 C CA . ALA A 1 368 ? 4.203 12.331 -14.757 1.00 41.09 368 ALA A CA 1
ATOM 2952 C C . ALA A 1 368 ? 3.101 12.131 -13.717 1.00 41.09 368 ALA A C 1
ATOM 2954 O O . ALA A 1 368 ? 1.980 11.904 -14.143 1.00 41.09 368 ALA A O 1
ATOM 2955 N N . GLN A 1 369 ? 3.382 12.135 -12.409 1.00 44.94 369 GLN A N 1
ATOM 2956 C CA . GLN A 1 369 ? 2.385 11.827 -11.362 1.00 44.94 369 GLN A CA 1
ATOM 2957 C C . GLN A 1 369 ? 1.026 12.527 -11.614 1.00 44.94 369 GLN A C 1
ATOM 2959 O O . GLN A 1 369 ? -0.021 11.969 -11.313 1.00 44.94 369 GLN A O 1
ATOM 2964 N N . ARG A 1 370 ? 1.041 13.679 -12.310 1.00 43.00 370 ARG A N 1
ATOM 2965 C CA . ARG A 1 370 ? -0.100 14.384 -12.941 1.00 43.00 370 ARG A CA 1
ATOM 2966 C C . ARG A 1 370 ? -1.062 13.532 -13.802 1.00 43.00 370 ARG A C 1
ATOM 2968 O O . ARG A 1 370 ? -2.162 13.988 -14.083 1.00 43.00 370 ARG A O 1
ATOM 2975 N N . GLN A 1 371 ? -0.669 12.345 -14.254 1.00 54.84 371 GLN A N 1
ATOM 2976 C CA . GLN A 1 371 ? -1.446 11.410 -15.073 1.00 54.84 371 GLN A CA 1
ATOM 2977 C C . GLN A 1 371 ? -1.882 10.165 -14.292 1.00 54.84 371 GLN A C 1
ATOM 2979 O O . GLN A 1 371 ? -2.692 9.414 -14.817 1.00 54.84 371 GLN A O 1
ATOM 2984 N N . ALA A 1 372 ? -1.429 9.961 -13.045 1.00 57.81 372 ALA A N 1
ATOM 2985 C CA . ALA A 1 372 ? -1.784 8.776 -12.257 1.00 57.81 372 ALA A CA 1
ATOM 2986 C C . ALA A 1 372 ? -3.304 8.659 -12.053 1.00 57.81 372 ALA A C 1
ATOM 2988 O O . ALA A 1 372 ? -3.853 7.572 -12.153 1.00 57.81 372 ALA A O 1
ATOM 2989 N N . ALA A 1 373 ? -4.007 9.789 -11.890 1.00 59.44 373 ALA A N 1
ATOM 2990 C CA . ALA A 1 373 ? -5.472 9.839 -11.831 1.00 59.44 373 ALA A CA 1
ATOM 2991 C C . ALA A 1 373 ? -6.179 9.282 -13.079 1.00 59.44 373 ALA A C 1
ATOM 2993 O O . ALA A 1 373 ? -7.315 8.838 -12.972 1.00 59.44 373 ALA A O 1
ATOM 2994 N N . ARG A 1 374 ? -5.505 9.301 -14.233 1.00 68.31 374 ARG A N 1
ATOM 2995 C CA . ARG A 1 374 ? -5.982 8.789 -15.524 1.00 68.31 374 ARG A CA 1
ATOM 2996 C C . ARG A 1 374 ? -5.129 7.620 -16.014 1.00 68.31 374 ARG A C 1
ATOM 2998 O O . ARG A 1 374 ? -5.078 7.357 -17.211 1.00 68.31 374 ARG A O 1
ATOM 3005 N N . LEU A 1 375 ? -4.406 6.942 -15.119 1.00 72.19 375 LEU A N 1
ATOM 3006 C CA . LEU A 1 375 ? -3.546 5.826 -15.512 1.00 72.19 375 LEU A CA 1
ATOM 3007 C C . LEU A 1 375 ? -4.361 4.676 -16.110 1.00 72.19 375 LEU A C 1
ATOM 3009 O O . LEU A 1 375 ? -3.900 3.961 -16.990 1.00 72.19 375 LEU A O 1
ATOM 3013 N N . ASP A 1 376 ? -5.604 4.535 -15.673 1.00 74.69 376 ASP A N 1
ATOM 3014 C CA . ASP A 1 376 ? -6.572 3.608 -16.235 1.00 74.69 376 ASP A CA 1
ATOM 3015 C C . ASP A 1 376 ? -7.029 3.973 -17.658 1.00 74.69 376 ASP A C 1
ATOM 3017 O O . ASP A 1 376 ? -7.559 3.119 -18.364 1.00 74.69 376 ASP A O 1
ATOM 3021 N N . GLU A 1 377 ? -6.789 5.204 -18.106 1.00 77.94 377 GLU A N 1
ATOM 3022 C CA . GLU A 1 377 ? -7.023 5.656 -19.481 1.00 77.94 377 GLU A CA 1
ATOM 3023 C C . GLU A 1 377 ? -5.764 5.528 -20.359 1.00 77.94 377 GLU A C 1
ATOM 3025 O O . GLU A 1 377 ? -5.831 5.785 -21.563 1.00 77.94 377 GLU A O 1
ATOM 3030 N N . ASP A 1 378 ? -4.612 5.146 -19.790 1.00 68.56 378 ASP A N 1
ATOM 3031 C CA . ASP A 1 378 ? -3.360 5.034 -20.537 1.00 68.56 378 ASP A CA 1
ATOM 3032 C C . ASP A 1 378 ? -3.415 3.834 -21.504 1.00 68.56 378 ASP A C 1
ATOM 3034 O O . ASP A 1 378 ? -3.473 2.680 -21.060 1.00 68.56 378 ASP A O 1
ATOM 3038 N N . PRO A 1 379 ? -3.355 4.059 -22.832 1.00 65.12 379 PRO A N 1
ATOM 3039 C CA . PRO A 1 379 ? -3.365 2.973 -23.808 1.00 65.12 379 PRO A CA 1
ATOM 3040 C C . PRO A 1 379 ? -2.116 2.081 -23.734 1.00 65.12 379 PRO A C 1
ATOM 3042 O O . PRO A 1 379 ? -2.121 0.992 -24.302 1.00 65.12 379 PRO A O 1
ATOM 3045 N N . ALA A 1 380 ? -1.039 2.527 -23.078 1.00 60.53 380 ALA A N 1
ATOM 3046 C CA . ALA A 1 380 ? 0.151 1.717 -22.838 1.00 60.53 380 ALA A CA 1
ATOM 3047 C C . ALA A 1 380 ? 0.009 0.787 -21.620 1.00 60.53 380 ALA A C 1
ATOM 3049 O O . ALA A 1 380 ? 0.824 -0.127 -21.463 1.00 60.53 380 ALA A O 1
ATOM 3050 N N . LEU A 1 381 ? -0.997 0.992 -20.760 1.00 64.25 381 LEU A N 1
ATOM 3051 C CA . LEU A 1 381 ? -1.222 0.142 -19.599 1.00 64.25 381 LEU A CA 1
ATOM 3052 C C . LEU A 1 381 ? -1.931 -1.164 -20.013 1.00 64.25 381 LEU A C 1
ATOM 3054 O O . LEU A 1 381 ? -3.027 -1.106 -20.584 1.00 64.25 381 LEU A O 1
ATOM 3058 N N . PRO A 1 382 ? -1.366 -2.343 -19.678 1.00 64.81 382 PRO A N 1
ATOM 3059 C CA . PRO A 1 382 ? -2.015 -3.631 -19.908 1.00 64.81 382 PRO A CA 1
ATOM 3060 C C . PRO A 1 382 ? -3.411 -3.712 -19.273 1.00 64.81 382 PRO A C 1
ATOM 3062 O O . PRO A 1 382 ? -3.601 -3.306 -18.125 1.00 64.81 382 PRO A O 1
ATOM 3065 N N . ASP A 1 383 ? -4.374 -4.300 -19.990 1.00 68.38 383 ASP A N 1
ATOM 3066 C CA . ASP A 1 383 ? -5.771 -4.408 -19.534 1.00 68.38 383 ASP A CA 1
ATOM 3067 C C . ASP A 1 383 ? -5.900 -5.141 -18.185 1.00 68.38 383 ASP A C 1
ATOM 3069 O O . ASP A 1 383 ? -6.722 -4.778 -17.345 1.00 68.38 383 ASP A O 1
ATOM 3073 N N . GLU A 1 384 ? -5.022 -6.116 -17.938 1.00 69.19 384 GLU A N 1
ATOM 3074 C CA . GLU A 1 384 ? -4.896 -6.863 -16.679 1.00 69.19 384 GLU A CA 1
ATOM 3075 C C . GLU A 1 384 ? -4.623 -5.979 -15.448 1.00 69.19 384 GLU A C 1
ATOM 3077 O O . GLU A 1 384 ? -4.942 -6.387 -14.336 1.00 69.19 384 GLU A O 1
ATOM 3082 N N . TYR A 1 385 ? -4.066 -4.774 -15.613 1.00 73.44 385 TYR A N 1
ATOM 3083 C CA . TYR A 1 385 ? -3.776 -3.847 -14.507 1.00 73.44 385 TYR A CA 1
ATOM 3084 C C . TYR A 1 385 ? -4.770 -2.688 -14.438 1.00 73.44 385 TYR A C 1
ATOM 3086 O O . TYR A 1 385 ? -4.872 -2.006 -13.420 1.00 73.44 385 TYR A O 1
ATOM 3094 N N . ARG A 1 386 ? -5.537 -2.454 -15.506 1.00 79.56 386 ARG A N 1
ATOM 3095 C CA . ARG A 1 386 ? -6.405 -1.277 -15.628 1.00 79.56 386 ARG A CA 1
ATOM 3096 C C . ARG A 1 386 ? -7.474 -1.208 -14.540 1.00 79.56 386 ARG A C 1
ATOM 3098 O O . ARG A 1 386 ? -7.862 -0.124 -14.113 1.00 79.56 386 ARG A O 1
ATOM 3105 N N . TYR A 1 387 ? -7.940 -2.357 -14.055 1.00 84.88 387 TYR A N 1
ATOM 3106 C CA . TYR A 1 387 ? -8.977 -2.390 -13.026 1.00 84.88 387 TYR A CA 1
ATOM 3107 C C . TYR A 1 387 ? -8.510 -1.828 -11.672 1.00 84.88 387 TYR A C 1
ATOM 3109 O O . TYR A 1 387 ? -9.354 -1.317 -10.935 1.00 84.88 387 TYR A O 1
ATOM 3117 N N . MET A 1 388 ? -7.207 -1.898 -11.366 1.00 86.81 388 MET A N 1
ATOM 3118 C CA . MET A 1 388 ? -6.636 -1.598 -10.045 1.00 86.81 388 MET A CA 1
ATOM 3119 C C . MET A 1 388 ? -5.974 -0.221 -9.926 1.00 86.81 388 MET A C 1
ATOM 3121 O O . MET A 1 388 ? -5.544 0.132 -8.836 1.00 86.81 388 MET A O 1
ATOM 3125 N N . VAL A 1 389 ? -5.882 0.546 -11.013 1.00 87.00 389 VAL A N 1
ATOM 3126 C CA . VAL A 1 389 ? -5.182 1.839 -11.042 1.00 87.00 389 VAL A CA 1
ATOM 3127 C C . VAL A 1 389 ? -6.101 2.988 -11.435 1.00 87.00 389 VAL A C 1
ATOM 3129 O O . VAL A 1 389 ? -7.237 2.772 -11.864 1.00 87.00 389 VAL A O 1
ATOM 3132 N N . GLY A 1 390 ? -5.599 4.216 -11.326 1.00 85.56 390 GLY A N 1
ATOM 3133 C CA . GLY A 1 390 ? -6.338 5.405 -11.723 1.00 85.56 390 GLY A CA 1
ATOM 3134 C C . GLY A 1 390 ? -7.532 5.715 -10.827 1.00 85.56 390 GLY A C 1
ATOM 3135 O O . GLY A 1 390 ? -7.838 4.998 -9.872 1.00 85.56 390 GLY A O 1
ATOM 3136 N N . ALA A 1 391 ? -8.226 6.811 -11.136 1.00 86.50 391 ALA A N 1
ATOM 3137 C CA . ALA A 1 391 ? -9.381 7.247 -10.357 1.00 86.50 391 ALA A CA 1
ATOM 3138 C C . ALA A 1 391 ? -10.478 6.180 -10.345 1.00 86.50 391 ALA A C 1
ATOM 3140 O O . ALA A 1 391 ? -11.057 5.904 -9.295 1.00 86.50 391 ALA A O 1
ATOM 3141 N N . ASN A 1 392 ? -10.718 5.522 -11.482 1.00 89.62 392 ASN A N 1
ATOM 3142 C CA . ASN A 1 392 ? -11.725 4.471 -11.547 1.00 89.62 392 ASN A CA 1
ATOM 3143 C C . ASN A 1 392 ? -11.311 3.221 -10.754 1.00 89.62 392 ASN A C 1
ATOM 3145 O O . ASN A 1 392 ? -12.178 2.552 -10.195 1.00 89.62 392 ASN A O 1
ATOM 3149 N N . GLY A 1 393 ? -10.014 2.898 -10.674 1.00 91.06 393 GLY A N 1
ATOM 3150 C CA . GLY A 1 393 ? -9.519 1.804 -9.836 1.00 91.06 393 GLY A CA 1
ATOM 3151 C C . GLY A 1 393 ? -9.723 2.080 -8.352 1.00 91.06 393 GLY A C 1
ATOM 3152 O O . GLY A 1 393 ? -10.270 1.232 -7.648 1.00 91.06 393 GLY A O 1
ATOM 3153 N N . VAL A 1 394 ? -9.394 3.297 -7.908 1.00 91.81 394 VAL A N 1
ATOM 3154 C CA . VAL A 1 394 ? -9.653 3.752 -6.534 1.00 91.81 394 VAL A CA 1
ATOM 3155 C C . VAL A 1 394 ? -11.150 3.696 -6.217 1.00 91.81 394 VAL A C 1
ATOM 3157 O O . VAL A 1 394 ? -11.537 3.093 -5.220 1.00 91.81 394 VAL A O 1
ATOM 3160 N N . VAL A 1 395 ? -12.015 4.244 -7.080 1.00 93.94 395 VAL A N 1
ATOM 3161 C CA . VAL A 1 395 ? -13.479 4.215 -6.884 1.00 93.94 395 VAL A CA 1
ATOM 3162 C C . VAL A 1 395 ? -13.995 2.780 -6.757 1.00 93.94 395 VAL A C 1
ATOM 3164 O O . VAL A 1 395 ? -14.723 2.482 -5.812 1.00 93.94 395 VAL A O 1
ATOM 3167 N N . ARG A 1 396 ? -13.582 1.870 -7.652 1.00 95.00 396 ARG A N 1
ATOM 3168 C CA . ARG A 1 396 ? -13.968 0.448 -7.590 1.00 95.00 396 ARG A CA 1
ATOM 3169 C C . ARG A 1 396 ? -13.529 -0.213 -6.285 1.00 95.00 396 ARG A C 1
ATOM 3171 O O . ARG A 1 396 ? -14.292 -0.972 -5.687 1.00 95.00 396 ARG A O 1
ATOM 3178 N N . ALA A 1 397 ? -12.309 0.069 -5.837 1.00 95.19 397 ALA A N 1
ATOM 3179 C CA . ALA A 1 397 ? -11.780 -0.468 -4.592 1.00 95.19 397 ALA A CA 1
ATOM 3180 C C . ALA A 1 397 ? -12.555 0.053 -3.368 1.00 95.19 397 ALA A C 1
ATOM 3182 O O . ALA A 1 397 ? -12.943 -0.734 -2.503 1.00 95.19 397 ALA A O 1
ATOM 3183 N N . LEU A 1 398 ? -12.863 1.355 -3.329 1.00 95.56 398 LEU A N 1
ATOM 3184 C CA . LEU A 1 398 ? -13.695 1.961 -2.286 1.00 95.56 398 LEU A CA 1
ATOM 3185 C C . LEU A 1 398 ? -15.119 1.383 -2.287 1.00 95.56 398 LEU A C 1
ATOM 3187 O O . LEU A 1 398 ? -15.666 1.097 -1.223 1.00 95.56 398 LEU A O 1
ATOM 3191 N N . GLU A 1 399 ? -15.719 1.148 -3.455 1.00 96.50 399 GLU A N 1
ATOM 3192 C CA . GLU A 1 399 ? -17.036 0.509 -3.572 1.00 96.50 399 GLU A CA 1
ATOM 3193 C C . GLU A 1 399 ? -17.043 -0.915 -3.016 1.00 96.50 399 GLU A C 1
ATOM 3195 O O . GLU A 1 399 ? -17.974 -1.295 -2.298 1.00 96.50 399 GLU A O 1
ATOM 3200 N N . ARG A 1 400 ? -15.985 -1.686 -3.289 1.00 95.12 400 ARG A N 1
ATOM 3201 C CA . ARG A 1 400 ? -15.796 -3.031 -2.739 1.00 95.12 400 ARG A CA 1
ATOM 3202 C C . ARG A 1 400 ? -15.635 -3.012 -1.221 1.00 95.12 400 ARG A C 1
ATOM 3204 O O . ARG A 1 400 ? -16.298 -3.797 -0.541 1.00 95.12 400 ARG A O 1
ATOM 3211 N N . LEU A 1 401 ? -14.811 -2.104 -0.694 1.00 95.44 401 LEU A N 1
ATOM 3212 C CA . LEU A 1 401 ? -14.676 -1.882 0.749 1.00 95.44 401 LEU A CA 1
ATOM 3213 C C . LEU A 1 401 ? -16.036 -1.558 1.374 1.00 95.44 401 LEU A C 1
ATOM 3215 O O . LEU A 1 401 ? -16.427 -2.180 2.358 1.00 95.44 401 LEU A O 1
ATOM 3219 N N . ALA A 1 402 ? -16.792 -0.644 0.762 1.00 94.88 402 ALA A N 1
ATOM 3220 C CA . ALA A 1 402 ? -18.077 -0.195 1.280 1.00 94.88 402 ALA A CA 1
ATOM 3221 C C . ALA A 1 402 ? -19.118 -1.317 1.273 1.00 94.88 402 ALA A C 1
ATOM 3223 O O . ALA A 1 402 ? -19.892 -1.445 2.219 1.00 94.88 402 ALA A O 1
ATOM 3224 N N . ALA A 1 403 ? -19.137 -2.147 0.227 1.00 94.94 403 ALA A N 1
ATOM 3225 C CA . ALA A 1 403 ? -20.016 -3.307 0.151 1.00 94.94 403 ALA A CA 1
ATOM 3226 C C . ALA A 1 403 ? -19.744 -4.297 1.296 1.00 94.94 403 ALA A C 1
ATOM 3228 O O . ALA A 1 403 ? -20.670 -4.647 2.027 1.00 94.94 403 ALA A O 1
ATOM 3229 N N . ALA A 1 404 ? -18.479 -4.673 1.503 1.00 94.00 404 ALA A N 1
ATOM 3230 C CA . ALA A 1 404 ? -18.087 -5.606 2.559 1.00 94.00 404 ALA A CA 1
ATOM 3231 C C . ALA A 1 404 ? -18.262 -5.021 3.976 1.00 94.00 404 ALA A C 1
ATOM 3233 O O . ALA A 1 404 ? -18.627 -5.739 4.907 1.00 94.00 404 ALA A O 1
ATOM 3234 N N . ALA A 1 405 ? -18.037 -3.715 4.146 1.00 91.88 405 ALA A N 1
ATOM 3235 C CA . ALA A 1 405 ? -18.242 -3.014 5.411 1.00 91.88 405 ALA A CA 1
ATOM 3236 C C . ALA A 1 405 ? -19.728 -2.935 5.793 1.00 91.88 405 ALA A C 1
ATOM 3238 O O . ALA A 1 405 ? -20.083 -3.224 6.937 1.00 91.88 405 ALA A O 1
ATOM 3239 N N . ARG A 1 406 ? -20.606 -2.599 4.834 1.00 91.38 406 ARG A N 1
ATOM 3240 C CA . ARG A 1 406 ? -22.059 -2.487 5.053 1.00 91.38 406 ARG A CA 1
ATOM 3241 C C . ARG A 1 406 ? -22.698 -3.809 5.452 1.00 91.38 406 ARG A C 1
ATOM 3243 O O . ARG A 1 406 ? -23.536 -3.809 6.346 1.00 91.38 406 ARG A O 1
ATOM 3250 N N . GLU A 1 407 ? -22.279 -4.919 4.846 1.00 89.81 407 GLU A N 1
ATOM 3251 C CA . GLU A 1 407 ? -22.773 -6.260 5.199 1.00 89.81 407 GLU A CA 1
ATOM 3252 C C . GLU A 1 407 ? -22.564 -6.585 6.689 1.00 89.81 407 GLU A C 1
ATOM 3254 O O . GLU A 1 407 ? -23.331 -7.337 7.286 1.00 89.81 407 GLU A O 1
ATOM 3259 N N . ARG A 1 408 ? -21.537 -5.990 7.306 1.00 90.44 408 ARG A N 1
ATOM 3260 C CA . ARG A 1 408 ? -21.111 -6.273 8.682 1.00 90.44 408 ARG A CA 1
ATOM 3261 C C . ARG A 1 408 ? -21.277 -5.088 9.634 1.00 90.44 408 ARG A C 1
ATOM 3263 O O . ARG A 1 408 ? -20.846 -5.187 10.777 1.00 90.44 408 ARG A O 1
ATOM 3270 N N . ALA A 1 409 ? -21.875 -3.990 9.166 1.00 92.94 409 ALA A N 1
ATOM 3271 C CA . ALA A 1 409 ? -22.006 -2.727 9.894 1.00 92.94 409 ALA A CA 1
ATOM 3272 C C . ALA A 1 409 ? -20.680 -2.220 10.508 1.00 92.94 409 ALA A C 1
ATOM 3274 O O . ALA A 1 409 ? -20.669 -1.670 11.606 1.00 92.94 409 ALA A O 1
ATOM 3275 N N . ILE A 1 410 ? -19.557 -2.412 9.803 1.00 95.38 410 ILE A N 1
ATOM 3276 C CA . ILE A 1 410 ? -18.232 -1.996 10.283 1.00 95.38 410 ILE A CA 1
ATOM 3277 C C . ILE A 1 410 ? -17.970 -0.546 9.842 1.00 95.38 410 ILE A C 1
ATOM 3279 O O . ILE A 1 410 ? -17.931 -0.288 8.635 1.00 95.38 410 ILE A O 1
ATOM 3283 N N . PRO A 1 411 ? -17.763 0.409 10.766 1.00 95.62 411 PRO A N 1
ATOM 3284 C CA . PRO A 1 411 ? -17.388 1.772 10.415 1.00 95.62 411 PRO A CA 1
ATOM 3285 C C . PRO A 1 411 ? -15.985 1.834 9.797 1.00 95.62 411 PRO A C 1
ATOM 3287 O O . PRO A 1 411 ? -15.044 1.177 10.249 1.00 95.62 411 PRO A O 1
ATOM 3290 N N . PHE A 1 412 ? -15.850 2.675 8.771 1.00 94.56 412 PHE A N 1
ATOM 3291 C CA . PHE A 1 412 ? -14.599 2.942 8.062 1.00 94.56 412 PHE A CA 1
ATOM 3292 C C . PHE A 1 412 ? -14.211 4.408 8.198 1.00 94.56 412 PHE A C 1
ATOM 3294 O O . PHE A 1 412 ? -15.023 5.289 7.908 1.00 94.56 412 PHE A O 1
ATOM 3301 N N . VAL A 1 413 ? -12.960 4.658 8.576 1.00 96.56 413 VAL A N 1
ATOM 3302 C CA . VAL A 1 413 ? -12.339 5.983 8.539 1.00 96.56 413 VAL A CA 1
ATOM 3303 C C . VAL A 1 413 ? -11.250 5.975 7.480 1.00 96.56 413 VAL A C 1
ATOM 3305 O O . VAL A 1 413 ? -10.251 5.272 7.610 1.00 96.56 413 VAL A O 1
ATOM 3308 N N . VAL A 1 414 ? -11.443 6.769 6.434 1.00 94.12 414 VAL A N 1
ATOM 3309 C CA . VAL A 1 414 ? -10.440 7.015 5.401 1.00 94.12 414 VAL A CA 1
ATOM 3310 C C . VAL A 1 414 ? -9.665 8.269 5.780 1.00 94.12 414 VAL A C 1
ATOM 3312 O O . VAL A 1 414 ? -10.262 9.310 6.068 1.00 94.12 414 VAL A O 1
ATOM 3315 N N . PHE A 1 415 ? -8.339 8.180 5.788 1.00 91.00 415 PHE A N 1
ATOM 3316 C CA . PHE A 1 415 ? -7.477 9.314 6.094 1.00 91.00 415 PHE A CA 1
ATOM 3317 C C . PHE A 1 415 ? -6.258 9.358 5.175 1.00 91.00 415 PHE A C 1
ATOM 3319 O O . PHE A 1 415 ? -5.670 8.337 4.813 1.00 91.00 415 PHE A O 1
ATOM 3326 N N . ASP A 1 416 ? -5.881 10.575 4.807 1.00 75.62 416 ASP A N 1
ATOM 3327 C CA . ASP A 1 416 ? -4.725 10.852 3.961 1.00 75.62 416 ASP A CA 1
ATOM 3328 C C . ASP A 1 416 ? -3.492 11.131 4.836 1.00 75.62 416 ASP A C 1
ATOM 3330 O O . ASP A 1 416 ? -3.583 11.826 5.854 1.00 75.62 416 ASP A O 1
ATOM 3334 N N . VAL A 1 417 ? -2.339 10.584 4.449 1.00 61.53 417 VAL A N 1
ATOM 3335 C CA . VAL A 1 417 ? -1.046 10.806 5.124 1.00 61.53 417 VAL A CA 1
ATOM 3336 C C . VAL A 1 417 ? -0.075 11.627 4.267 1.00 61.53 417 VAL A C 1
ATOM 3338 O O . VAL A 1 417 ? 0.942 12.093 4.783 1.00 61.53 417 VAL A O 1
ATOM 3341 N N . LYS A 1 418 ? -0.363 11.854 2.977 1.00 59.69 418 LYS A N 1
ATOM 3342 C CA . LYS A 1 418 ? 0.607 12.423 2.030 1.00 59.69 418 LYS A CA 1
ATOM 3343 C C . LYS A 1 418 ? 0.092 13.532 1.108 1.00 59.69 418 LYS A C 1
ATOM 3345 O O . LYS A 1 418 ? 0.779 13.875 0.145 1.00 59.69 418 LYS A O 1
ATOM 3350 N N . ALA A 1 419 ? -0.996 14.221 1.442 1.00 50.41 419 ALA A N 1
ATOM 3351 C CA . ALA A 1 419 ? -1.183 15.602 0.993 1.00 50.41 419 ALA A CA 1
ATOM 3352 C C . ALA A 1 419 ? -0.341 16.562 1.859 1.00 50.41 419 ALA A C 1
ATOM 3354 O O . ALA A 1 419 ? -0.861 17.279 2.711 1.00 50.41 419 ALA A O 1
ATOM 3355 N N . TYR A 1 420 ? 0.980 16.594 1.639 1.00 50.31 420 TYR A N 1
ATOM 3356 C CA . TYR A 1 420 ? 1.807 17.727 2.066 1.00 50.31 420 TYR A CA 1
ATOM 3357 C C . TYR A 1 420 ? 1.663 18.833 1.010 1.00 50.31 420 TYR A C 1
ATOM 3359 O O . TYR A 1 420 ? 2.331 18.763 -0.032 1.00 50.31 420 TYR A O 1
ATOM 3367 N N . PRO A 1 421 ? 0.849 19.886 1.200 1.00 43.09 421 PRO A N 1
ATOM 3368 C CA . PRO A 1 421 ? 1.231 21.155 0.618 1.00 43.09 421 PRO A CA 1
ATOM 3369 C C . PRO A 1 421 ? 2.551 21.536 1.280 1.00 43.09 421 PRO A C 1
ATOM 3371 O O . PRO A 1 421 ? 2.782 21.271 2.460 1.00 43.09 421 PRO A O 1
ATOM 3374 N N . GLY A 1 422 ? 3.468 22.017 0.453 1.00 42.88 422 GLY A N 1
ATOM 3375 C CA . GLY A 1 422 ? 4.865 22.116 0.812 1.00 42.88 422 GLY A CA 1
ATOM 3376 C C . GLY A 1 422 ? 5.105 22.914 2.088 1.00 42.88 422 GLY A C 1
ATOM 3377 O O . GLY A 1 422 ? 4.254 23.626 2.616 1.00 42.88 422 GLY A O 1
ATOM 3378 N N . LEU A 1 423 ? 6.362 22.866 2.489 1.00 45.88 423 LEU A N 1
ATOM 3379 C CA . LEU A 1 423 ? 7.050 23.809 3.362 1.00 45.88 423 LEU A CA 1
ATOM 3380 C C . LEU A 1 423 ? 7.010 25.265 2.816 1.00 45.88 423 LEU A C 1
ATOM 3382 O O . LEU A 1 423 ? 7.929 26.041 3.053 1.00 45.88 423 LEU A O 1
ATOM 3386 N N . ASP A 1 424 ? 5.982 25.627 2.043 1.00 43.66 424 ASP A N 1
ATOM 3387 C CA . ASP A 1 424 ? 5.806 26.897 1.364 1.00 43.66 424 ASP A CA 1
ATOM 3388 C C . ASP A 1 424 ? 4.495 27.557 1.834 1.00 43.66 424 ASP A C 1
ATOM 3390 O O . ASP A 1 424 ? 3.403 27.116 1.456 1.00 43.66 424 ASP A O 1
ATOM 3394 N N . PRO A 1 425 ? 4.568 28.639 2.632 1.00 46.16 425 PRO A N 1
ATOM 3395 C CA . PRO A 1 425 ? 3.402 29.443 3.000 1.00 46.16 425 PRO A CA 1
ATOM 3396 C C . PRO A 1 425 ? 2.681 30.084 1.795 1.00 46.16 425 PRO A C 1
ATOM 3398 O O . PRO A 1 425 ? 1.644 30.717 1.982 1.00 46.16 425 PRO A O 1
ATOM 3401 N N . LYS A 1 426 ? 3.191 29.916 0.566 1.00 49.41 426 LYS A N 1
ATOM 3402 C CA . LYS A 1 426 ? 2.566 30.309 -0.704 1.00 49.41 426 LYS A CA 1
ATOM 3403 C C . LYS A 1 426 ? 1.961 29.134 -1.484 1.00 49.41 426 LYS A C 1
ATOM 3405 O O . LYS A 1 426 ? 1.813 29.249 -2.699 1.00 49.41 426 LYS A O 1
ATOM 3410 N N . TYR A 1 427 ? 1.637 28.010 -0.834 1.00 51.50 427 TYR A N 1
ATOM 3411 C CA . TYR A 1 427 ? 1.007 26.868 -1.504 1.00 51.50 427 TYR A CA 1
ATOM 3412 C C . TYR A 1 427 ? -0.181 27.302 -2.377 1.00 51.50 427 TYR A C 1
ATOM 3414 O O . TYR A 1 427 ? -1.169 27.854 -1.893 1.00 51.50 427 TYR A O 1
ATOM 3422 N N . VAL A 1 428 ? -0.068 27.028 -3.674 1.00 56.66 428 VAL A N 1
ATOM 3423 C CA . VAL A 1 428 ? -1.139 27.184 -4.658 1.00 56.66 428 VAL A CA 1
ATOM 3424 C C . VAL A 1 428 ? -1.745 25.805 -4.886 1.00 56.66 428 VAL A C 1
ATOM 3426 O O . VAL A 1 428 ? -0.994 24.834 -4.999 1.00 56.66 428 VAL A O 1
ATOM 3429 N N . ARG A 1 429 ? -3.084 25.737 -4.952 1.00 60.66 429 ARG A N 1
ATOM 3430 C CA . ARG A 1 429 ? -3.849 24.514 -5.248 1.00 60.66 429 ARG A CA 1
ATOM 3431 C C . ARG A 1 429 ? -3.165 23.701 -6.346 1.00 60.66 429 ARG A C 1
ATOM 3433 O O . ARG A 1 429 ? -2.842 24.235 -7.407 1.00 60.66 429 ARG A O 1
ATOM 3440 N N . ASP A 1 430 ? -2.996 22.413 -6.092 1.00 57.94 430 ASP A N 1
ATOM 3441 C CA . ASP A 1 430 ? -2.369 21.469 -7.008 1.00 57.94 430 ASP A CA 1
ATOM 3442 C C . ASP A 1 430 ? -3.381 20.383 -7.352 1.00 57.94 430 ASP A C 1
ATOM 3444 O O . ASP A 1 430 ? -3.731 19.575 -6.495 1.00 57.94 430 ASP A O 1
ATOM 3448 N N . GLU A 1 431 ? -3.840 20.346 -8.606 1.00 59.03 431 GLU A N 1
ATOM 3449 C CA . GLU A 1 431 ? -4.812 19.350 -9.082 1.00 59.03 431 GLU A CA 1
ATOM 3450 C C . GLU A 1 431 ? -4.386 17.908 -8.781 1.00 59.03 431 GLU A C 1
ATOM 3452 O O . GLU A 1 431 ? -5.245 17.049 -8.620 1.00 59.03 431 GLU A O 1
ATOM 3457 N N . LEU A 1 432 ? -3.082 17.640 -8.652 1.00 59.50 432 LEU A N 1
ATOM 3458 C CA . LEU A 1 432 ? -2.578 16.340 -8.228 1.00 59.50 432 LEU A CA 1
ATOM 3459 C C . LEU A 1 432 ? -3.002 16.014 -6.790 1.00 59.50 432 LEU A C 1
ATOM 3461 O O . LEU A 1 432 ? -3.725 15.056 -6.553 1.00 59.50 432 LEU A O 1
ATOM 3465 N N . ARG A 1 433 ? -2.526 16.796 -5.820 1.00 60.56 433 ARG A N 1
ATOM 3466 C CA . ARG A 1 433 ? -2.701 16.503 -4.389 1.00 60.56 433 ARG A CA 1
ATOM 3467 C C . ARG A 1 433 ? -4.116 16.819 -3.931 1.00 60.56 433 ARG A C 1
ATOM 3469 O O . ARG A 1 433 ? -4.748 16.018 -3.247 1.00 60.56 433 ARG A O 1
ATOM 3476 N N . ASP A 1 434 ? -4.624 17.972 -4.349 1.00 67.06 434 ASP A N 1
ATOM 3477 C CA . ASP A 1 434 ? -5.972 18.397 -4.008 1.00 67.06 434 ASP A CA 1
ATOM 3478 C C . ASP A 1 434 ? -7.016 17.570 -4.752 1.00 67.06 434 ASP A C 1
ATOM 3480 O O . ASP A 1 434 ? -8.004 17.197 -4.139 1.00 67.06 434 ASP A O 1
ATOM 3484 N N . GLY A 1 435 ? -6.785 17.192 -6.015 1.00 71.56 435 GLY A N 1
ATOM 3485 C CA . GLY A 1 435 ? -7.732 16.366 -6.771 1.00 71.56 435 GLY A CA 1
ATOM 3486 C C . GLY A 1 435 ? -7.869 14.946 -6.220 1.00 71.56 435 GLY A C 1
ATOM 3487 O O . GLY A 1 435 ? -8.981 14.426 -6.151 1.00 71.56 435 GLY A O 1
ATOM 3488 N N . GLN A 1 436 ? -6.771 14.329 -5.767 1.00 76.06 436 GLN A N 1
ATOM 3489 C CA . GLN A 1 436 ? -6.825 13.015 -5.119 1.00 76.06 436 GLN A CA 1
ATOM 3490 C C . GLN A 1 436 ? -7.607 13.074 -3.804 1.00 76.06 436 GLN A C 1
ATOM 3492 O O . GLN A 1 436 ? -8.510 12.265 -3.589 1.00 76.06 436 GLN A O 1
ATOM 3497 N N . ARG A 1 437 ? -7.318 14.075 -2.964 1.00 77.56 437 ARG A N 1
ATOM 3498 C CA . ARG A 1 437 ? -8.056 14.325 -1.722 1.00 77.56 437 ARG A CA 1
ATOM 3499 C C . ARG A 1 437 ? -9.533 14.629 -1.984 1.00 77.56 437 ARG A C 1
ATOM 3501 O O . ARG A 1 437 ? -10.389 14.075 -1.306 1.00 77.56 437 ARG A O 1
ATOM 3508 N N . GLU A 1 438 ? -9.836 15.482 -2.962 1.00 80.19 438 GLU A N 1
ATOM 3509 C CA . GLU A 1 438 ? -11.199 15.849 -3.372 1.00 80.19 438 GLU A CA 1
ATOM 3510 C C . GLU A 1 438 ? -11.978 14.620 -3.873 1.00 80.19 438 GLU A C 1
ATOM 3512 O O . GLU A 1 438 ? -13.142 14.450 -3.499 1.00 80.19 438 GLU A O 1
ATOM 3517 N N . LEU A 1 439 ? -11.348 13.736 -4.665 1.00 84.62 439 LEU A N 1
ATOM 3518 C CA . LEU A 1 439 ? -11.944 12.457 -5.064 1.00 84.62 439 LEU A CA 1
ATOM 3519 C C . LEU A 1 439 ? -12.270 11.627 -3.826 1.00 84.62 439 LEU A C 1
ATOM 3521 O O . LEU A 1 439 ? -13.407 11.191 -3.664 1.00 84.62 439 LEU A O 1
ATOM 3525 N N . LEU A 1 440 ? -11.293 11.435 -2.943 1.00 86.69 440 LEU A N 1
ATOM 3526 C CA . LEU A 1 440 ? -11.473 10.617 -1.753 1.00 86.69 440 LEU A CA 1
ATOM 3527 C C . LEU A 1 440 ? -12.565 11.141 -0.840 1.00 86.69 440 LEU A C 1
ATOM 3529 O O . LEU A 1 440 ? -13.393 10.362 -0.381 1.00 86.69 440 LEU A O 1
ATOM 3533 N N . GLU A 1 441 ? -12.580 12.442 -0.582 1.00 87.88 441 GLU A N 1
ATOM 3534 C CA . GLU A 1 441 ? -13.584 13.087 0.255 1.00 87.88 441 GLU A CA 1
ATOM 3535 C C . GLU A 1 441 ? -14.983 12.899 -0.346 1.00 87.88 441 GLU A C 1
ATOM 3537 O O . GLU A 1 441 ? -15.925 12.523 0.359 1.00 87.88 441 GLU A O 1
ATOM 3542 N N . ARG A 1 442 ? -15.118 13.103 -1.663 1.00 91.25 442 ARG A N 1
ATOM 3543 C CA . ARG A 1 442 ? -16.380 12.928 -2.388 1.00 91.25 442 ARG A CA 1
ATOM 3544 C C . ARG A 1 442 ? -16.869 11.483 -2.343 1.00 91.25 442 ARG A C 1
ATOM 3546 O O . ARG A 1 442 ? -18.025 11.244 -1.995 1.00 91.25 442 ARG A O 1
ATOM 3553 N N . GLU A 1 443 ? -16.012 10.528 -2.690 1.00 94.06 443 GLU A N 1
ATOM 3554 C CA . GLU A 1 443 ? -16.380 9.112 -2.747 1.00 94.06 443 GLU A CA 1
ATOM 3555 C C . GLU A 1 443 ? -16.594 8.526 -1.350 1.00 94.06 443 GLU A C 1
ATOM 3557 O O . GLU A 1 443 ? -17.533 7.759 -1.157 1.00 94.06 443 GLU A O 1
ATOM 3562 N N . SER A 1 444 ? -15.817 8.954 -0.351 1.00 93.00 444 SER A N 1
ATOM 3563 C CA . SER A 1 444 ? -16.032 8.580 1.051 1.00 93.00 444 SER A CA 1
ATOM 3564 C C . SER A 1 444 ? -17.421 9.005 1.517 1.00 93.00 444 SER A C 1
ATOM 3566 O O . SER A 1 444 ? -18.182 8.176 2.014 1.00 93.00 444 SER A O 1
ATOM 3568 N N . ARG A 1 445 ? -17.811 10.264 1.265 1.00 92.81 445 ARG A N 1
ATOM 3569 C CA . ARG A 1 445 ? -19.164 10.752 1.579 1.00 92.81 445 ARG A CA 1
ATOM 3570 C C . ARG A 1 445 ? -20.246 9.976 0.834 1.00 92.81 445 ARG A C 1
ATOM 3572 O O . ARG A 1 445 ? -21.239 9.598 1.447 1.00 92.81 445 ARG A O 1
ATOM 3579 N N . ARG A 1 446 ? -20.058 9.715 -0.466 1.00 96.50 446 ARG A N 1
ATOM 3580 C CA . ARG A 1 446 ? -21.014 8.945 -1.282 1.00 96.50 446 ARG A CA 1
ATOM 3581 C C . ARG A 1 446 ? -21.209 7.525 -0.747 1.00 96.50 446 ARG A C 1
ATOM 3583 O O . ARG A 1 446 ? -22.320 7.006 -0.791 1.00 96.50 446 ARG A O 1
ATOM 3590 N N . LEU A 1 447 ? -20.138 6.894 -0.273 1.00 96.25 447 LEU A N 1
ATOM 3591 C CA . LEU A 1 447 ? -20.131 5.494 0.154 1.00 96.25 447 LEU A CA 1
ATOM 3592 C C . LEU A 1 447 ? -20.445 5.292 1.642 1.00 96.25 447 LEU A C 1
ATOM 3594 O O . LEU A 1 447 ? -20.653 4.149 2.055 1.00 96.25 447 LEU A O 1
ATOM 3598 N N . GLY A 1 448 ? -20.542 6.379 2.414 1.00 94.00 448 GLY A N 1
ATOM 3599 C CA . GLY A 1 448 ? -20.840 6.353 3.847 1.00 94.00 448 GLY A CA 1
ATOM 3600 C C . GLY A 1 448 ? -19.614 6.129 4.734 1.00 94.00 448 GLY A C 1
ATOM 3601 O O . GLY A 1 448 ? -19.756 5.668 5.863 1.00 94.00 448 GLY A O 1
ATOM 3602 N N . PHE A 1 449 ? -18.413 6.426 4.238 1.00 95.19 449 PHE A N 1
ATOM 3603 C CA . PHE A 1 449 ? -17.195 6.424 5.040 1.00 95.19 449 PHE A CA 1
ATOM 3604 C C . PHE A 1 449 ? -17.013 7.744 5.782 1.00 95.19 449 PHE A C 1
ATOM 3606 O O . PHE A 1 449 ? -17.349 8.821 5.281 1.00 95.19 449 PHE A O 1
ATOM 3613 N N . TYR A 1 450 ? -16.393 7.659 6.952 1.00 95.94 450 TYR A N 1
ATOM 3614 C CA . TYR A 1 450 ? -15.858 8.823 7.631 1.00 95.94 450 TYR A CA 1
ATOM 3615 C C . TYR A 1 450 ? -14.566 9.254 6.940 1.00 95.94 450 TYR A C 1
ATOM 3617 O O . TYR A 1 450 ? -13.719 8.422 6.620 1.00 95.94 450 TYR A O 1
ATOM 3625 N N . PHE A 1 451 ? -14.408 10.554 6.715 1.00 93.38 451 PHE A N 1
ATOM 3626 C CA . PHE A 1 451 ? -13.231 11.110 6.058 1.00 93.38 451 PHE A CA 1
ATOM 3627 C C . PHE A 1 451 ? -12.503 12.073 6.996 1.00 93.38 451 PHE A C 1
ATOM 3629 O O . PHE A 1 451 ? -13.081 13.072 7.438 1.00 93.38 451 PHE A O 1
ATOM 3636 N N . LEU A 1 452 ? -11.233 11.778 7.278 1.00 92.06 452 LEU A N 1
ATOM 3637 C CA . LEU A 1 452 ? -10.347 12.605 8.092 1.00 92.06 452 LEU A CA 1
ATOM 3638 C C . LEU A 1 452 ? -9.268 13.250 7.215 1.00 92.06 452 LEU A C 1
ATOM 3640 O O . LEU A 1 452 ? -8.378 12.585 6.687 1.00 92.06 452 LEU A O 1
ATOM 3644 N N . ASN A 1 453 ? -9.303 14.580 7.147 1.00 86.81 453 ASN A N 1
ATOM 3645 C CA . ASN A 1 453 ? -8.195 15.373 6.635 1.00 86.81 453 ASN A CA 1
ATOM 3646 C C . ASN A 1 453 ? -7.207 15.678 7.773 1.00 86.81 453 ASN A C 1
ATOM 3648 O O . ASN A 1 453 ? -7.510 16.480 8.658 1.00 86.81 453 ASN A O 1
ATOM 3652 N N . THR A 1 454 ? -6.025 15.065 7.744 1.00 86.88 454 THR A N 1
ATOM 3653 C CA . THR A 1 454 ? -4.979 15.246 8.768 1.00 86.88 454 THR A CA 1
ATOM 3654 C C . THR A 1 454 ? -4.213 16.566 8.612 1.00 86.88 454 THR A C 1
ATOM 3656 O O . THR A 1 454 ? -3.567 17.021 9.556 1.00 86.88 454 THR A O 1
ATOM 3659 N N . TYR A 1 455 ? -4.328 17.243 7.465 1.00 81.69 455 TYR A N 1
ATOM 3660 C CA . TYR A 1 455 ? -3.571 18.455 7.138 1.00 81.69 455 TYR A CA 1
ATOM 3661 C C . TYR A 1 455 ? -3.602 19.567 8.211 1.00 81.69 455 TYR A C 1
ATOM 3663 O O . TYR A 1 455 ? -2.535 20.096 8.549 1.00 81.69 455 TYR A O 1
ATOM 3671 N N . PRO A 1 456 ? -4.760 19.928 8.807 1.00 85.12 456 PRO A N 1
ATOM 3672 C CA . PRO A 1 456 ? -4.812 20.984 9.818 1.00 85.12 456 PRO A CA 1
ATOM 3673 C C . PRO A 1 456 ? -3.923 20.715 11.039 1.00 85.12 456 PRO A C 1
ATOM 3675 O O . PRO A 1 456 ? -3.405 21.664 11.629 1.00 85.12 456 PRO A O 1
ATOM 3678 N N . TYR A 1 457 ? -3.692 19.446 11.389 1.00 88.94 457 TYR A N 1
ATOM 3679 C CA . TYR A 1 457 ? -2.846 19.059 12.518 1.00 88.94 457 TYR A CA 1
ATOM 3680 C C . TYR A 1 457 ? -1.368 19.369 12.260 1.00 88.94 457 TYR A C 1
ATOM 3682 O O . TYR A 1 457 ? -0.693 19.939 13.120 1.00 88.94 457 TYR A O 1
ATOM 3690 N N . PHE A 1 458 ? -0.881 19.088 11.050 1.00 85.12 458 PHE A N 1
ATOM 3691 C CA . PHE A 1 458 ? 0.480 19.439 10.635 1.00 85.12 458 PHE A CA 1
ATOM 3692 C C . PHE A 1 458 ? 0.680 20.955 10.572 1.00 85.12 458 PHE A C 1
ATOM 3694 O O . PHE A 1 458 ? 1.692 21.472 11.046 1.00 85.12 458 PHE A O 1
ATOM 3701 N N . MET A 1 459 ? -0.305 21.692 10.048 1.00 83.00 459 MET A N 1
ATOM 3702 C CA . MET A 1 459 ? -0.234 23.156 10.010 1.00 83.00 459 MET A CA 1
ATOM 3703 C C . MET A 1 459 ? -0.257 23.778 11.398 1.00 83.00 459 MET A C 1
ATOM 3705 O O . MET A 1 459 ? 0.446 24.757 11.639 1.00 83.00 459 MET A O 1
ATOM 3709 N N . ASN A 1 460 ? -1.046 23.222 12.317 1.00 86.75 460 ASN A N 1
ATOM 3710 C CA . ASN A 1 460 ? -1.044 23.662 13.703 1.00 86.75 460 ASN A CA 1
ATOM 3711 C C . ASN A 1 460 ? 0.330 23.438 14.353 1.00 86.75 460 ASN A C 1
ATOM 3713 O O . ASN A 1 460 ? 0.852 24.349 14.990 1.00 86.75 460 ASN A O 1
ATOM 3717 N N . TYR A 1 461 ? 0.964 22.285 14.107 1.00 88.00 461 TYR A N 1
ATOM 3718 C CA . TYR A 1 461 ? 2.327 22.026 14.575 1.00 88.00 461 TYR A CA 1
ATOM 3719 C C . TYR A 1 461 ? 3.326 23.067 14.045 1.00 88.00 461 TYR A C 1
ATOM 3721 O O . TYR A 1 461 ? 4.077 23.641 14.833 1.00 88.00 461 TYR A O 1
ATOM 3729 N N . LEU A 1 462 ? 3.304 23.368 12.739 1.00 84.62 462 LEU A N 1
ATOM 3730 C CA . LEU A 1 462 ? 4.195 24.368 12.131 1.00 84.62 462 LEU A CA 1
ATOM 3731 C C . LEU A 1 462 ? 3.948 25.788 12.660 1.00 84.62 462 LEU A C 1
ATOM 3733 O O . LEU A 1 462 ? 4.902 26.532 12.866 1.00 84.62 462 LEU A O 1
ATOM 3737 N N . LYS A 1 463 ? 2.689 26.168 12.919 1.00 85.06 463 LYS A N 1
ATOM 3738 C CA . LYS A 1 463 ? 2.356 27.466 13.534 1.00 85.06 463 LYS A CA 1
ATOM 3739 C C . LYS A 1 463 ? 2.941 27.604 14.941 1.00 85.06 463 LYS A C 1
ATOM 3741 O O . LYS A 1 463 ? 3.346 28.696 15.320 1.00 85.06 463 LYS A O 1
ATOM 3746 N N . GLN A 1 464 ? 2.974 26.511 15.700 1.00 88.88 464 GLN A N 1
ATOM 3747 C CA . GLN A 1 464 ? 3.538 26.471 17.052 1.00 88.88 464 GLN A CA 1
ATOM 3748 C C . GLN A 1 464 ? 5.071 26.349 17.054 1.00 88.88 464 GLN A C 1
ATOM 3750 O O . GLN A 1 464 ? 5.709 26.708 18.039 1.00 88.88 464 GLN A O 1
ATOM 3755 N N . HIS A 1 465 ? 5.660 25.875 15.952 1.00 85.44 465 HIS A N 1
ATOM 3756 C CA . HIS A 1 465 ? 7.097 25.648 15.796 1.00 85.44 465 HIS A CA 1
ATOM 3757 C C . HIS A 1 465 ? 7.608 26.320 14.509 1.00 85.44 465 HIS A C 1
ATOM 3759 O O . HIS A 1 465 ? 7.952 25.626 13.552 1.00 85.44 465 HIS A O 1
ATOM 3765 N N . PRO A 1 466 ? 7.670 27.662 14.442 1.00 76.62 466 PRO A N 1
ATOM 3766 C CA . PRO A 1 466 ? 8.013 28.384 13.213 1.00 76.62 466 PRO A CA 1
ATOM 3767 C C . PRO A 1 466 ? 9.395 28.021 12.641 1.00 76.62 466 PRO A C 1
ATOM 3769 O O . PRO A 1 466 ? 9.574 28.033 11.427 1.00 76.62 466 PRO A O 1
ATOM 3772 N N . ASP A 1 467 ? 10.350 27.600 13.474 1.00 75.69 467 ASP A N 1
ATOM 3773 C CA . ASP A 1 467 ? 11.673 27.151 13.012 1.00 75.69 467 ASP A CA 1
ATOM 3774 C C . ASP A 1 467 ? 11.627 25.814 12.242 1.00 75.69 467 ASP A C 1
ATOM 3776 O O . ASP A 1 467 ? 12.519 25.509 11.440 1.00 75.69 467 ASP A O 1
ATOM 3780 N N . ALA A 1 468 ? 10.567 25.021 12.440 1.00 72.00 468 ALA A N 1
ATOM 3781 C CA . ALA A 1 468 ? 10.372 23.720 11.808 1.00 72.00 468 ALA A CA 1
ATOM 3782 C C . ALA A 1 468 ? 10.139 23.817 10.290 1.00 72.00 468 ALA A C 1
ATOM 3784 O O . ALA A 1 468 ? 10.502 22.905 9.551 1.00 72.00 468 ALA A O 1
ATOM 3785 N N . SER A 1 469 ? 9.592 24.925 9.782 1.00 63.78 469 SER A N 1
ATOM 3786 C CA . SER A 1 469 ? 9.276 25.063 8.351 1.00 63.78 469 SER A CA 1
ATOM 3787 C C . SER A 1 469 ? 10.514 25.151 7.444 1.00 63.78 469 SER A C 1
ATOM 3789 O O . SER A 1 469 ? 10.393 25.094 6.224 1.00 63.78 469 SER A O 1
ATOM 3791 N N . SER A 1 470 ? 11.714 25.286 8.018 1.00 52.78 470 SER A N 1
ATOM 3792 C CA . SER A 1 470 ? 12.984 25.404 7.288 1.00 52.78 470 SER A CA 1
ATOM 3793 C C . SER A 1 470 ? 13.676 24.060 6.987 1.00 52.78 470 SER A C 1
ATOM 3795 O O . SER A 1 470 ? 14.664 24.026 6.247 1.00 52.78 470 SER A O 1
ATOM 3797 N N . ARG A 1 471 ? 13.176 22.944 7.542 1.00 59.59 471 ARG A N 1
ATOM 3798 C CA . ARG A 1 471 ? 13.786 21.601 7.483 1.00 59.59 471 ARG A CA 1
ATOM 3799 C C . ARG A 1 471 ? 12.765 20.534 7.052 1.00 59.59 471 ARG A C 1
ATOM 3801 O O . ARG A 1 471 ? 11.565 20.764 7.167 1.00 59.59 471 ARG A O 1
ATOM 3808 N N . PRO A 1 472 ? 13.200 19.344 6.592 1.00 69.19 472 PRO A N 1
ATOM 3809 C CA . PRO A 1 472 ? 12.302 18.207 6.379 1.00 69.19 472 PRO A CA 1
ATOM 3810 C C . PRO A 1 472 ? 11.853 17.633 7.736 1.00 69.19 472 PRO A C 1
ATOM 3812 O O . PRO A 1 472 ? 12.384 16.633 8.204 1.00 69.19 472 PRO A O 1
ATOM 3815 N N . VAL A 1 473 ? 10.918 18.306 8.413 1.00 82.62 473 VAL A N 1
ATOM 3816 C CA . VAL A 1 473 ? 10.555 18.000 9.813 1.00 82.62 473 VAL A CA 1
ATOM 3817 C C . VAL A 1 473 ? 9.636 16.794 9.961 1.00 82.62 473 VAL A C 1
ATOM 3819 O O . VAL A 1 473 ? 9.693 16.114 10.980 1.00 82.62 473 VAL A O 1
ATOM 3822 N N . PHE A 1 474 ? 8.830 16.490 8.948 1.00 86.25 474 PHE A N 1
ATOM 3823 C CA . PHE A 1 474 ? 7.873 15.378 8.983 1.00 86.25 474 PHE A CA 1
ATOM 3824 C C . PHE A 1 474 ? 8.350 14.137 8.223 1.00 86.25 474 PHE A C 1
ATOM 3826 O O . PHE A 1 474 ? 7.669 13.118 8.230 1.00 86.25 474 PHE A O 1
ATOM 3833 N N . ALA A 1 475 ? 9.514 14.210 7.579 1.00 84.81 475 ALA A N 1
ATOM 3834 C CA . ALA A 1 475 ? 10.042 13.150 6.734 1.00 84.81 475 ALA A CA 1
ATOM 3835 C C . ALA A 1 475 ? 11.137 12.346 7.450 1.00 84.81 475 ALA A C 1
ATOM 3837 O O . ALA A 1 475 ? 11.852 12.885 8.301 1.00 84.81 475 ALA A O 1
ATOM 3838 N N . VAL A 1 476 ? 11.286 11.064 7.102 1.00 82.06 476 VAL A N 1
ATOM 3839 C CA . VAL A 1 476 ? 12.363 10.188 7.605 1.00 82.06 476 VAL A CA 1
ATOM 3840 C C . VAL A 1 476 ? 13.733 10.799 7.316 1.00 82.06 476 VAL A C 1
ATOM 3842 O O . VAL A 1 476 ? 14.630 10.751 8.157 1.00 82.06 476 VAL A O 1
ATOM 3845 N N . SER A 1 477 ? 13.905 11.408 6.141 1.00 77.62 477 SER A N 1
ATOM 3846 C CA . SER A 1 477 ? 15.103 12.180 5.817 1.00 77.62 477 SER A CA 1
ATOM 3847 C C . SER A 1 477 ? 14.829 13.229 4.736 1.00 77.62 477 SER A C 1
ATOM 3849 O O . SER A 1 477 ? 13.730 13.321 4.200 1.00 77.62 477 SER A O 1
ATOM 3851 N N . ALA A 1 478 ? 15.850 14.007 4.364 1.00 65.88 478 ALA A N 1
ATOM 3852 C CA . ALA A 1 478 ? 15.754 14.945 3.242 1.00 65.88 478 ALA A CA 1
ATOM 3853 C C . ALA A 1 478 ? 15.514 14.259 1.882 1.00 65.88 478 ALA A C 1
ATOM 3855 O O . ALA A 1 478 ? 15.067 14.919 0.951 1.00 65.88 478 ALA A O 1
ATOM 3856 N N . VAL A 1 479 ? 15.832 12.964 1.769 1.00 62.28 479 VAL A N 1
ATOM 3857 C CA . VAL A 1 479 ? 15.728 12.182 0.524 1.00 62.28 479 VAL A CA 1
ATOM 3858 C C . VAL A 1 479 ? 14.636 11.112 0.584 1.00 62.28 479 VAL A C 1
ATOM 3860 O O . VAL A 1 479 ? 14.289 10.534 -0.438 1.00 62.28 479 VAL A O 1
ATOM 3863 N N . ASP A 1 480 ? 14.098 10.850 1.776 1.00 72.31 480 ASP A N 1
ATOM 3864 C CA . ASP A 1 480 ? 13.028 9.889 2.018 1.00 72.31 480 ASP A CA 1
ATOM 3865 C C . ASP A 1 480 ? 11.834 10.620 2.639 1.00 72.31 480 ASP A C 1
ATOM 3867 O O . ASP A 1 480 ? 11.819 10.911 3.837 1.00 72.31 480 ASP A O 1
ATOM 3871 N N . GLY A 1 481 ? 10.848 10.921 1.791 1.00 76.25 481 GLY A N 1
ATOM 3872 C CA . GLY A 1 481 ? 9.626 11.641 2.146 1.00 76.25 481 GLY A CA 1
ATOM 3873 C C . GLY A 1 481 ? 8.572 10.817 2.893 1.00 76.25 481 GLY A C 1
ATOM 3874 O O . GLY A 1 481 ? 7.438 11.285 3.008 1.00 76.25 481 GLY A O 1
ATOM 3875 N N . HIS A 1 482 ? 8.877 9.595 3.344 1.00 85.69 482 HIS A N 1
ATOM 3876 C CA . HIS A 1 482 ? 7.980 8.852 4.237 1.00 85.69 482 HIS A CA 1
ATOM 3877 C C . HIS A 1 482 ? 7.826 9.566 5.589 1.00 85.69 482 HIS A C 1
ATOM 3879 O O . HIS A 1 482 ? 8.766 10.235 6.028 1.00 85.69 482 HIS A O 1
ATOM 3885 N N . PRO A 1 483 ? 6.663 9.442 6.256 1.00 88.44 483 PRO A N 1
ATOM 3886 C CA . PRO A 1 483 ? 6.438 10.057 7.560 1.00 88.44 483 PRO A CA 1
ATOM 3887 C C . PRO A 1 483 ? 7.434 9.530 8.603 1.00 88.44 483 PRO A C 1
ATOM 3889 O O . PRO A 1 483 ? 7.606 8.326 8.758 1.00 88.44 483 PRO A O 1
ATOM 3892 N N . ASN A 1 484 ? 8.082 10.429 9.345 1.00 91.06 484 ASN A N 1
ATOM 3893 C CA . ASN A 1 484 ? 8.901 10.055 10.503 1.00 91.06 484 ASN A CA 1
ATOM 3894 C C . ASN A 1 484 ? 8.052 9.879 11.777 1.00 91.06 484 ASN A C 1
ATOM 3896 O O . ASN A 1 484 ? 6.838 10.087 11.769 1.00 91.06 484 ASN A O 1
ATOM 3900 N N . THR A 1 485 ? 8.695 9.548 12.901 1.00 94.69 485 THR A N 1
ATOM 3901 C CA . THR A 1 485 ? 8.037 9.383 14.211 1.00 94.69 485 THR A CA 1
ATOM 3902 C C . THR A 1 485 ? 7.143 10.568 14.599 1.00 94.69 485 THR A C 1
ATOM 3904 O O . THR A 1 485 ? 6.040 10.370 15.109 1.00 94.69 485 THR A O 1
ATOM 3907 N N . LEU A 1 486 ? 7.566 11.809 14.329 1.00 93.38 486 LEU A N 1
ATOM 3908 C CA . LEU A 1 486 ? 6.760 12.996 14.626 1.00 93.38 486 LEU A CA 1
ATOM 3909 C C . LEU A 1 486 ? 5.488 13.031 13.770 1.00 93.38 486 LEU A C 1
ATOM 3911 O O . LEU A 1 486 ? 4.399 13.231 14.304 1.00 93.38 486 LEU A O 1
ATOM 3915 N N . ALA A 1 487 ? 5.607 12.798 12.463 1.00 91.88 487 ALA A N 1
ATOM 3916 C CA . ALA A 1 487 ? 4.456 12.752 11.566 1.00 91.88 487 ALA A CA 1
ATOM 3917 C C . ALA A 1 487 ? 3.477 11.627 11.940 1.00 91.88 487 ALA A C 1
ATOM 3919 O O . ALA A 1 487 ? 2.266 11.840 11.964 1.00 91.88 487 ALA A O 1
ATOM 3920 N N . HIS A 1 488 ? 3.992 10.452 12.309 1.00 94.62 488 HIS A N 1
ATOM 3921 C CA . HIS A 1 488 ? 3.180 9.354 12.831 1.00 94.62 488 HIS A CA 1
ATOM 3922 C C . HIS A 1 488 ? 2.439 9.724 14.117 1.00 94.62 488 HIS A C 1
ATOM 3924 O O . HIS A 1 488 ? 1.260 9.400 14.245 1.00 94.62 488 HIS A O 1
ATOM 3930 N N . SER A 1 489 ? 3.093 10.432 15.040 1.00 95.62 489 SER A N 1
ATOM 3931 C CA . SER A 1 489 ? 2.467 10.916 16.275 1.00 95.62 489 SER A CA 1
ATOM 3932 C C . SER A 1 489 ? 1.357 11.940 16.002 1.00 95.62 489 SER A C 1
ATOM 3934 O O . SER A 1 489 ? 0.281 11.849 16.592 1.00 95.62 489 SER A O 1
ATOM 3936 N N . ILE A 1 490 ? 1.571 12.868 15.060 1.00 93.81 490 ILE A N 1
ATOM 3937 C CA . ILE A 1 490 ? 0.557 13.846 14.629 1.00 93.81 490 ILE A CA 1
ATOM 3938 C C . ILE A 1 490 ? -0.646 13.137 13.993 1.00 93.81 490 ILE A C 1
ATOM 3940 O O . ILE A 1 490 ? -1.785 13.428 14.352 1.00 93.81 490 ILE A O 1
ATOM 3944 N N . ASN A 1 491 ? -0.411 12.166 13.105 1.00 93.56 491 ASN A N 1
ATOM 3945 C CA . ASN A 1 491 ? -1.479 11.360 12.507 1.00 93.56 491 ASN A CA 1
ATOM 3946 C C . ASN A 1 491 ? -2.252 10.554 13.558 1.00 93.56 491 ASN A C 1
ATOM 3948 O O . ASN A 1 491 ? -3.478 10.495 13.506 1.00 93.56 491 ASN A O 1
ATOM 3952 N N . ALA A 1 492 ? -1.557 9.965 14.534 1.00 96.69 492 ALA A N 1
ATOM 3953 C CA . ALA A 1 492 ? -2.190 9.239 15.630 1.00 96.69 492 ALA A CA 1
ATOM 3954 C C . ALA A 1 492 ? -3.065 10.155 16.500 1.00 96.69 492 ALA A C 1
ATOM 3956 O O . ALA A 1 492 ? -4.160 9.753 16.887 1.00 96.69 492 ALA A O 1
ATOM 3957 N N . GLN A 1 493 ? -2.618 11.389 16.769 1.00 96.44 493 GLN A N 1
ATOM 3958 C CA . GLN A 1 493 ? -3.425 12.397 17.466 1.00 96.44 493 GLN A CA 1
ATOM 3959 C C . GLN A 1 493 ? -4.666 12.777 16.652 1.00 96.44 493 GLN A C 1
ATOM 3961 O O . GLN A 1 493 ? -5.766 12.789 17.195 1.00 96.44 493 GLN A O 1
ATOM 3966 N N . ALA A 1 494 ? -4.501 13.037 15.352 1.00 95.44 494 ALA A N 1
ATOM 3967 C CA . ALA A 1 494 ? -5.610 13.383 14.470 1.00 95.44 494 ALA A CA 1
ATOM 3968 C C . ALA A 1 494 ? -6.668 12.274 14.423 1.00 95.44 494 ALA A C 1
ATOM 3970 O O . ALA A 1 494 ? -7.861 12.550 14.527 1.00 95.44 494 ALA A O 1
ATOM 3971 N N . LEU A 1 495 ? -6.229 11.016 14.316 1.00 97.31 495 LEU A N 1
ATOM 3972 C CA . LEU A 1 495 ? -7.109 9.854 14.377 1.00 97.31 495 LEU A CA 1
ATOM 3973 C C . LEU A 1 495 ? -7.817 9.769 15.728 1.00 97.31 495 LEU A C 1
ATOM 3975 O O . LEU A 1 495 ? -9.036 9.663 15.751 1.00 97.31 495 LEU A O 1
ATOM 3979 N N . PHE A 1 496 ? -7.088 9.856 16.841 1.00 97.75 496 PHE A N 1
ATOM 3980 C CA . PHE A 1 496 ? -7.679 9.791 18.178 1.00 97.75 496 PHE A CA 1
ATOM 3981 C C . PHE A 1 496 ? -8.787 10.838 18.368 1.00 97.75 496 PHE A C 1
ATOM 3983 O O . PHE A 1 496 ? -9.924 10.478 18.674 1.00 97.75 496 PHE A O 1
ATOM 3990 N N . ASP A 1 497 ? -8.483 12.113 18.110 1.00 97.06 497 ASP A N 1
ATOM 3991 C CA . ASP A 1 497 ? -9.438 13.215 18.262 1.00 97.06 497 ASP A CA 1
ATOM 3992 C C . ASP A 1 497 ? -10.670 13.010 17.383 1.00 97.06 497 ASP A C 1
ATOM 3994 O O . ASP A 1 497 ? -11.803 13.214 17.820 1.00 97.06 497 ASP A O 1
ATOM 3998 N N . TYR A 1 498 ? -10.455 12.573 16.141 1.00 96.88 498 TYR A N 1
ATOM 3999 C CA . TYR A 1 498 ? -11.530 12.346 15.190 1.00 96.88 498 TYR A CA 1
ATOM 4000 C C . TYR A 1 498 ? -12.432 11.178 15.602 1.00 96.88 498 TYR A C 1
ATOM 4002 O O . TYR A 1 498 ? -13.655 11.291 15.511 1.00 96.88 498 TYR A O 1
ATOM 4010 N N . LEU A 1 499 ? -11.855 10.073 16.083 1.00 97.25 499 LEU A N 1
ATOM 4011 C CA . LEU A 1 499 ? -12.608 8.911 16.557 1.00 97.25 499 LEU A CA 1
ATOM 4012 C C . LEU A 1 499 ? -13.462 9.253 17.784 1.00 97.25 499 LEU A C 1
ATOM 4014 O O . LEU A 1 499 ? -14.624 8.847 17.849 1.00 97.25 499 LEU A O 1
ATOM 4018 N N . VAL A 1 500 ? -12.919 10.039 18.719 1.00 95.50 500 VAL A N 1
ATOM 4019 C CA . VAL A 1 500 ? -13.654 10.538 19.891 1.00 95.50 500 VAL A CA 1
ATOM 4020 C C . VAL A 1 500 ? -14.773 11.491 19.465 1.00 95.50 500 VAL A C 1
ATOM 4022 O O . VAL A 1 500 ? -15.927 11.296 19.846 1.00 95.50 500 VAL A O 1
ATOM 4025 N N . ALA A 1 501 ? -14.463 12.498 18.641 1.00 96.12 501 ALA A N 1
ATOM 4026 C CA . ALA A 1 501 ? -15.421 13.524 18.227 1.00 96.12 501 ALA A CA 1
ATOM 4027 C C . ALA A 1 501 ? -16.614 12.952 17.445 1.00 96.12 501 ALA A C 1
ATOM 4029 O O . ALA A 1 501 ? -17.736 13.433 17.593 1.00 96.12 501 ALA A O 1
ATOM 4030 N N . ASN A 1 502 ? -16.383 11.907 16.646 1.00 95.75 502 ASN A N 1
ATOM 4031 C CA . ASN A 1 502 ? -17.422 11.241 15.860 1.00 95.75 502 ASN A CA 1
ATOM 4032 C C . ASN A 1 502 ? -18.088 10.066 16.593 1.00 95.75 502 ASN A C 1
ATOM 4034 O O . ASN A 1 502 ? -18.891 9.366 15.983 1.00 95.75 502 ASN A O 1
ATOM 4038 N N . GLN A 1 503 ? -17.779 9.846 17.880 1.00 95.06 503 GLN A N 1
ATOM 4039 C CA . GLN A 1 503 ? -18.359 8.768 18.697 1.00 95.06 503 GLN A CA 1
ATOM 4040 C C . GLN A 1 503 ? -18.185 7.376 18.059 1.00 95.06 503 GLN A C 1
ATOM 4042 O O . GLN A 1 503 ? -19.067 6.524 18.120 1.00 95.06 503 GLN A O 1
ATOM 4047 N N . LEU A 1 504 ? -17.025 7.150 17.433 1.00 95.19 504 LEU A N 1
ATOM 4048 C CA . LEU A 1 504 ? -16.648 5.869 16.813 1.00 95.19 504 LEU A CA 1
ATOM 4049 C C . LEU A 1 504 ? -15.978 4.909 17.795 1.00 95.19 504 LEU A C 1
ATOM 4051 O O . LEU A 1 504 ? -15.628 3.780 17.455 1.00 95.19 504 LEU A O 1
ATOM 4055 N N . LEU A 1 505 ? -15.787 5.384 19.017 1.00 94.06 505 LEU A N 1
ATOM 4056 C CA . LEU A 1 505 ? -15.344 4.630 20.169 1.00 94.06 505 LEU A CA 1
ATOM 4057 C C . LEU A 1 505 ? -16.570 4.410 21.074 1.00 94.06 505 LEU A C 1
ATOM 4059 O O . LEU A 1 505 ? -17.511 5.202 21.039 1.00 94.06 505 LEU A O 1
ATOM 4063 N N . PRO A 1 506 ? -16.594 3.347 21.885 1.00 85.25 506 PRO A N 1
ATOM 4064 C CA . PRO A 1 506 ? -17.649 3.100 22.858 1.00 85.25 506 PRO A CA 1
ATOM 4065 C C . PRO A 1 506 ? -17.792 4.289 23.801 1.00 85.25 506 PRO A C 1
ATOM 4067 O O . PRO A 1 506 ? -16.823 4.953 24.178 1.00 85.25 506 PRO A O 1
ATOM 4070 N N . SER A 1 507 ? -19.012 4.510 24.257 1.00 67.75 507 SER A N 1
ATOM 4071 C CA . SER A 1 507 ? -19.271 5.428 25.349 1.00 67.75 507 SER A CA 1
ATOM 4072 C C . SER A 1 507 ? -18.967 4.739 26.681 1.00 67.75 507 SER A C 1
ATOM 4074 O O . SER A 1 507 ? -19.866 4.176 27.298 1.00 67.75 507 SER A O 1
ATOM 4076 N N . ASP A 1 508 ? -17.733 4.827 27.169 1.00 62.53 508 ASP A N 1
ATOM 4077 C CA . ASP A 1 508 ? -17.407 4.440 28.552 1.00 62.53 508 ASP A CA 1
ATOM 4078 C C . ASP A 1 508 ? -17.739 5.588 29.530 1.00 62.53 508 ASP A C 1
ATOM 4080 O O . ASP A 1 508 ? -16.952 5.925 30.414 1.00 62.53 508 ASP A O 1
ATOM 4084 N N . LYS A 1 509 ? -18.906 6.239 29.385 1.00 44.38 509 LYS A N 1
ATOM 4085 C CA . LYS A 1 509 ? -19.436 7.027 30.505 1.00 44.38 509 LYS A CA 1
ATOM 4086 C C . LYS A 1 509 ? -20.020 6.022 31.496 1.00 44.38 509 LYS A C 1
ATOM 4088 O O . LYS A 1 509 ? -20.958 5.325 31.107 1.00 44.38 509 LYS A O 1
ATOM 4093 N N . PRO A 1 510 ? -19.521 5.934 32.743 1.00 38.28 510 PRO A N 1
ATOM 4094 C CA . PRO A 1 510 ? -20.226 5.180 33.767 1.00 38.28 510 PRO A CA 1
ATOM 4095 C C . PRO A 1 510 ? -21.656 5.718 33.830 1.00 38.28 510 PRO A C 1
ATOM 4097 O O . PRO A 1 510 ? -21.866 6.937 33.849 1.00 38.28 510 PRO A O 1
ATOM 4100 N N . SER A 1 511 ? -22.637 4.815 33.782 1.00 36.22 511 SER A N 1
ATOM 4101 C CA . SER A 1 511 ? -24.020 5.184 34.058 1.00 36.22 511 SER A CA 1
ATOM 4102 C C . SER A 1 511 ? -24.029 5.887 35.421 1.00 36.22 511 SER A C 1
ATOM 4104 O O . SER A 1 511 ? -23.391 5.427 36.368 1.00 36.22 511 SER A O 1
ATOM 4106 N N . LYS A 1 512 ? -24.689 7.043 35.515 1.00 41.47 512 LYS A N 1
ATOM 4107 C CA . LYS A 1 512 ? -24.853 7.756 36.789 1.00 41.47 512 LYS A CA 1
ATOM 4108 C C . LYS A 1 512 ? -25.870 7.074 37.720 1.00 41.47 512 LYS A C 1
ATOM 4110 O O . LYS A 1 512 ? -26.159 7.641 38.766 1.00 41.47 512 LYS A O 1
ATOM 4115 N N . ASP A 1 513 ? -26.369 5.891 37.360 1.00 42.38 513 ASP A N 1
ATOM 4116 C CA . ASP A 1 513 ? -27.504 5.243 38.022 1.00 42.38 513 ASP A CA 1
ATOM 4117 C C . ASP A 1 513 ? -27.128 4.001 38.851 1.00 42.38 513 ASP A C 1
ATOM 4119 O O . ASP A 1 513 ? -28.021 3.305 39.318 1.00 42.38 513 ASP A O 1
ATOM 4123 N N . ASP A 1 514 ? -25.839 3.753 39.110 1.00 41.56 514 ASP A N 1
ATOM 4124 C CA . ASP A 1 514 ? -25.401 2.759 40.105 1.00 41.56 514 ASP A CA 1
ATOM 4125 C C . ASP A 1 514 ? -24.704 3.439 41.299 1.00 41.56 514 ASP A C 1
ATOM 4127 O O . ASP A 1 514 ? -23.484 3.355 41.462 1.00 41.56 514 ASP A O 1
ATOM 4131 N N . HIS A 1 515 ? -25.486 4.125 42.140 1.00 36.91 515 HIS A N 1
ATOM 4132 C CA . HIS A 1 515 ? -25.137 4.438 43.533 1.00 36.91 515 HIS A CA 1
ATOM 4133 C C . HIS A 1 515 ? -26.361 4.415 44.444 1.00 36.91 515 HIS A C 1
ATOM 4135 O O . HIS A 1 515 ? -27.359 5.095 44.112 1.00 36.91 515 HIS A O 1
#

Radius of gyration: 29.39 Å; Cα contacts (8 Å, |Δi|>4): 767; chains: 1; bounding box: 73×74×97 Å

Nearest PDB structures (foldseek):
  5jd3-assembly1_A  TM=7.160E-01  e=2.782E-08  uncultured bacterium
  1yzf-assembly1_A  TM=7.555E-01  e=2.995E-06  Enterococcus faecalis V583
  6qe7-assembly3_C  TM=8.053E-01  e=1.319E-03  Acetivibrio thermocellus
  6hh9-assembly1_A  TM=7.102E-01  e=4.742E-05  Roseburia intestinalis L1-82
  6qdi-assembly1_A  TM=7.926E-01  e=1.850E-03  Acetivibrio clariflavus

pLDDT: mean 77.04, std 17.05, range [36.22, 98.44]

Sequence (515 aa):
RTDRDGQYAFNLRSDDGSTLELDGHIVVDAGGVAFPTTRAATIAMIRGLHQIRLRFVQTDGAYEFYAYWTPPGEAELAAFPTEQLFVQQQPAVIVFLTRHVSLLWALCWFALALVIAARIAKSAREIASTGRRRFARRLTLALASTIVALLVAEGIVRLAHYVREDRRPLEVQLRGARAQAPLSMQSLRLGEIVQPSRYAGIVYELKPNVRGRFMGQPLLINSQGLRDYEYTRRKEPGTFRIVGVGDSSLFGWGVPIEDSGLKVLERRLNEEFRARKFEVVNFAVPGYNTAMESETFVQRCLEYAPDLVLLNFNTNDYDVPEFMRRPNELATLRRSYLFDLAYSVYEGVMAVKREPLGVFDFRYRTIAQRQAARLDEDPALPDEYRYMVGANGVVRALERLAAAARERAIPFVVFDVKAYPGLDPKYVRDELRDGQRELLERESRRLGFYFLNTYPYFMNYLKQHPDASSRPVFAVSAVDGHPNTLAHSINAQALFDYLVANQLLPSDKPSKDDH

Secondary structure (DSSP, 8-state):
-BSS-EEEEEEEEESS-EEEEETTEEEEEE-SSSS-EEEEEEEEE-SB---EEEEE---SSS--EEEEEE-TT--S-EEP-GGG----PPPHHHHHHHHHHHHHHHHHHHHHHHHHHHHHHHHHT-SS--HHHHHHHHHHHHHHHHHHHHHHHHHHHHHHHHHHS--S-HHHHHHHHHTT--SSS-EE-HHHHEEE-SSTT-SEEEPTT-EEEETTEEEE--TTS-SS----SSPPTTEEEEEEE-SHHHHTTTS-GGGSHHHHHHHHHHHH-TTSEEEEEE---TT--HHHHHHHHHHTGGGG--SEEEEEE-GGGGSPPGGG-PPP-TT-TT--HHHHHHHHHHHHHHTSS---PPTT--TTSSS-GGGGGGGGG-TTS-HHHHTTSHHHHHHHHHHHHHHHHHHTT--EEEEES-----S-TT----HHHHHHHHHHHHHHHHHT-EEE--HHHHHHHHHH-GGGGGS--SBSSSS--SB-HHHHHHHHHHHHHHHHHTT-S---PPPTT--

Foldseek 3Di:
DAQAWDKKKKKKWWQAWKFKDKQRHTQWGPHDHHGIDMTMGIDTDGPDDIDIDMDDDDDDDDIDIFMWMDDPPGDDTHGDPCVVDDDDDDPPVVVVCVVCVVVVVVVVVVVVVVVVVVVVVVVVVPPDDDDPVVVVVVVVVVVVVVVVVLVVLLVVLLVVLVVPDDQDALQCLLVVQVVPDDPDADAGDLSPQWDQDPDPLARIAGDAQDFYHYLNETFGQHRLRFSDDDDDLDDDPLEAEEEEFEACQQSQHNEYPCLFLQNLLQVVCCVVVVSGHYHYGYRYYHQDALSNSLCCCVVPVVSSVHQAYEYEHELSNQDFGPSPDHRDDSPDPVDGSSVVLVVLVVCCVVPPDLAPPPRSPCVCPPQVSVCSQVVLVDPPDDPVRSCCHHLNNNLVSLLSNLVSCVVSVRAYEYEYLPLDQALDPPRDDDCSSVVVLVSCVVSCVVSVHHYFYLVVLVVVVCVVVVVCSVALNQASHSNGRRGYSVSSSSSSVSVNVSCVVVVSDDPPPPDPPDD

Solvent-accessible surface area (backbone atoms only — not comparable to full-atom values): 28983 Å² total; per-residue (Å²): 109,45,91,56,65,39,54,33,38,38,37,42,34,27,35,31,28,29,37,36,26,49,76,82,42,80,62,36,79,43,72,56,86,50,78,74,44,76,41,73,34,74,47,80,44,66,54,39,82,70,52,76,46,79,46,77,48,85,88,73,87,85,86,52,81,48,53,32,35,25,58,63,94,56,92,60,80,38,70,62,68,62,94,81,56,85,85,84,75,77,54,68,66,54,56,48,43,69,77,34,45,71,58,53,51,51,50,52,54,50,51,50,49,51,53,51,49,52,48,54,55,44,67,70,50,73,71,79,89,68,71,65,70,51,46,53,52,51,50,51,51,48,51,51,52,49,52,51,50,51,53,51,48,29,51,50,45,46,49,57,40,58,77,69,51,86,76,59,58,58,71,50,51,34,44,57,40,59,79,70,62,72,89,73,84,47,79,49,53,75,46,57,48,34,38,76,43,93,46,90,63,28,74,56,40,51,36,51,66,40,74,34,24,39,66,91,18,77,39,56,23,26,87,84,29,27,71,42,81,93,76,67,49,73,74,56,88,70,52,47,30,36,34,36,36,22,18,35,69,63,51,20,50,60,31,47,66,77,44,13,27,55,41,43,32,28,51,52,48,39,69,71,42,69,93,40,48,55,44,53,47,47,65,27,40,69,45,43,18,40,30,34,37,31,36,42,40,70,77,50,50,57,65,39,64,50,62,31,36,37,39,49,46,54,82,56,23,24,32,72,36,66,80,66,63,72,74,79,72,82,83,52,82,92,59,59,56,44,56,54,50,53,50,51,52,47,38,55,73,67,57,81,46,81,49,84,69,55,88,84,66,58,88,75,65,84,50,58,72,84,41,28,62,48,41,48,71,37,88,87,52,57,74,93,52,35,68,39,11,4,50,68,5,36,50,53,19,52,51,49,41,40,53,61,25,60,79,68,72,38,53,41,37,40,32,51,83,61,68,70,73,61,82,43,100,76,68,68,93,43,70,59,55,52,43,52,50,50,49,50,51,51,51,26,57,74,62,71,35,44,71,47,80,43,57,65,59,57,51,52,50,39,72,78,34,67,77,47,54,81,53,64,68,45,24,60,37,77,78,38,81,44,47,18,50,62,37,21,46,50,50,19,48,48,50,51,54,50,36,58,76,67,61,74,52,83,82,85,66,77,72,90,80,84,125

Mean predicted aligned error: 15.82 Å